Protein AF-A0A9W7ZZV2-F1 (afdb_monomer_lite)

Foldseek 3Di:
DDDDDDDDDYDDDDDDDDDDDDDDDDDDDDDDDDDDDDDDDDDDDDDDDDDPDDPPPPQVQQVQLAPCVVVVVLLVLLLVLLLLLLLLLLLLLALLVLCLVVQCVLQVNNVLSVLLNLLLLLLLLLQLLLLLLLCLLVNLLVQLLVLLVQLLQLLLQLLVDPHSVSNSVSSNSNSNSSSNSVLSSLLVLVSNDALLQSLLSLLSSLVSSLVSLLVNSVVSNCCVPPPNNSVSSVVSNVSSVSSSVSSVPRPDNDNPDDDDPVVSVVQRPPVLSVLSSQLSNLVLVLLVCDLPPDDCPDPSSVVSNVSSVVSVVVSVCCLDPPRPNHSQNVVLVVQLQLVLLLLLLLLLLLLVLLCQPVQLLLCCQLVVDDSSVSSNLLSLLSVLLSVLSNVLSVCCSPPVCLLVLSLVLLVLQLVLLVLLLVDASPRDSVSSSVSSNSNSNSNSSRRSSSLSRSLLRGDVSCNSSSNSSSVSSSSVSNSNSCSVLLSLLLVQLCVLCPVVCVVCVVCVVLLNCCSVPVSSLVDPVDDPVSSNSSSRSNSVSSNVSSNVSSVSSVVSSVSSVVHDRGDRDPPFLSAQKFKKKKKQAPLQVVDPVSVVVVQVVQCPDPFHWDFPDKDKDADDLVLLCVLVVVCPPPPCSVVLSVRRNPDIMMITMTMTGVVLVVLCVQQDDLALVVCCVPPCRHSQVVRADGSSSSRMDIANDRVSRVVNCCSPCVVDDPVCVSVVSPPVPDD

InterPro domains:
  IPR001564 Nucleoside diphosphate kinase [PR01243] (627-646)
  IPR001564 Nucleoside diphosphate kinase [PR01243] (647-664)
  IPR001564 Nucleoside diphosphate kinase [PR01243] (694-713)
  IPR011701 Major facilitator superfamily [PF07690] (82-481)
  IPR020846 Major facilitator superfamily domain [PS50850] (78-568)
  IPR023005 Nucleoside diphosphate kinase, active site [PS00469] (694-702)
  IPR034907 Nucleoside diphosphate kinase-like domain [PF00334] (579-716)
  IPR034907 Nucleoside diphosphate kinase-like domain [SM00562] (577-720)
  IPR036259 MFS transporter superfamily [G3DSA:1.20.1250.20] (330-568)
  IPR036259 MFS transporter superfamily [SSF103473] (68-565)
  IPR036850 Nucleoside diphosphate kinase-like domain superfamily [G3DSA:3.30.70.141] (572-728)
  IPR036850 Nucleoside diphosphate kinase-like domain superfamily [SSF54919] (577-720)

Secondary structure (DSSP, 8-state):
----------------------------------------------PPPP------STTHHHHHHHHHHHSHHHHHHHHHHHHHHHHHHHHHHHHGGGGHHHHHHHTT-GGGTTHHHHHHHHHHHHHHHHHHHHHHHH-HHHHHHHHHHHHHHHHHHHHT-SSHHHHHHHHHHHHHHHHHHHHHHHHHHHHHS-TTTHHHHHHHHHHHHHHHHHHHHHHHHHHHHHT-TTHHHHTHHHHHHHHHHHHHHH--PPPSS---HHHHHTTS-HHHHHHHHHHHHHHHHHHHHBTTTB-TT-HHHHHHHHHHHHHHHHHHHHHHHT-SS-SS-GGGGGSHHHHHHHHHHHHHHHHHHHHHHHHHHHHHHHH---HHHHHHTTHHHHHHHHHHHHHHHHHHHHH--HHHHHHHHHHHHHHHHHHHTT--TT--HHHHHHHHHHHHHHHHHHHHHHHHHHHHHS-GGGHHHHHHHHHHHHHHHHHHHHHHHHHHHHHHHHHHTHHHHHH-GGGHHHHHHTTT-GGGGGSTTS-HHHHHHHHHHHHHHHHHHHHHHHHHHHHHHHHHHTPPPPPPPPGGGTSPEEEEEEEE-HHHHT-HHHHHHHHHHHHTSSS--EEEEEEEE---HHHHHHHTGGGTTSTTHHHHHHHHTSS-EEEEEEEEETHHHHHHHHH--SSHHHHHHH-TTSHHHHH--SSS--SEEE-SSHHHHHHHTTTT-TT--HHHHHHGGGTTT--

pLDDT: mean 82.2, std 19.91, range [23.28, 98.12]

Sequence (731 aa):
MQYYKKESYEQSDPRSTFVHMHLASSSQTVQDDRLEECRESPPEHKKSFQTESNNTTDLSGSESEYYIYQNKWRFVTVLIGILLSFFLETIDQTIVAATLSTIGSEFNAFTQTGWIPSAYMLTLTAFQPIYGNLSDIFGRRSVIVLSIAIFVLGSALCGAAQNMTWLISSRAVAGIGGAGIVAMATVTISDLVPMKERANYFSLLSIVMALSYAIGPAIGGLFADKVSWRWAFYINVPVAAVAVVIIIWLLRIPRKMARTWNVCAQKIDFGGITLFLCFMVPLLLAFNWAGKEYKWSSAVVISLLCVSAALGIAFVCFEKWVAPEPMIPMDAFKQRNIVLLLLTHFCAGVMMFSFVYYTPMLIIVSHNATATISGICLLPILISLSLVSLVVSWSIPKFGLHRTYIIFAMAGLSLGSGIFTLLKRDSPIGMVLGFLFIPGICLGFMFPIVTVGVQVSAKPQHITAVTTLVPFAFAIAGALGLSILGSVLTNTFKAGISDFITDYPEYTQLASNVLDKPSLIWTSSISEDARNKIIDAFVKSLHLIFYANAGISGLGFILSLGLKKFKLRSLSTLRPNQVTLALLKPDLCASAEAVEKTLKTIESEIDPMQIVAKRSVLWSINDAQEFYREHEGKFFYKRLVGYMTNGEFIAMVLKGPDVISRWRKLIGPTRPPRARISDPNSLRAQFGITDTRNSFHGSDSMETSLREIPLLFPDIDIKTILEQTNKNNSP

Radius of gyration: 34.53 Å; chains: 1; bounding box: 106×80×96 Å

Organism: NCBI:txid417184

Structure (mmCIF, N/CA/C/O backbone):
data_AF-A0A9W7ZZV2-F1
#
_entry.id   AF-A0A9W7ZZV2-F1
#
loop_
_atom_site.group_PDB
_atom_site.id
_atom_site.type_symbol
_atom_site.label_atom_id
_atom_site.label_alt_id
_atom_site.label_comp_id
_atom_site.label_asym_id
_atom_site.label_entity_id
_atom_site.label_seq_id
_atom_site.pdbx_PDB_ins_code
_atom_site.Cartn_x
_atom_site.Cartn_y
_atom_site.Cartn_z
_atom_site.occupancy
_atom_site.B_iso_or_equiv
_atom_site.auth_seq_id
_atom_site.auth_comp_id
_atom_site.auth_asym_id
_atom_site.auth_atom_id
_atom_site.pdbx_PDB_model_num
ATOM 1 N N . MET A 1 1 ? -68.513 -19.262 -13.391 1.00 34.00 1 MET A N 1
ATOM 2 C CA . MET A 1 1 ? -68.886 -19.270 -11.957 1.00 34.00 1 MET A CA 1
ATOM 3 C C . MET A 1 1 ? -68.366 -17.950 -11.38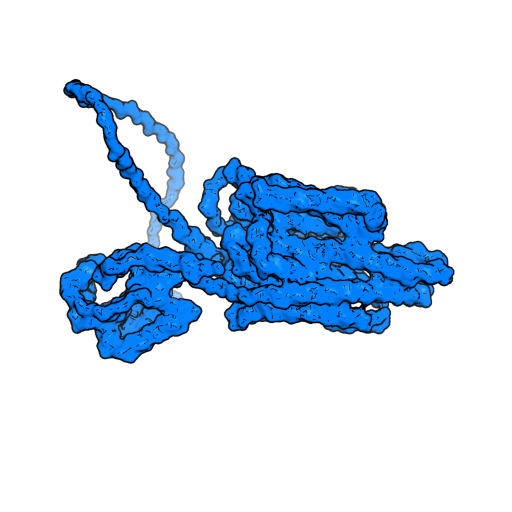6 1.00 34.00 1 MET A C 1
ATOM 5 O O . MET A 1 1 ? -67.194 -17.682 -11.596 1.00 34.00 1 MET A O 1
ATOM 9 N N . GLN A 1 2 ? -69.198 -16.959 -11.032 1.00 28.33 2 GLN A N 1
ATOM 10 C CA . GLN A 1 2 ? -70.131 -16.894 -9.879 1.00 28.33 2 GLN A CA 1
ATOM 11 C C . GLN A 1 2 ? -69.373 -16.867 -8.530 1.00 28.33 2 GLN A C 1
ATOM 13 O O . GLN A 1 2 ? -68.546 -17.747 -8.329 1.00 28.33 2 GLN A O 1
ATOM 18 N N . TYR A 1 3 ? -69.592 -15.926 -7.591 1.00 29.77 3 TYR A N 1
ATOM 19 C CA . TYR A 1 3 ? -70.596 -14.836 -7.492 1.00 29.77 3 TYR A CA 1
ATOM 20 C C . TYR A 1 3 ? -70.120 -13.684 -6.549 1.00 29.77 3 TYR A C 1
ATOM 22 O O . TYR A 1 3 ? -69.712 -14.012 -5.447 1.00 29.77 3 TYR A O 1
ATOM 30 N N . TYR A 1 4 ? -70.266 -12.399 -6.961 1.00 31.48 4 TYR A N 1
ATOM 31 C CA . TYR A 1 4 ? -70.542 -11.123 -6.198 1.00 31.48 4 TYR A CA 1
ATOM 32 C C . TYR A 1 4 ? -69.732 -10.781 -4.896 1.00 31.48 4 TYR A C 1
ATOM 34 O O . TYR A 1 4 ? -69.069 -11.640 -4.345 1.00 31.48 4 TYR A O 1
ATOM 42 N N . LYS A 1 5 ? -69.675 -9.570 -4.288 1.00 26.50 5 LYS A N 1
ATOM 43 C CA . LYS A 1 5 ? -70.153 -8.154 -4.449 1.00 26.50 5 LYS A CA 1
ATOM 44 C C . LYS A 1 5 ? -69.108 -7.256 -3.686 1.00 26.50 5 LYS A C 1
ATOM 46 O O . LYS A 1 5 ? -68.460 -7.800 -2.800 1.00 26.50 5 LYS A O 1
ATOM 51 N N . LYS A 1 6 ? -68.716 -6.000 -3.999 1.00 28.06 6 LYS A N 1
ATOM 52 C CA . LYS A 1 6 ? -69.403 -4.668 -4.074 1.00 28.06 6 LYS A CA 1
ATOM 53 C C . LYS A 1 6 ? -70.128 -4.258 -2.762 1.00 28.06 6 LYS A C 1
ATOM 55 O O . LYS A 1 6 ? -70.674 -5.151 -2.126 1.00 28.06 6 LYS A O 1
ATOM 60 N N . GLU A 1 7 ? -70.154 -3.014 -2.248 1.00 26.97 7 GLU A N 1
ATOM 61 C CA . GLU A 1 7 ? -69.702 -1.635 -2.617 1.00 26.97 7 GLU A CA 1
ATOM 62 C C . GLU A 1 7 ? -68.915 -0.997 -1.413 1.00 26.97 7 GLU A C 1
ATOM 64 O O . GLU A 1 7 ? -69.108 -1.482 -0.303 1.00 26.97 7 GLU A O 1
ATOM 69 N N . SER A 1 8 ? -68.026 0.030 -1.406 1.00 26.05 8 SER A N 1
ATOM 70 C CA . SER A 1 8 ? -67.370 0.988 -2.350 1.00 26.05 8 SER A CA 1
ATOM 71 C C . SER A 1 8 ? -67.830 2.484 -2.391 1.00 26.05 8 SER A C 1
ATOM 73 O O . SER A 1 8 ? -68.612 2.810 -3.278 1.00 26.05 8 SER A O 1
ATOM 75 N N . TYR A 1 9 ? -67.281 3.386 -1.535 1.00 25.12 9 TYR A N 1
ATOM 76 C CA . TYR A 1 9 ? -67.437 4.882 -1.535 1.00 25.12 9 TYR A CA 1
ATOM 77 C C . TYR A 1 9 ? -66.161 5.609 -0.989 1.00 25.12 9 TYR A C 1
ATOM 79 O O . TYR A 1 9 ? -65.691 5.229 0.080 1.00 25.12 9 TYR A O 1
ATOM 87 N N . GLU A 1 10 ? -65.411 6.386 -1.802 1.00 25.75 10 GLU A N 1
ATOM 88 C CA . GLU A 1 10 ? -65.306 7.884 -1.935 1.00 25.75 10 GLU A CA 1
ATOM 89 C C . GLU A 1 10 ? -64.232 8.555 -1.025 1.00 25.75 10 GLU A C 1
ATOM 91 O O . GLU A 1 10 ? -64.142 8.239 0.154 1.00 25.75 10 GLU A O 1
ATOM 96 N N . GLN A 1 11 ? -63.183 9.221 -1.558 1.00 26.19 11 GLN A N 1
ATOM 97 C CA . GLN A 1 11 ? -63.050 10.628 -2.049 1.00 26.19 11 GLN A CA 1
ATOM 98 C C . GLN A 1 11 ? -63.191 11.694 -0.928 1.00 26.19 11 GLN A C 1
ATOM 100 O O . GLN A 1 11 ? -64.044 11.547 -0.067 1.00 26.19 11 GLN A O 1
ATOM 105 N N . SER A 1 12 ? -62.369 12.757 -0.818 1.00 25.52 12 SER A N 1
ATOM 106 C CA . SER A 1 12 ? -61.682 13.578 -1.849 1.00 25.52 12 SER A CA 1
ATOM 107 C C . SER A 1 12 ? -60.349 14.253 -1.411 1.00 25.52 12 SER A C 1
ATOM 109 O O . SER A 1 12 ? -60.152 14.510 -0.228 1.00 25.52 12 SER A O 1
ATOM 111 N N . ASP A 1 13 ? -59.520 14.679 -2.379 1.00 29.64 13 ASP A N 1
ATOM 112 C CA . ASP A 1 13 ? -58.468 15.732 -2.281 1.00 29.64 13 ASP A CA 1
ATOM 113 C C . ASP A 1 13 ? -58.856 16.883 -3.240 1.00 29.64 13 ASP A C 1
ATOM 115 O O . ASP A 1 13 ? -59.387 16.584 -4.317 1.00 29.64 13 ASP A O 1
ATOM 119 N N . PRO A 1 14 ? -58.683 18.175 -2.875 1.00 35.81 14 PRO A N 1
ATOM 120 C CA . PRO A 1 14 ? -57.628 18.954 -3.548 1.00 35.81 14 PRO A CA 1
ATOM 121 C C . PRO A 1 14 ? -56.969 20.098 -2.728 1.00 35.81 14 PRO A C 1
ATOM 123 O O . PRO A 1 14 ? -57.631 21.048 -2.329 1.00 35.81 14 PRO A O 1
ATOM 126 N N . ARG A 1 15 ? -55.626 20.084 -2.684 1.00 25.92 15 ARG A N 1
ATOM 127 C CA . ARG A 1 15 ? -54.671 21.199 -2.983 1.00 25.92 15 ARG A CA 1
ATOM 128 C C . ARG A 1 15 ? -54.831 22.623 -2.373 1.00 25.92 15 ARG A C 1
ATOM 130 O O . ARG A 1 15 ? -55.856 23.276 -2.512 1.00 25.92 15 ARG A O 1
ATOM 137 N N . SER A 1 16 ? -53.664 23.219 -2.053 1.00 24.70 16 SER A N 1
ATOM 138 C CA . SER A 1 16 ? -53.373 24.674 -1.858 1.00 24.70 16 SER A CA 1
ATOM 139 C C . SER A 1 16 ? -53.957 25.325 -0.576 1.00 24.70 16 SER A C 1
ATOM 141 O O . SER A 1 16 ? -54.892 24.790 -0.001 1.00 24.70 16 SER A O 1
ATOM 143 N N . THR A 1 17 ? -53.402 26.399 0.017 1.00 27.08 17 THR A N 1
ATOM 144 C CA . THR A 1 17 ? -52.519 27.482 -0.495 1.00 27.08 17 THR A CA 1
ATOM 145 C C . THR A 1 17 ? -51.486 27.959 0.559 1.00 27.08 17 THR A C 1
ATOM 147 O O . THR A 1 17 ? -51.604 27.648 1.740 1.00 27.08 17 THR A O 1
ATOM 150 N N . PHE A 1 18 ? -50.471 28.728 0.137 1.00 27.58 18 PHE A N 1
ATOM 151 C CA . PHE A 1 18 ? -49.570 29.530 0.996 1.00 27.58 18 PHE A CA 1
ATOM 152 C C . PHE A 1 18 ? -50.312 30.565 1.871 1.00 27.58 18 PHE A C 1
ATOM 154 O O . PHE A 1 18 ? -51.348 31.067 1.448 1.00 27.58 18 PHE A O 1
ATOM 161 N N . VAL A 1 19 ? -49.682 31.010 2.974 1.00 27.11 19 VAL A N 1
ATOM 162 C CA . VAL A 1 19 ? -49.482 32.443 3.329 1.00 27.11 19 VAL A CA 1
ATOM 163 C C . VAL A 1 19 ? -48.480 32.584 4.498 1.00 27.11 19 VAL A C 1
ATOM 165 O O . VAL A 1 19 ? -48.467 31.766 5.414 1.00 27.11 19 VAL A O 1
ATOM 168 N N . HIS A 1 20 ? -47.637 33.624 4.466 1.00 26.69 20 HIS A N 1
ATOM 169 C CA . HIS A 1 20 ? -46.809 34.093 5.595 1.00 26.69 20 HIS A CA 1
ATOM 170 C C . HIS A 1 20 ? -47.524 35.237 6.330 1.00 26.69 20 HIS A C 1
ATOM 172 O O . HIS A 1 20 ? -48.034 36.128 5.654 1.00 26.69 20 HIS A O 1
ATOM 178 N N . MET A 1 21 ? -47.399 35.344 7.662 1.00 24.14 21 MET A N 1
ATOM 179 C CA . MET A 1 21 ? -47.371 36.670 8.305 1.00 24.14 21 MET A CA 1
ATOM 180 C C . MET A 1 21 ? -46.598 36.700 9.638 1.00 24.14 21 MET A C 1
ATOM 182 O O . MET A 1 21 ? -46.500 35.696 10.338 1.00 24.14 21 MET A O 1
ATOM 186 N N . HIS A 1 22 ? -46.023 37.865 9.953 1.00 26.09 22 HIS A N 1
ATOM 187 C CA . HIS A 1 22 ? -45.357 38.196 11.222 1.00 26.09 22 HIS A CA 1
ATOM 188 C C . HIS A 1 22 ? -46.340 38.758 12.264 1.00 26.09 22 HIS A C 1
ATOM 190 O O . HIS A 1 22 ? -47.380 39.282 11.878 1.00 26.09 22 HIS A O 1
ATOM 196 N N . LEU A 1 23 ? -45.935 38.726 13.545 1.00 25.86 23 LEU A N 1
ATOM 197 C CA . LEU A 1 23 ? -46.004 39.771 14.603 1.00 25.86 23 LEU A CA 1
ATOM 198 C C . LEU A 1 23 ? -45.629 39.071 15.939 1.00 25.86 23 LEU A C 1
ATOM 200 O O . LEU A 1 23 ? -46.094 37.960 16.163 1.00 25.86 23 LEU A O 1
ATOM 204 N N . ALA A 1 24 ? -44.737 39.504 16.842 1.00 25.03 24 ALA A N 1
ATOM 205 C CA . ALA A 1 24 ? -44.046 40.768 17.155 1.00 25.03 24 ALA A CA 1
ATOM 206 C C . ALA A 1 24 ? -44.830 41.785 18.021 1.00 25.03 24 ALA A C 1
ATOM 208 O O . ALA A 1 24 ? -45.529 42.644 17.496 1.00 25.03 24 ALA A O 1
ATOM 209 N N . SER A 1 25 ? -44.627 41.727 19.349 1.00 24.75 25 SER A N 1
ATOM 210 C CA . SER A 1 25 ? -44.941 42.787 20.335 1.00 24.75 25 SER A CA 1
ATOM 211 C C . SER A 1 25 ? -44.229 42.532 21.680 1.00 24.75 25 SER A C 1
ATOM 213 O O . SER A 1 25 ? -44.031 41.371 22.039 1.00 24.75 25 SER A O 1
ATOM 215 N N . SER A 1 26 ? -43.865 43.579 22.436 1.00 24.02 26 SER A N 1
ATOM 216 C CA . SER A 1 26 ? -43.038 43.479 23.661 1.00 24.02 26 SER A CA 1
ATOM 217 C C . SER A 1 26 ? -43.286 44.594 24.698 1.00 24.02 26 SER A C 1
ATOM 219 O O . SER A 1 26 ? -43.249 45.765 24.327 1.00 24.02 26 SER A O 1
ATOM 221 N N . SER A 1 27 ? -43.418 44.238 25.984 1.00 24.55 27 SER A N 1
ATOM 222 C CA . SER A 1 27 ? -43.351 45.100 27.195 1.00 24.55 27 SER A CA 1
ATOM 223 C C . SER A 1 27 ? -43.328 44.182 28.451 1.00 24.55 27 SER A C 1
ATOM 225 O O . SER A 1 27 ? -43.840 43.070 28.359 1.00 24.55 27 SER A O 1
ATOM 227 N N . GLN A 1 28 ? -42.641 44.407 29.589 1.00 25.22 28 GLN A N 1
ATOM 228 C CA . GLN A 1 28 ? -42.361 45.588 30.450 1.00 25.22 28 GLN A CA 1
ATOM 229 C C . GLN A 1 28 ? -43.576 46.076 31.282 1.00 25.22 28 GLN A C 1
ATOM 231 O O . GLN A 1 28 ? -44.657 46.166 30.713 1.00 25.22 28 GLN A O 1
ATOM 236 N N . THR A 1 29 ? -43.510 46.441 32.584 1.00 26.48 29 THR A N 1
ATOM 237 C CA . THR A 1 29 ? -42.497 46.302 33.686 1.00 26.48 29 THR A CA 1
ATOM 238 C C . THR A 1 29 ? -43.114 46.679 35.057 1.00 26.48 29 THR A C 1
ATOM 240 O O . THR A 1 29 ? -43.933 47.590 35.088 1.00 26.48 29 THR A O 1
ATOM 243 N N . VAL A 1 30 ? -42.636 46.083 36.170 1.00 26.03 30 VAL A N 1
ATOM 244 C CA . VAL A 1 30 ? -42.738 46.516 37.603 1.00 26.03 30 VAL A CA 1
ATOM 245 C C . VAL A 1 30 ? -41.497 45.921 38.341 1.00 26.03 30 VAL A C 1
ATOM 247 O O . VAL A 1 30 ? -41.110 44.825 37.934 1.00 26.03 30 VAL A O 1
ATOM 250 N N . GLN A 1 31 ? -40.735 46.469 39.313 1.00 25.75 31 GLN A N 1
ATOM 251 C CA . GLN A 1 31 ? -40.681 47.684 40.179 1.00 25.75 31 GLN A CA 1
ATOM 252 C C . GLN A 1 31 ? -40.961 47.443 41.700 1.00 25.75 31 GLN A C 1
ATOM 254 O O . GLN A 1 31 ? -41.535 46.419 42.051 1.00 25.75 31 GLN A O 1
ATOM 259 N N . ASP A 1 32 ? -40.509 48.387 42.548 1.00 27.91 32 ASP A N 1
ATOM 260 C CA . ASP A 1 32 ? -40.676 48.591 44.015 1.00 27.91 32 ASP A CA 1
ATOM 261 C C . ASP A 1 32 ? -40.018 47.570 44.993 1.00 27.91 32 ASP A C 1
ATOM 263 O O . ASP A 1 32 ? -40.119 46.363 44.800 1.00 27.91 32 ASP A O 1
ATOM 267 N N . ASP A 1 33 ? -39.343 47.952 46.099 1.00 28.05 33 ASP A N 1
ATOM 268 C CA . ASP A 1 33 ? -38.676 49.230 46.468 1.00 28.05 33 ASP A CA 1
ATOM 269 C C . ASP A 1 33 ? -37.545 49.006 47.539 1.00 28.05 33 ASP A C 1
ATOM 271 O O . ASP A 1 33 ? -37.162 47.863 47.800 1.00 28.05 33 ASP A O 1
ATOM 275 N N . ARG A 1 34 ? -36.946 50.069 48.115 1.00 26.58 34 ARG A N 1
ATOM 276 C CA . ARG A 1 34 ? -35.665 50.094 48.882 1.00 26.58 34 ARG A CA 1
ATOM 277 C C . ARG A 1 34 ? -35.759 50.207 50.425 1.00 26.58 34 ARG A C 1
ATOM 279 O O . ARG A 1 34 ? -36.787 50.620 50.944 1.00 26.58 34 ARG A O 1
ATOM 286 N N . LEU A 1 35 ? -34.615 49.957 51.107 1.00 28.48 35 LEU A N 1
ATOM 287 C CA . LEU A 1 35 ? -33.881 50.792 52.121 1.00 28.48 35 LEU A CA 1
ATOM 288 C C . LEU A 1 35 ? -32.973 49.889 53.022 1.00 28.48 35 LEU A C 1
ATOM 290 O O . LEU A 1 35 ? -33.437 48.859 53.493 1.00 28.48 35 LEU A O 1
ATOM 294 N N . GLU A 1 36 ? -31.633 50.045 53.015 1.00 29.16 36 GLU A N 1
ATOM 295 C CA . GLU A 1 36 ? -30.752 50.707 54.036 1.00 29.16 36 GLU A CA 1
ATOM 296 C C . GLU A 1 36 ? -30.560 49.950 55.384 1.00 29.16 36 GLU A C 1
ATOM 298 O O . GLU A 1 36 ? -31.499 49.349 55.887 1.00 29.16 36 GLU A O 1
ATOM 303 N N . GLU A 1 37 ? -29.409 49.937 56.087 1.00 26.86 37 GLU A N 1
ATOM 304 C CA . GLU A 1 37 ? -27.975 50.206 55.791 1.00 26.86 37 GLU A CA 1
ATOM 305 C C . GLU A 1 37 ? -27.108 49.710 56.994 1.00 26.86 37 GLU A C 1
ATOM 307 O O . GLU A 1 37 ? -27.521 49.943 58.128 1.00 26.86 37 GLU A O 1
ATOM 312 N N . CYS A 1 38 ? -25.922 49.077 56.802 1.00 25.05 38 CYS A N 1
ATOM 313 C CA . CYS A 1 38 ? -24.741 49.198 57.714 1.00 25.05 38 CYS A CA 1
ATOM 314 C C . CYS A 1 38 ? -23.480 48.351 57.357 1.00 25.05 38 CYS A C 1
ATOM 316 O O . CYS A 1 38 ? -23.493 47.133 57.494 1.00 25.05 38 CYS A O 1
ATOM 318 N N . ARG A 1 39 ? -22.364 49.056 57.085 1.00 25.47 39 ARG A N 1
ATOM 319 C CA . ARG A 1 39 ? -20.932 48.805 57.439 1.00 25.47 39 ARG A CA 1
ATOM 320 C C . ARG A 1 39 ? -20.158 47.518 57.032 1.00 25.47 39 ARG A C 1
ATOM 322 O O . ARG A 1 39 ? -20.605 46.383 57.122 1.00 25.47 39 ARG A O 1
ATOM 329 N N . GLU A 1 40 ? -18.902 47.775 56.656 1.00 26.77 40 GLU A N 1
ATOM 330 C CA . GLU A 1 40 ? -17.774 46.894 56.278 1.00 26.77 40 GLU A CA 1
ATOM 331 C C . GLU A 1 40 ? -17.042 46.314 57.524 1.00 26.77 40 GLU A C 1
ATOM 333 O O . GLU A 1 40 ? -17.266 46.819 58.621 1.00 26.77 40 GLU A O 1
ATOM 338 N N . SER A 1 41 ? -16.046 45.405 57.501 1.00 25.14 41 SER A N 1
ATOM 339 C CA . SER A 1 41 ? -15.582 44.235 56.693 1.00 25.14 41 SER A CA 1
ATOM 340 C C . SER A 1 41 ? -14.265 43.717 57.374 1.00 25.14 41 SER A C 1
ATOM 342 O O . SER A 1 41 ? -13.894 44.307 58.393 1.00 25.14 41 SER A O 1
ATOM 344 N N . PRO A 1 42 ? -13.448 42.753 56.872 1.00 38.88 42 PRO A N 1
ATOM 345 C CA . PRO A 1 42 ? -13.635 41.540 56.053 1.00 38.88 42 PRO A CA 1
ATOM 346 C C . PRO A 1 42 ? -13.056 40.293 56.824 1.00 38.88 42 PRO A C 1
ATOM 348 O O . PRO A 1 42 ? -13.145 40.271 58.048 1.00 38.88 42 PRO A O 1
ATOM 351 N N . PRO A 1 43 ? -12.376 39.295 56.209 1.00 36.09 43 PRO A N 1
ATOM 352 C CA . PRO A 1 43 ? -12.863 38.248 55.296 1.00 36.09 43 PRO A CA 1
ATOM 353 C C . PRO A 1 43 ? -12.667 36.805 55.829 1.00 36.09 43 PRO A C 1
ATOM 355 O O . PRO A 1 43 ? -11.695 36.531 56.523 1.00 36.09 43 PRO A O 1
ATOM 358 N N . GLU A 1 44 ? -13.443 35.829 55.331 1.00 24.73 44 GLU A N 1
ATOM 359 C CA . GLU A 1 44 ? -12.891 34.481 55.070 1.00 24.73 44 GLU A CA 1
ATOM 360 C C . GLU A 1 44 ? -13.669 33.698 53.988 1.00 24.73 44 GLU A C 1
ATOM 362 O O . GLU A 1 44 ? -14.737 34.111 53.531 1.00 24.73 44 GLU A O 1
ATOM 367 N N . HIS A 1 45 ? -13.084 32.600 53.495 1.00 26.42 45 HIS A N 1
ATOM 368 C CA . HIS A 1 45 ? -13.479 31.940 52.244 1.00 26.42 45 HIS A CA 1
ATOM 369 C C . HIS A 1 45 ? -14.878 31.294 52.250 1.00 26.42 45 HIS A C 1
ATOM 371 O O . HIS A 1 45 ? -15.147 30.351 52.991 1.00 26.42 45 HIS A O 1
ATOM 377 N N . LYS A 1 46 ? -15.686 31.626 51.233 1.00 24.30 46 LYS A N 1
ATOM 378 C CA . LYS A 1 46 ? -16.679 30.701 50.656 1.00 24.30 46 LYS A CA 1
ATOM 379 C C . LYS A 1 46 ? -16.312 30.370 49.211 1.00 24.30 46 LYS A C 1
ATOM 381 O O . LYS A 1 46 ? -16.307 31.247 48.352 1.00 24.30 46 LYS A O 1
ATOM 386 N N . LYS A 1 47 ? -16.037 29.091 48.933 1.00 25.45 47 LYS A N 1
ATOM 387 C CA . LYS A 1 47 ? -16.068 28.557 47.563 1.00 25.45 47 LYS A CA 1
ATOM 388 C C . LYS A 1 47 ? -17.532 28.435 47.139 1.00 25.45 47 LYS A C 1
ATOM 390 O O . LYS A 1 47 ? -18.328 27.846 47.868 1.00 25.45 47 LYS A O 1
ATOM 395 N N . SER A 1 48 ? -17.888 28.993 45.988 1.00 24.06 48 SER A N 1
ATOM 396 C CA . SER A 1 48 ? -19.214 28.814 45.397 1.00 24.06 48 SER A CA 1
ATOM 397 C C . SER A 1 48 ? -19.385 27.389 44.863 1.00 24.06 48 SER A C 1
ATOM 399 O O . SER A 1 48 ? -18.444 26.786 44.345 1.00 24.06 48 SER A O 1
ATOM 401 N N . PHE A 1 49 ? -20.603 26.854 44.969 1.00 25.64 49 PHE A N 1
ATOM 402 C CA . PHE A 1 49 ? -20.991 25.652 44.234 1.00 25.64 49 PHE A CA 1
ATOM 403 C C . PHE A 1 49 ? -20.920 25.945 42.730 1.00 25.64 49 PHE A C 1
ATOM 405 O O . PHE A 1 49 ? -21.597 26.853 42.248 1.00 25.64 49 PHE A O 1
ATOM 412 N N . GLN A 1 50 ? -20.157 25.145 41.986 1.00 23.84 50 GLN A N 1
ATOM 413 C CA . GLN A 1 50 ? -20.378 24.967 40.553 1.00 23.84 50 GLN A CA 1
ATOM 414 C C . GLN A 1 50 ? -21.115 23.648 40.347 1.00 23.84 50 GLN A C 1
ATOM 416 O O . GLN A 1 50 ? -20.695 22.604 40.841 1.00 23.84 50 GLN A O 1
ATOM 421 N N . THR A 1 51 ? -22.239 23.704 39.640 1.00 23.84 51 THR A N 1
ATOM 422 C CA . THR A 1 51 ? -23.020 22.522 39.282 1.00 23.84 51 THR A CA 1
ATOM 423 C C . THR A 1 51 ? -22.284 21.771 38.174 1.00 23.84 51 THR A C 1
ATOM 425 O O . THR A 1 51 ? -22.246 22.240 37.036 1.00 23.84 51 THR A O 1
ATOM 428 N N . GLU A 1 52 ? -21.685 20.620 38.485 1.00 23.52 52 GLU A N 1
ATOM 429 C CA . GLU A 1 52 ? -21.075 19.766 37.461 1.00 23.52 52 GLU A CA 1
ATOM 430 C C . GLU A 1 52 ? -22.162 19.252 36.506 1.00 23.52 52 GLU A C 1
ATOM 432 O O . GLU A 1 52 ? -22.990 18.410 36.855 1.00 23.52 52 GLU A O 1
ATOM 437 N N . SER A 1 53 ? -22.184 19.790 35.285 1.00 23.28 53 SER A N 1
ATOM 438 C CA . SER A 1 53 ? -23.078 19.304 34.234 1.00 23.28 53 SER A CA 1
ATOM 439 C C . SER A 1 53 ? -22.574 17.950 33.723 1.00 23.28 53 SER A C 1
ATOM 441 O O . SER A 1 53 ? -21.414 17.800 33.345 1.00 23.28 53 SER A O 1
ATOM 443 N N . ASN A 1 54 ? -23.440 16.934 33.774 1.00 25.50 54 ASN A N 1
ATOM 444 C CA . ASN A 1 54 ? -23.041 15.536 33.595 1.00 25.50 54 ASN A CA 1
ATOM 445 C C . ASN A 1 54 ? -22.393 15.250 32.226 1.00 25.50 54 ASN A C 1
ATOM 447 O O . ASN A 1 54 ? -23.046 15.394 31.188 1.00 25.50 54 ASN A O 1
ATOM 451 N N . ASN A 1 55 ? -21.174 14.694 32.242 1.00 24.97 55 ASN A N 1
ATOM 452 C CA . ASN A 1 55 ? -20.484 14.114 31.079 1.00 24.97 55 ASN A CA 1
ATOM 453 C C . ASN A 1 55 ? -21.216 12.862 30.548 1.00 24.97 55 ASN A C 1
ATOM 455 O O . ASN A 1 55 ? -20.805 11.726 30.768 1.00 24.97 55 ASN A O 1
ATOM 459 N N . THR A 1 56 ? -22.331 13.071 29.849 1.00 25.00 56 THR A N 1
ATOM 460 C CA . THR A 1 56 ? -23.198 12.017 29.284 1.00 25.00 56 THR A CA 1
ATOM 461 C C . THR A 1 56 ? -22.941 11.744 27.798 1.00 25.00 56 THR A C 1
ATOM 463 O O . THR A 1 56 ? -23.493 10.800 27.239 1.00 25.00 56 THR A O 1
ATOM 466 N N . THR A 1 57 ? -22.082 12.528 27.142 1.00 27.88 57 THR A N 1
ATOM 467 C CA . THR A 1 57 ? -21.866 12.480 25.686 1.00 27.88 57 THR A CA 1
ATOM 468 C C . THR A 1 57 ? -21.034 11.291 25.192 1.00 27.88 57 THR A C 1
ATOM 470 O O . THR A 1 57 ? -21.301 10.783 24.100 1.00 27.88 57 THR A O 1
ATOM 473 N N . ASP A 1 58 ? -20.056 10.816 25.968 1.00 28.55 58 ASP A N 1
ATOM 474 C CA . ASP A 1 58 ? -18.993 9.929 25.454 1.00 28.55 58 ASP A CA 1
ATOM 475 C C . ASP A 1 58 ? -19.442 8.498 25.111 1.00 28.55 58 ASP A C 1
ATOM 477 O O . ASP A 1 58 ? -18.832 7.845 24.262 1.00 28.55 58 ASP A O 1
ATOM 481 N N . LEU A 1 59 ? -20.535 8.002 25.701 1.00 29.08 59 LEU A N 1
ATOM 482 C CA . LEU A 1 59 ? -21.030 6.643 25.432 1.00 29.08 59 LEU A CA 1
ATOM 483 C C . LEU A 1 59 ? -21.563 6.484 23.992 1.00 29.08 59 LEU A C 1
ATOM 485 O O . LEU A 1 59 ? -21.346 5.444 23.357 1.00 29.08 59 LEU A O 1
ATOM 489 N N . SER A 1 60 ? -22.177 7.541 23.447 1.00 28.05 60 SER A N 1
ATOM 490 C CA . SER A 1 60 ? -22.855 7.558 22.136 1.00 28.05 60 SER A CA 1
ATOM 491 C C . SER A 1 60 ? -21.937 7.299 20.926 1.00 28.05 60 SER A C 1
ATOM 493 O O . SER A 1 60 ? -22.385 6.843 19.866 1.00 28.05 60 SER A O 1
ATOM 495 N N . GLY A 1 61 ? -20.631 7.548 21.072 1.00 31.77 61 GLY A N 1
ATOM 496 C CA . GLY A 1 61 ? -19.650 7.311 20.010 1.00 31.77 61 GLY A CA 1
ATOM 497 C C . GLY A 1 61 ? -19.425 5.825 19.706 1.00 31.77 61 GLY A C 1
ATOM 498 O O . GLY A 1 61 ? -19.147 5.469 18.564 1.00 31.77 61 GLY A O 1
ATOM 499 N N . SER A 1 62 ? -19.576 4.950 20.707 1.00 34.47 62 SER A N 1
ATOM 500 C CA . SER A 1 62 ? -19.241 3.523 20.579 1.00 34.47 62 SER A CA 1
ATOM 501 C C . SER A 1 62 ? -20.309 2.702 19.841 1.00 34.47 62 SER A C 1
ATOM 503 O O . SER A 1 62 ? -19.982 1.852 19.011 1.00 34.47 62 SER A O 1
ATOM 505 N N . GLU A 1 63 ? -21.591 2.994 20.076 1.00 33.69 63 GLU A N 1
ATOM 506 C CA . GLU A 1 63 ? -22.715 2.321 19.409 1.00 33.69 63 GLU A CA 1
ATOM 507 C C . GLU A 1 63 ? -22.776 2.657 17.911 1.00 33.69 63 GLU A C 1
ATOM 509 O O . GLU A 1 63 ? -23.117 1.821 17.068 1.00 33.69 63 GLU A O 1
ATOM 514 N N . SER A 1 64 ? -22.417 3.896 17.568 1.00 39.56 64 SER A N 1
ATOM 515 C CA . SER A 1 64 ? -22.613 4.460 16.235 1.00 39.56 64 SER A CA 1
ATOM 516 C C . SER A 1 64 ? -21.513 4.087 15.227 1.00 39.56 64 SER A C 1
ATOM 518 O O . SER A 1 64 ? -21.802 4.023 14.029 1.00 39.56 64 SER A O 1
ATOM 520 N N . GLU A 1 65 ? -20.301 3.729 15.676 1.00 43.19 65 GLU A N 1
ATOM 521 C CA . GLU A 1 65 ? -19.277 3.090 14.826 1.00 43.19 65 GLU A CA 1
ATOM 522 C C . GLU A 1 65 ? -19.726 1.676 14.369 1.00 43.19 65 GLU A C 1
ATOM 524 O O . GLU A 1 65 ? -19.562 1.322 13.200 1.00 43.19 65 GLU A O 1
ATOM 529 N N . TYR A 1 66 ? -20.405 0.892 15.224 1.00 48.94 66 TYR A N 1
ATOM 530 C CA . TYR A 1 66 ? -20.876 -0.465 14.874 1.00 48.94 66 TYR A CA 1
ATOM 531 C C . TYR A 1 66 ? -22.151 -0.513 14.015 1.00 48.94 66 TYR A C 1
ATOM 533 O O . TYR A 1 66 ? -22.404 -1.524 13.351 1.00 48.94 66 TYR A O 1
ATOM 541 N N . TYR A 1 67 ? -22.949 0.558 13.981 1.00 49.38 67 TYR A N 1
ATOM 542 C CA . TYR A 1 67 ? -24.252 0.571 13.303 1.00 49.38 67 TYR A CA 1
ATOM 543 C C . TYR A 1 67 ? -24.171 0.277 11.791 1.00 49.38 67 TYR A C 1
ATOM 545 O O . TYR A 1 67 ? -25.064 -0.360 11.229 1.00 49.38 67 TYR A O 1
ATOM 553 N N . ILE A 1 68 ? -23.097 0.700 11.106 1.00 56.91 68 ILE A N 1
ATOM 554 C CA . ILE A 1 68 ? -22.932 0.413 9.667 1.00 56.91 68 ILE A CA 1
ATOM 555 C C . ILE A 1 68 ? -22.714 -1.087 9.445 1.00 56.91 68 ILE A C 1
ATOM 557 O O . ILE A 1 68 ? -23.409 -1.670 8.618 1.00 56.91 68 ILE A O 1
ATOM 561 N N . TYR A 1 69 ? -21.805 -1.708 10.202 1.00 62.69 69 TYR A N 1
ATOM 562 C CA . TYR A 1 69 ? -21.482 -3.136 10.103 1.00 62.69 69 TYR A CA 1
ATOM 563 C C . TYR A 1 69 ? -22.699 -4.033 10.409 1.00 62.69 69 TYR A C 1
ATOM 565 O O . TYR A 1 69 ? -22.885 -5.072 9.776 1.00 62.69 69 TYR A O 1
ATOM 573 N N . GLN A 1 70 ? -23.583 -3.611 11.324 1.00 60.09 70 GLN A N 1
ATOM 574 C CA . GLN A 1 70 ? -24.847 -4.313 11.592 1.00 60.09 70 GLN A CA 1
ATOM 575 C C . GLN A 1 70 ? -25.803 -4.299 10.381 1.00 60.09 70 GLN A C 1
ATOM 577 O O . GLN A 1 70 ? -26.461 -5.305 10.099 1.00 60.09 70 GLN A O 1
ATOM 582 N N . ASN A 1 71 ? -25.861 -3.202 9.616 1.00 76.06 71 ASN A N 1
ATOM 583 C CA . ASN A 1 71 ? -26.647 -3.124 8.383 1.00 76.06 71 ASN A CA 1
ATOM 584 C C . ASN A 1 71 ? -25.864 -3.715 7.195 1.00 76.06 71 ASN A C 1
ATOM 586 O O . ASN A 1 71 ? -25.270 -2.994 6.391 1.00 76.06 71 ASN A O 1
ATOM 590 N N . LYS A 1 72 ? -25.898 -5.050 7.079 1.00 80.75 72 LYS A N 1
ATOM 591 C CA . LYS A 1 72 ? -25.141 -5.833 6.083 1.00 80.75 72 LYS A CA 1
ATOM 592 C C . LYS A 1 72 ? -25.212 -5.285 4.654 1.00 80.75 72 LYS A C 1
ATOM 594 O O . LYS A 1 72 ? -24.174 -5.170 4.014 1.00 80.75 72 LYS A O 1
ATOM 599 N N . TRP A 1 73 ? -26.399 -4.923 4.160 1.00 86.19 73 TRP A N 1
ATOM 600 C CA . TRP A 1 73 ? -26.561 -4.367 2.809 1.00 86.19 73 TRP A CA 1
ATOM 601 C C . TRP A 1 73 ? -25.797 -3.053 2.646 1.00 86.19 73 TRP A C 1
ATOM 603 O O . TRP A 1 73 ? -24.996 -2.907 1.727 1.00 86.19 73 TRP A O 1
ATOM 613 N N . ARG A 1 74 ? -25.989 -2.110 3.576 1.00 85.81 74 ARG A N 1
ATOM 614 C CA . ARG A 1 74 ? -25.300 -0.816 3.548 1.00 85.81 74 ARG A CA 1
ATOM 615 C C . ARG A 1 74 ? -23.784 -0.974 3.695 1.00 85.81 74 ARG A C 1
ATOM 617 O O . ARG A 1 74 ? -23.047 -0.280 3.002 1.00 85.81 74 ARG A O 1
ATOM 624 N N . PHE A 1 75 ? -23.328 -1.882 4.557 1.00 87.75 75 PHE A N 1
ATOM 625 C CA . PHE A 1 75 ? -21.914 -2.219 4.718 1.00 87.75 75 PHE A CA 1
ATOM 626 C C . PHE A 1 75 ? -21.302 -2.779 3.425 1.00 87.75 75 PHE A C 1
ATOM 628 O O . PHE A 1 75 ? -20.294 -2.250 2.962 1.00 87.75 75 PHE A O 1
ATOM 635 N N . VAL A 1 76 ? -21.930 -3.785 2.803 1.00 90.19 76 VAL A N 1
ATOM 636 C CA . VAL A 1 76 ? -21.433 -4.402 1.560 1.00 90.19 76 VAL A CA 1
ATOM 637 C C . VAL A 1 76 ? -21.384 -3.389 0.417 1.00 90.19 76 VAL A C 1
ATOM 639 O O . VAL A 1 76 ? -20.364 -3.307 -0.260 1.00 90.19 76 VAL A O 1
ATOM 642 N N . THR A 1 77 ? -22.413 -2.558 0.223 1.00 91.50 77 THR A N 1
ATOM 643 C CA . THR A 1 77 ? -22.380 -1.554 -0.853 1.00 91.50 77 THR A CA 1
ATOM 644 C C . THR A 1 77 ? -21.317 -0.480 -0.601 1.00 91.50 77 THR A C 1
ATOM 646 O O . THR A 1 77 ? -20.608 -0.107 -1.530 1.00 91.50 77 THR A O 1
ATOM 649 N N . VAL A 1 78 ? -21.124 -0.022 0.645 1.00 91.69 78 VAL A N 1
ATOM 650 C CA . VAL A 1 78 ? -20.023 0.901 0.995 1.00 91.69 78 VAL A CA 1
ATOM 651 C C . VAL A 1 78 ? -18.653 0.267 0.736 1.00 91.69 78 VAL A C 1
ATOM 653 O O . VAL A 1 78 ? -17.782 0.921 0.163 1.00 91.69 78 VAL A O 1
ATOM 656 N N . LEU A 1 79 ? -18.469 -1.002 1.111 1.00 93.19 79 LEU A N 1
ATOM 657 C CA . LEU A 1 79 ? -17.250 -1.760 0.836 1.00 93.19 79 LEU A CA 1
ATOM 658 C C . LEU A 1 79 ? -16.995 -1.875 -0.674 1.00 93.19 79 LEU A C 1
ATOM 660 O O . LEU A 1 79 ? -15.874 -1.626 -1.104 1.00 93.19 79 LEU A O 1
ATOM 664 N N . ILE A 1 80 ? -18.022 -2.161 -1.482 1.00 94.75 80 ILE A N 1
ATOM 665 C CA . ILE A 1 80 ? -17.923 -2.165 -2.951 1.00 94.75 80 ILE A CA 1
ATOM 666 C C . ILE A 1 80 ? -17.479 -0.792 -3.473 1.00 94.75 80 ILE A C 1
ATOM 668 O O . ILE A 1 80 ? -16.595 -0.742 -4.317 1.00 94.75 80 ILE A O 1
ATOM 672 N N . GLY A 1 81 ? -18.000 0.320 -2.941 1.00 95.44 81 GLY A N 1
ATOM 673 C CA . GLY A 1 81 ? -17.546 1.666 -3.320 1.00 95.44 81 GLY A CA 1
ATOM 674 C C . GLY A 1 81 ? -16.062 1.920 -3.027 1.00 95.44 81 GLY A C 1
ATOM 675 O O . GLY A 1 81 ? -15.358 2.490 -3.858 1.00 95.44 81 GLY A O 1
ATOM 676 N N . ILE A 1 82 ? -15.564 1.447 -1.879 1.00 95.62 82 ILE A N 1
ATOM 677 C CA . ILE A 1 82 ? -14.145 1.550 -1.500 1.00 95.62 82 ILE A CA 1
ATOM 678 C C . ILE A 1 82 ? -13.275 0.661 -2.402 1.00 95.62 82 ILE A C 1
ATOM 680 O O . ILE A 1 82 ? -12.275 1.130 -2.947 1.00 95.62 82 ILE A O 1
ATOM 684 N N . LEU A 1 83 ? -13.674 -0.597 -2.611 1.00 96.56 83 LEU A N 1
ATOM 685 C CA . LEU A 1 83 ? -12.974 -1.537 -3.491 1.00 96.56 83 LEU A CA 1
ATOM 686 C C . LEU A 1 83 ? -12.968 -1.051 -4.948 1.00 96.56 83 LEU A C 1
ATOM 688 O O . LEU A 1 83 ? -11.959 -1.207 -5.624 1.00 96.56 83 LEU A O 1
ATOM 692 N N . LEU A 1 84 ? -14.036 -0.393 -5.408 1.00 96.31 84 LEU A N 1
ATOM 693 C CA . LEU A 1 84 ? -14.112 0.212 -6.738 1.00 96.31 84 LEU A CA 1
ATOM 694 C C . LEU A 1 84 ? -13.196 1.438 -6.866 1.00 96.31 84 LEU A C 1
ATOM 696 O O . LEU A 1 84 ? -12.541 1.591 -7.893 1.00 96.31 84 LEU A O 1
ATOM 700 N N . SER A 1 85 ? -13.071 2.273 -5.824 1.00 96.38 85 SER A N 1
ATOM 701 C CA . SER A 1 85 ? -12.047 3.330 -5.827 1.00 96.38 85 SER A CA 1
ATOM 702 C C . SER A 1 85 ? -10.628 2.755 -5.873 1.00 96.38 85 SER A C 1
ATOM 704 O O . SER A 1 85 ? -9.799 3.242 -6.632 1.00 96.38 85 SER A O 1
ATOM 706 N N . PHE A 1 86 ? -10.362 1.669 -5.144 1.00 96.38 86 PHE A N 1
ATOM 707 C CA . PHE A 1 86 ? -9.052 1.016 -5.141 1.00 96.38 86 PHE A CA 1
ATOM 708 C C . PHE A 1 86 ? -8.746 0.284 -6.464 1.00 96.38 86 PHE A C 1
ATOM 710 O O . PHE A 1 86 ? -7.601 0.267 -6.912 1.00 96.38 86 PHE A O 1
ATOM 717 N N . PHE A 1 87 ? -9.768 -0.262 -7.132 1.00 95.81 87 PHE A N 1
ATOM 718 C CA . PHE A 1 87 ? -9.668 -0.816 -8.487 1.00 95.81 87 PHE A CA 1
ATOM 719 C C . PHE A 1 87 ? -9.211 0.247 -9.492 1.00 95.81 87 PHE A C 1
ATOM 721 O O . PHE A 1 87 ? -8.302 -0.012 -10.271 1.00 95.81 87 PHE A O 1
ATOM 728 N N . LEU A 1 88 ? -9.783 1.454 -9.433 1.00 93.12 88 LEU A N 1
ATOM 729 C CA . LEU A 1 88 ? -9.422 2.572 -10.314 1.00 93.12 88 LEU A CA 1
ATOM 730 C C . LEU A 1 88 ? -7.958 2.994 -10.175 1.00 93.12 88 LEU A C 1
ATOM 732 O O . LEU A 1 88 ? -7.265 3.175 -11.169 1.00 93.12 88 LEU A O 1
ATOM 736 N N . GLU A 1 89 ? -7.483 3.110 -8.939 1.00 94.56 89 GLU A N 1
ATOM 737 C CA . GLU A 1 89 ? -6.090 3.453 -8.650 1.00 94.56 89 GLU A CA 1
ATOM 738 C C . GLU A 1 89 ? -5.135 2.365 -9.177 1.00 94.56 89 GLU A C 1
ATOM 740 O O . GLU A 1 89 ? -4.193 2.652 -9.916 1.00 94.56 89 GLU A O 1
ATOM 745 N N . THR A 1 90 ? -5.434 1.095 -8.889 1.00 92.56 90 THR A N 1
ATOM 746 C CA . THR A 1 90 ? -4.578 -0.036 -9.284 1.00 92.56 90 THR A CA 1
ATOM 747 C C . THR A 1 90 ? -4.644 -0.385 -10.776 1.00 92.56 90 THR A C 1
ATOM 749 O O . THR A 1 90 ? -3.671 -0.922 -11.312 1.00 92.56 90 THR A O 1
ATOM 752 N N . ILE A 1 91 ? -5.740 -0.080 -11.484 1.00 92.44 91 ILE A N 1
ATOM 753 C CA . ILE A 1 91 ? -5.803 -0.251 -12.944 1.00 92.44 91 ILE A CA 1
ATOM 754 C C . ILE A 1 91 ? -5.102 0.902 -13.671 1.00 92.44 91 ILE A C 1
ATOM 756 O O . ILE A 1 91 ? -4.379 0.632 -14.626 1.00 92.44 91 ILE A O 1
ATOM 760 N N . ASP A 1 92 ? -5.202 2.150 -13.196 1.00 93.38 92 ASP A N 1
ATOM 761 C CA . ASP A 1 92 ? -4.496 3.306 -13.778 1.00 93.38 92 ASP A CA 1
ATOM 762 C C . ASP A 1 92 ? -2.964 3.117 -13.774 1.00 93.38 92 ASP A C 1
ATOM 764 O O . ASP A 1 92 ? -2.303 3.401 -14.775 1.00 93.38 92 ASP A O 1
ATOM 768 N N . GLN A 1 93 ? -2.402 2.511 -12.719 1.00 87.31 93 GLN A N 1
ATOM 769 C CA . GLN A 1 93 ? -0.977 2.149 -12.675 1.00 87.31 93 GLN A CA 1
ATOM 770 C C . GLN A 1 93 ? -0.528 1.209 -13.814 1.00 87.31 93 GLN A C 1
ATOM 772 O O . GLN A 1 93 ? 0.631 1.265 -14.226 1.00 87.31 93 GLN A O 1
ATOM 777 N N . THR A 1 94 ? -1.409 0.337 -14.322 1.00 86.06 94 THR A N 1
ATOM 778 C CA . THR A 1 94 ? -1.037 -0.759 -15.244 1.00 86.06 94 THR A CA 1
ATOM 779 C C . THR A 1 94 ? -1.583 -0.603 -16.663 1.00 86.06 94 THR A C 1
ATOM 781 O O . THR A 1 94 ? -0.913 -0.995 -17.617 1.00 86.06 94 THR A O 1
ATOM 784 N N . ILE A 1 95 ? -2.743 0.033 -16.836 1.00 89.62 95 ILE A N 1
ATOM 785 C CA . ILE A 1 95 ? -3.338 0.347 -18.144 1.00 89.62 95 ILE A CA 1
ATOM 786 C C . ILE A 1 95 ? -2.455 1.304 -18.955 1.00 89.62 95 ILE A C 1
ATOM 788 O O . ILE A 1 95 ? -2.277 1.125 -20.160 1.00 89.62 95 ILE A O 1
ATOM 792 N N . VAL A 1 96 ? -1.825 2.272 -18.281 1.00 88.12 96 VAL A N 1
ATOM 793 C CA . VAL A 1 96 ? -0.959 3.279 -18.906 1.00 88.12 96 VAL A CA 1
ATOM 794 C C . VAL A 1 96 ? 0.313 2.649 -19.475 1.00 88.12 96 VAL A C 1
ATOM 796 O O . VAL A 1 96 ? 0.769 3.073 -20.536 1.00 88.12 96 VAL A O 1
ATOM 799 N N . ALA A 1 97 ? 0.853 1.599 -18.845 1.00 81.38 97 ALA A N 1
ATOM 800 C CA . ALA A 1 97 ? 2.083 0.935 -19.286 1.00 81.38 97 ALA A CA 1
ATOM 801 C C . ALA A 1 97 ? 1.987 0.398 -20.728 1.00 81.38 97 ALA A C 1
ATOM 803 O O . ALA A 1 97 ? 2.940 0.526 -21.495 1.00 81.38 97 ALA A O 1
ATOM 804 N N . ALA A 1 98 ? 0.818 -0.116 -21.125 1.00 80.94 98 ALA A N 1
ATOM 805 C CA . ALA A 1 98 ? 0.559 -0.590 -22.487 1.00 80.94 98 ALA A CA 1
ATOM 806 C C . ALA A 1 98 ? 0.447 0.541 -23.533 1.00 80.94 98 ALA A C 1
ATOM 808 O O . ALA A 1 98 ? 0.531 0.277 -24.727 1.00 80.94 98 ALA A O 1
ATOM 809 N N . THR A 1 99 ? 0.285 1.799 -23.103 1.00 85.12 99 THR A N 1
ATOM 810 C CA . THR A 1 99 ? 0.113 2.967 -23.990 1.00 85.12 99 THR A CA 1
ATOM 811 C C . THR A 1 99 ? 1.381 3.803 -24.205 1.00 85.12 99 THR A C 1
ATOM 813 O O . THR A 1 99 ? 1.403 4.666 -25.085 1.00 85.12 99 THR A O 1
ATOM 816 N N . LEU A 1 100 ? 2.448 3.568 -23.426 1.00 85.38 100 LEU A N 1
ATOM 817 C CA . LEU A 1 100 ? 3.641 4.433 -23.388 1.00 85.38 100 LEU A CA 1
ATOM 818 C C . LEU A 1 100 ? 4.339 4.581 -24.750 1.00 85.38 100 LEU A C 1
ATOM 820 O O . LEU A 1 100 ? 4.812 5.667 -25.082 1.00 85.38 100 LEU A O 1
ATOM 824 N N . SER A 1 101 ? 4.379 3.513 -25.549 1.00 79.38 101 SER A N 1
ATOM 825 C CA . SER A 1 101 ? 4.933 3.517 -26.909 1.00 79.38 101 SER A CA 1
ATOM 826 C C . SER A 1 101 ? 4.141 4.428 -27.850 1.00 79.38 101 SER A C 1
ATOM 828 O O . SER A 1 101 ? 4.730 5.258 -28.541 1.00 79.38 101 SER A O 1
ATOM 830 N N . THR A 1 102 ? 2.812 4.316 -27.845 1.00 83.94 102 THR A N 1
ATOM 831 C CA . THR A 1 102 ? 1.903 5.124 -28.670 1.00 83.94 102 THR A CA 1
ATOM 832 C C . THR A 1 102 ? 1.981 6.604 -28.295 1.00 83.94 102 THR A C 1
ATOM 834 O O . THR A 1 102 ? 2.115 7.450 -29.175 1.00 83.94 102 THR A O 1
ATOM 837 N N . ILE A 1 103 ? 1.997 6.918 -26.995 1.00 88.75 103 ILE A N 1
ATOM 838 C CA . ILE A 1 103 ? 2.152 8.291 -26.483 1.00 88.75 103 ILE A CA 1
ATOM 839 C C . ILE A 1 103 ? 3.520 8.876 -26.872 1.00 88.75 103 ILE A C 1
ATOM 841 O O . ILE A 1 103 ? 3.607 10.019 -27.323 1.00 88.75 103 ILE A O 1
ATOM 845 N N . GLY A 1 104 ? 4.594 8.090 -26.727 1.00 83.50 104 GLY A N 1
ATOM 846 C CA . GLY A 1 104 ? 5.943 8.488 -27.137 1.00 83.50 104 GLY A CA 1
ATOM 847 C C . GLY A 1 104 ? 6.044 8.805 -28.629 1.00 83.50 104 GLY A C 1
ATOM 848 O O . GLY A 1 104 ? 6.755 9.739 -28.998 1.00 83.50 104 GLY A O 1
ATOM 849 N N . SER A 1 105 ? 5.287 8.079 -29.458 1.00 83.00 105 SER A N 1
ATOM 850 C CA . SER A 1 105 ? 5.200 8.303 -30.902 1.00 83.00 105 SER A CA 1
ATOM 851 C C . SER A 1 105 ? 4.372 9.537 -31.262 1.00 83.00 105 SER A C 1
ATOM 853 O O . SER A 1 105 ? 4.816 10.327 -32.087 1.00 83.00 105 SER A O 1
ATOM 855 N N . GLU A 1 106 ? 3.196 9.733 -30.653 1.00 89.62 106 GLU A N 1
ATOM 856 C CA . GLU A 1 106 ? 2.312 10.868 -30.971 1.00 89.62 106 GLU A CA 1
ATOM 857 C C . GLU A 1 106 ? 2.968 12.213 -30.623 1.00 89.62 106 GLU A C 1
ATOM 859 O O . GLU A 1 106 ? 2.921 13.155 -31.411 1.00 89.62 106 GLU A O 1
ATOM 864 N N . PHE A 1 107 ? 3.642 12.296 -29.471 1.00 91.00 107 PHE A N 1
ATOM 865 C CA . PHE A 1 107 ? 4.331 13.515 -29.035 1.00 91.00 107 PHE A CA 1
ATOM 866 C C . PHE A 1 107 ? 5.804 13.598 -29.473 1.00 91.00 107 PHE A C 1
ATOM 868 O O . PHE A 1 107 ? 6.489 14.537 -29.075 1.00 91.00 107 PHE A O 1
ATOM 875 N N . ASN A 1 108 ? 6.310 12.638 -30.263 1.00 85.75 108 ASN A N 1
ATOM 876 C CA . ASN A 1 108 ? 7.727 12.523 -30.658 1.00 85.75 108 ASN A CA 1
ATOM 877 C C . ASN A 1 108 ? 8.721 12.619 -29.472 1.00 85.75 108 ASN A C 1
ATOM 879 O O . ASN A 1 108 ? 9.850 13.086 -29.609 1.00 85.75 108 ASN A O 1
ATOM 883 N N . ALA A 1 109 ? 8.297 12.167 -28.289 1.00 84.81 109 ALA A N 1
ATOM 884 C CA . ALA A 1 109 ? 8.941 12.433 -27.001 1.00 84.81 109 ALA A CA 1
ATOM 885 C C . ALA A 1 109 ? 9.296 11.140 -26.243 1.00 84.81 109 ALA A C 1
ATOM 887 O O . ALA A 1 109 ? 9.177 11.065 -25.019 1.00 84.81 109 ALA A O 1
ATOM 888 N N . PHE A 1 110 ? 9.725 10.097 -26.965 1.00 76.31 110 PHE A N 1
ATOM 889 C CA . PHE A 1 110 ? 10.022 8.767 -26.410 1.00 76.31 110 PHE A CA 1
ATOM 890 C C . PHE A 1 110 ? 10.909 8.785 -25.155 1.00 76.31 110 PHE A C 1
ATOM 892 O O . PHE A 1 110 ? 10.593 8.093 -24.188 1.00 76.31 110 PHE A O 1
ATOM 899 N N . THR A 1 111 ? 11.962 9.608 -25.126 1.00 76.31 111 THR A N 1
ATOM 900 C CA . THR A 1 111 ? 12.884 9.744 -23.980 1.00 76.31 111 THR A CA 1
ATOM 901 C C . THR A 1 111 ? 12.194 10.194 -22.690 1.00 76.31 111 THR A C 1
ATOM 903 O O . THR A 1 111 ? 12.643 9.848 -21.601 1.00 76.31 111 THR A O 1
ATOM 906 N N . GLN A 1 112 ? 11.079 10.920 -22.795 1.00 81.62 112 GLN A N 1
ATOM 907 C CA . GLN A 1 112 ? 10.311 11.429 -21.659 1.00 81.62 112 GLN A CA 1
ATOM 908 C C . GLN A 1 112 ? 9.201 10.469 -21.198 1.00 81.62 112 GLN A C 1
ATOM 910 O O . GLN A 1 112 ? 8.641 10.668 -20.124 1.00 81.62 112 GLN A O 1
ATOM 915 N N . THR A 1 113 ? 8.884 9.403 -21.945 1.00 81.06 113 THR A N 1
ATOM 916 C CA . THR A 1 113 ? 7.767 8.489 -21.607 1.00 81.06 113 THR A CA 1
ATOM 917 C C . THR A 1 113 ? 7.895 7.842 -20.223 1.00 81.06 113 THR A C 1
ATOM 919 O O . THR A 1 113 ? 6.885 7.635 -19.551 1.00 81.06 113 THR A O 1
ATOM 922 N N . GLY A 1 114 ? 9.121 7.604 -19.742 1.00 81.94 114 GLY A N 1
ATOM 923 C CA . GLY A 1 114 ? 9.390 7.096 -18.390 1.00 81.94 114 GLY A CA 1
ATOM 924 C C . GLY A 1 114 ? 8.928 8.022 -17.252 1.00 81.94 114 GLY A C 1
ATOM 925 O O . GLY A 1 114 ? 8.721 7.555 -16.129 1.00 81.94 114 GLY A O 1
ATOM 926 N N . TRP A 1 115 ? 8.686 9.308 -17.525 1.00 88.69 115 TRP A N 1
ATOM 927 C CA . TRP A 1 115 ? 8.115 10.242 -16.552 1.00 88.69 115 TRP A CA 1
ATOM 928 C C . TRP A 1 115 ? 6.615 10.044 -16.316 1.00 88.69 115 TRP A C 1
ATOM 930 O O . TRP A 1 115 ? 6.132 10.376 -15.237 1.00 88.69 115 TRP A O 1
ATOM 940 N N . ILE A 1 116 ? 5.879 9.461 -17.268 1.00 92.06 116 ILE A N 1
ATOM 941 C CA . ILE A 1 116 ? 4.427 9.236 -17.166 1.00 92.06 116 ILE A CA 1
ATOM 942 C C . ILE A 1 116 ? 4.070 8.330 -15.958 1.00 92.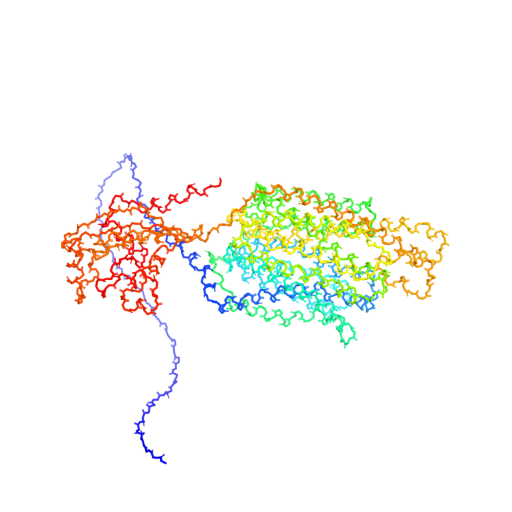06 116 ILE A C 1
ATOM 944 O O . ILE A 1 116 ? 3.173 8.697 -15.189 1.00 92.06 116 ILE A O 1
ATOM 948 N N . PRO A 1 117 ? 4.751 7.186 -15.716 1.00 88.56 117 PRO A N 1
ATOM 949 C CA . PRO A 1 117 ? 4.597 6.442 -14.465 1.00 88.56 117 PRO A CA 1
ATOM 950 C C . PRO A 1 117 ? 5.380 7.070 -13.298 1.00 88.56 117 PRO A C 1
ATOM 952 O O . PRO A 1 117 ? 4.873 7.078 -12.177 1.00 88.56 117 PRO A O 1
ATOM 955 N N . SER A 1 118 ? 6.576 7.630 -13.531 1.00 88.25 118 SER A N 1
ATOM 956 C CA . SER A 1 118 ? 7.430 8.143 -12.443 1.00 88.25 118 SER A CA 1
ATOM 957 C C . SER A 1 118 ? 6.800 9.321 -11.694 1.00 88.25 118 SER A C 1
ATOM 959 O O . SER A 1 118 ? 6.808 9.325 -10.468 1.00 88.25 118 SER A O 1
ATOM 961 N N . ALA A 1 119 ? 6.192 10.287 -12.390 1.00 92.88 119 ALA A N 1
ATOM 962 C CA . ALA A 1 119 ? 5.541 11.445 -11.767 1.00 92.88 119 ALA A CA 1
ATOM 963 C C . ALA A 1 119 ? 4.287 11.064 -10.954 1.00 92.88 119 ALA A C 1
ATOM 965 O O . ALA A 1 119 ? 4.008 11.669 -9.913 1.00 92.88 119 ALA A O 1
ATOM 966 N N . TYR A 1 120 ? 3.568 10.022 -11.390 1.00 93.81 120 TYR A N 1
ATOM 967 C CA . TYR A 1 120 ? 2.473 9.427 -10.622 1.00 93.81 120 TYR A CA 1
ATOM 968 C C . TYR A 1 120 ? 3.005 8.739 -9.357 1.00 93.81 120 TYR A C 1
ATOM 970 O O . TYR A 1 120 ? 2.568 9.067 -8.264 1.00 93.81 120 TYR A O 1
ATOM 978 N N . MET A 1 121 ? 4.002 7.852 -9.472 1.00 89.88 121 MET A N 1
ATOM 979 C CA . MET A 1 121 ? 4.615 7.152 -8.327 1.00 89.88 121 MET A CA 1
ATOM 980 C C . MET A 1 121 ? 5.253 8.107 -7.303 1.00 89.88 121 MET A C 1
ATOM 982 O O . MET A 1 121 ? 5.137 7.892 -6.094 1.00 89.88 121 MET A O 1
ATOM 986 N N . LEU A 1 122 ? 5.894 9.178 -7.781 1.00 91.81 122 LEU A N 1
ATOM 987 C CA . LEU A 1 122 ? 6.513 10.238 -6.981 1.00 91.81 122 LEU A CA 1
ATOM 988 C C . LEU A 1 122 ? 5.488 10.911 -6.058 1.00 91.81 122 LEU A C 1
ATOM 990 O O . LEU A 1 122 ? 5.684 10.980 -4.844 1.00 91.81 122 LEU A O 1
ATOM 994 N N . THR A 1 123 ? 4.369 11.365 -6.625 1.00 94.38 123 THR A N 1
ATOM 995 C CA . THR A 1 123 ? 3.295 12.025 -5.867 1.00 94.38 123 THR A CA 1
ATOM 996 C C . THR A 1 123 ? 2.445 11.038 -5.067 1.00 94.38 123 THR A C 1
ATOM 998 O O . THR A 1 123 ? 2.099 11.346 -3.927 1.00 94.38 123 THR A O 1
ATOM 1001 N N . LEU A 1 124 ? 2.204 9.826 -5.586 1.00 94.19 124 LEU A N 1
ATOM 1002 C CA . LEU A 1 124 ? 1.564 8.727 -4.854 1.00 94.19 124 LEU A CA 1
ATOM 1003 C C . LEU A 1 124 ? 2.279 8.477 -3.518 1.00 94.19 124 LEU A C 1
ATOM 1005 O O . LEU A 1 124 ? 1.654 8.443 -2.460 1.00 94.19 124 LEU A O 1
ATOM 1009 N N . THR A 1 125 ? 3.607 8.353 -3.572 1.00 92.38 125 THR A N 1
ATOM 1010 C CA . THR A 1 125 ? 4.452 8.106 -2.399 1.00 92.38 125 THR A CA 1
ATOM 1011 C C . THR A 1 125 ? 4.472 9.312 -1.459 1.00 92.38 125 THR A C 1
ATOM 1013 O O . THR A 1 125 ? 4.247 9.164 -0.259 1.00 92.38 125 THR A O 1
ATOM 1016 N N . ALA A 1 126 ? 4.714 10.516 -1.989 1.00 93.06 126 ALA A N 1
ATOM 1017 C CA . ALA A 1 126 ? 4.913 11.715 -1.176 1.00 93.06 126 ALA A CA 1
ATOM 1018 C C . ALA A 1 126 ? 3.641 12.211 -0.455 1.00 93.06 126 ALA A C 1
ATOM 1020 O O . ALA A 1 126 ? 3.758 12.890 0.562 1.00 93.06 126 ALA A O 1
ATOM 1021 N N . PHE A 1 127 ? 2.437 11.873 -0.934 1.00 94.69 127 PHE A N 1
ATOM 1022 C CA . PHE A 1 127 ? 1.183 12.366 -0.343 1.00 94.69 127 PHE A CA 1
ATOM 1023 C C . PHE A 1 127 ? 0.458 11.365 0.577 1.00 94.69 127 PHE A C 1
ATOM 1025 O O . PHE A 1 127 ? -0.429 11.775 1.326 1.00 94.69 127 PHE A O 1
ATOM 1032 N N . GLN A 1 128 ? 0.818 10.074 0.587 1.00 93.44 128 GLN A N 1
ATOM 1033 C CA . GLN A 1 128 ? 0.073 9.037 1.330 1.00 93.44 128 GLN A CA 1
ATOM 1034 C C . GLN A 1 128 ? -0.106 9.309 2.844 1.00 93.44 128 GLN A C 1
ATOM 1036 O O . GLN A 1 128 ? -1.233 9.153 3.326 1.00 93.44 128 GLN A O 1
ATOM 1041 N N . PRO A 1 129 ? 0.913 9.755 3.612 1.00 92.06 129 PRO A N 1
ATOM 1042 C CA . PRO A 1 129 ? 0.742 10.056 5.041 1.00 92.06 129 PRO A CA 1
ATOM 1043 C C . PRO A 1 129 ? -0.184 11.250 5.324 1.00 92.06 129 PRO A C 1
ATOM 1045 O O . PRO A 1 129 ? -0.915 11.238 6.316 1.00 92.06 129 PRO A O 1
ATOM 1048 N N . ILE A 1 130 ? -0.212 12.245 4.428 1.00 94.12 130 ILE A N 1
ATOM 1049 C CA . ILE A 1 130 ? -0.999 13.484 4.572 1.00 94.12 130 ILE A CA 1
ATOM 1050 C C . ILE A 1 130 ? -2.495 13.164 4.681 1.00 94.12 130 ILE A C 1
ATOM 1052 O O . ILE A 1 130 ? -3.213 13.722 5.514 1.00 94.12 130 ILE A O 1
ATOM 1056 N N . TYR A 1 131 ? -2.966 12.204 3.881 1.00 94.19 131 TYR A N 1
ATOM 1057 C CA . TYR A 1 131 ? -4.361 11.769 3.887 1.00 94.19 131 TYR A CA 1
ATOM 1058 C C . TYR A 1 131 ? -4.802 11.134 5.217 1.00 94.19 131 TYR A C 1
ATOM 1060 O O . TYR A 1 131 ? -5.984 11.213 5.549 1.00 94.19 131 TYR A O 1
ATOM 1068 N N . GLY A 1 132 ? -3.876 10.591 6.018 1.00 88.12 132 GLY A N 1
ATOM 1069 C CA . GLY A 1 132 ? -4.155 10.132 7.382 1.00 88.12 132 GLY A CA 1
ATOM 1070 C C . GLY A 1 132 ? -4.631 11.284 8.269 1.00 88.12 132 GLY A C 1
ATOM 1071 O O . GLY A 1 132 ? -5.800 11.306 8.662 1.00 88.12 132 GLY A O 1
ATOM 1072 N N . ASN A 1 133 ? -3.757 12.275 8.481 1.00 88.19 133 ASN A N 1
ATOM 1073 C CA . ASN A 1 133 ? -4.018 13.487 9.271 1.00 88.19 133 ASN A CA 1
ATOM 1074 C C . ASN A 1 133 ? -5.266 14.247 8.775 1.00 88.19 133 ASN A C 1
ATOM 1076 O O . ASN A 1 133 ? -6.192 14.494 9.552 1.00 88.19 133 ASN A O 1
ATOM 1080 N N . LEU A 1 134 ? -5.373 14.503 7.463 1.00 90.88 134 LEU A N 1
ATOM 1081 C CA . LEU A 1 134 ? -6.553 15.155 6.880 1.00 90.88 134 LEU A CA 1
ATOM 1082 C C . LEU A 1 134 ? -7.856 14.398 7.187 1.00 90.88 134 LEU A C 1
ATOM 1084 O O . LEU A 1 134 ? -8.902 15.023 7.378 1.00 90.88 134 LEU A O 1
ATOM 1088 N N . SER A 1 135 ? -7.825 13.063 7.242 1.00 90.25 135 SER A N 1
ATOM 1089 C CA . SER A 1 135 ? -9.022 12.254 7.497 1.00 90.25 135 SER A CA 1
ATOM 1090 C C . SER A 1 135 ? -9.477 12.246 8.955 1.00 90.25 135 SER A C 1
ATOM 1092 O O . SER A 1 135 ? -10.680 12.105 9.186 1.00 90.25 135 SER A O 1
ATOM 1094 N N . ASP A 1 136 ? -8.566 12.431 9.916 1.00 86.00 136 ASP A N 1
ATOM 1095 C CA . ASP A 1 136 ? -8.913 12.636 11.329 1.00 86.00 136 ASP A CA 1
ATOM 1096 C C . ASP A 1 136 ? -9.526 14.036 11.553 1.00 86.00 136 ASP A C 1
ATOM 1098 O O . ASP A 1 136 ? -10.423 14.196 12.381 1.00 86.00 136 ASP A O 1
ATOM 1102 N N . ILE A 1 137 ? -9.119 15.036 10.757 1.00 85.75 137 ILE A N 1
ATOM 1103 C CA . ILE A 1 137 ? -9.632 16.418 10.818 1.00 85.75 137 ILE A CA 1
ATOM 1104 C C . ILE A 1 137 ? -10.994 16.562 10.118 1.00 85.75 137 ILE A C 1
ATOM 1106 O O . ILE A 1 137 ? -11.961 17.044 10.710 1.00 85.75 137 ILE A O 1
ATOM 1110 N N . PHE A 1 138 ? -11.091 16.158 8.847 1.00 86.19 138 PHE A N 1
ATOM 1111 C CA . PHE A 1 138 ? -12.270 16.390 7.999 1.00 86.19 138 PHE A CA 1
ATOM 1112 C C . PHE A 1 138 ? -13.253 15.206 7.952 1.00 86.19 138 PHE A C 1
ATOM 1114 O O . PHE A 1 138 ? -14.363 15.332 7.415 1.00 86.19 138 PHE A O 1
ATOM 1121 N N . GLY A 1 139 ? -12.879 14.059 8.522 1.00 87.50 139 GLY A N 1
ATOM 1122 C CA . GLY A 1 139 ? -13.658 12.822 8.526 1.00 87.50 139 GLY A CA 1
ATOM 1123 C C . GLY A 1 139 ? -13.560 12.039 7.212 1.00 87.50 139 GLY A C 1
ATOM 1124 O O . GLY A 1 139 ? -13.610 12.608 6.118 1.00 87.50 139 GLY A O 1
ATOM 1125 N N . ARG A 1 140 ? -13.486 10.704 7.322 1.00 87.81 140 ARG A N 1
ATOM 1126 C CA . ARG A 1 140 ? -13.130 9.776 6.225 1.00 87.81 140 ARG A CA 1
ATOM 1127 C C . ARG A 1 140 ? -13.856 10.036 4.904 1.00 87.81 140 ARG A C 1
ATOM 1129 O O . ARG A 1 140 ? -13.217 10.158 3.866 1.00 87.81 140 ARG A O 1
ATOM 1136 N N . ARG A 1 141 ? -15.187 10.175 4.958 1.00 90.50 141 ARG A N 1
ATOM 1137 C CA . ARG A 1 141 ? -16.067 10.436 3.803 1.00 90.50 141 ARG A CA 1
ATOM 1138 C C . ARG A 1 141 ? -15.642 11.665 2.998 1.00 90.50 141 ARG A C 1
ATOM 1140 O O . ARG A 1 141 ? -15.631 11.604 1.776 1.00 90.50 141 ARG A O 1
ATOM 1147 N N . SER A 1 142 ? -15.337 12.772 3.672 1.00 91.19 142 SER A N 1
ATOM 1148 C CA . SER A 1 142 ? -14.969 14.031 3.013 1.00 91.19 142 SER A CA 1
ATOM 1149 C C . SER A 1 142 ? -13.663 13.855 2.238 1.00 91.19 142 SER A C 1
ATOM 1151 O O . SER A 1 142 ? -13.539 14.296 1.100 1.00 91.19 142 SER A O 1
ATOM 1153 N N . VAL A 1 143 ? -12.710 13.161 2.863 1.00 94.25 143 VAL A N 1
ATOM 1154 C CA . VAL A 1 143 ? -11.349 13.007 2.355 1.00 94.25 143 VAL A CA 1
ATOM 1155 C C . VAL A 1 143 ? -11.269 11.988 1.223 1.00 94.25 143 VAL A C 1
ATOM 1157 O O . VAL A 1 143 ? -10.704 12.321 0.193 1.00 94.25 143 VAL A O 1
ATOM 1160 N N . ILE A 1 144 ? -11.901 10.813 1.330 1.00 94.81 144 ILE A N 1
ATOM 1161 C CA . ILE A 1 144 ? -11.891 9.828 0.231 1.00 94.81 144 ILE A CA 1
ATOM 1162 C C . ILE A 1 144 ? -12.585 10.362 -1.037 1.00 94.81 144 ILE A C 1
ATOM 1164 O O . ILE A 1 144 ? -12.123 10.105 -2.144 1.00 94.81 144 ILE A O 1
ATOM 1168 N N . VAL A 1 145 ? -13.648 11.166 -0.894 1.00 95.94 145 VAL A N 1
ATOM 1169 C CA . VAL A 1 145 ? -14.302 11.833 -2.034 1.00 95.94 145 VAL A CA 1
ATOM 1170 C C . VAL A 1 145 ? -13.379 12.883 -2.659 1.00 95.94 145 VAL A C 1
ATOM 1172 O O . VAL A 1 145 ? -13.296 12.952 -3.882 1.00 95.94 145 VAL A O 1
ATOM 1175 N N . LEU A 1 146 ? -12.639 13.648 -1.848 1.00 96.12 146 LEU A N 1
ATOM 1176 C CA . LEU A 1 146 ? -11.622 14.586 -2.333 1.00 96.12 146 LEU A CA 1
ATOM 1177 C C . LEU A 1 146 ? -10.476 13.863 -3.064 1.00 96.12 146 LEU A C 1
ATOM 1179 O O . LEU A 1 146 ? -10.073 14.305 -4.136 1.00 96.12 146 LEU A O 1
ATOM 1183 N N . SER A 1 147 ? -9.990 12.733 -2.539 1.00 97.19 147 SER A N 1
ATOM 1184 C CA . SER A 1 147 ? -8.971 11.896 -3.190 1.00 97.19 147 SER A CA 1
ATOM 1185 C C . SER A 1 147 ? -9.422 11.430 -4.576 1.00 97.19 147 SER A C 1
ATOM 1187 O O . SER A 1 147 ? -8.698 11.616 -5.553 1.00 97.19 147 SER A O 1
ATOM 1189 N N . ILE A 1 148 ? -10.646 10.897 -4.683 1.00 97.38 148 ILE A N 1
ATOM 1190 C CA . ILE A 1 148 ? -11.201 10.449 -5.967 1.00 97.38 148 ILE A CA 1
ATOM 1191 C C . ILE A 1 148 ? -11.423 11.639 -6.914 1.00 97.38 148 ILE A C 1
ATOM 1193 O O . ILE A 1 148 ? -11.116 11.527 -8.096 1.00 97.38 148 ILE A O 1
ATOM 1197 N N . ALA A 1 149 ? -11.886 12.794 -6.425 1.00 97.31 149 ALA A N 1
ATOM 1198 C CA . ALA A 1 149 ? -12.064 13.988 -7.254 1.00 97.31 149 ALA A CA 1
ATOM 1199 C C . ALA A 1 149 ? -10.736 14.503 -7.846 1.00 97.31 149 ALA A C 1
ATOM 1201 O O . ALA A 1 149 ? -10.683 14.822 -9.033 1.00 97.31 149 ALA A O 1
ATOM 1202 N N . ILE A 1 150 ? -9.656 14.530 -7.054 1.00 98.12 150 ILE A N 1
ATOM 1203 C CA . ILE A 1 150 ? -8.310 14.907 -7.523 1.00 98.12 150 ILE A CA 1
ATOM 1204 C C . ILE A 1 150 ? -7.781 13.881 -8.539 1.00 98.12 150 ILE A C 1
ATOM 1206 O O . ILE A 1 150 ? -7.259 14.268 -9.583 1.00 98.12 150 ILE A O 1
ATOM 1210 N N . PHE A 1 151 ? -7.967 12.583 -8.274 1.00 97.88 151 PHE A N 1
ATOM 1211 C CA . PHE A 1 151 ? -7.569 11.502 -9.183 1.00 97.88 151 PHE A CA 1
ATOM 1212 C C . PHE A 1 151 ? -8.292 11.601 -10.535 1.00 97.88 151 PHE A C 1
ATOM 1214 O O . PHE A 1 151 ? -7.653 11.579 -11.585 1.00 97.88 151 PHE A O 1
ATOM 1221 N N . VAL A 1 152 ? -9.617 11.790 -10.516 1.00 97.06 152 VAL A N 1
ATOM 1222 C CA . VAL A 1 152 ? -10.450 11.974 -11.717 1.00 97.06 152 VAL A CA 1
ATOM 1223 C C . VAL A 1 152 ? -10.045 13.219 -12.494 1.00 97.06 152 VAL A C 1
ATOM 1225 O O . VAL A 1 152 ? -9.933 13.143 -13.714 1.00 97.06 152 VAL A O 1
ATOM 1228 N N . LEU A 1 153 ? -9.786 14.343 -11.817 1.00 97.88 153 LEU A N 1
ATOM 1229 C CA . LEU A 1 153 ? -9.318 15.569 -12.464 1.00 97.88 153 LEU A CA 1
ATOM 1230 C C . LEU A 1 153 ? -7.963 15.349 -13.151 1.00 97.88 153 LEU A C 1
ATOM 1232 O O . LEU A 1 153 ? -7.824 15.650 -14.334 1.00 97.88 153 LEU A O 1
ATOM 1236 N N . GLY A 1 154 ? -6.987 14.768 -12.445 1.00 97.62 154 GLY A N 1
ATOM 1237 C CA . GLY A 1 154 ? -5.677 14.443 -13.010 1.00 97.62 154 GLY A CA 1
ATOM 1238 C C . GLY A 1 154 ? -5.769 13.488 -14.202 1.00 97.62 154 GLY A C 1
ATOM 1239 O O . GLY A 1 154 ? -5.151 13.734 -15.235 1.00 97.62 154 GLY A O 1
ATOM 1240 N N . SER A 1 155 ? -6.589 12.437 -14.111 1.00 96.69 155 SER A N 1
ATOM 1241 C CA . SER A 1 155 ? -6.771 11.467 -15.199 1.00 96.69 155 SER A CA 1
ATOM 1242 C C . SER A 1 155 ? -7.514 12.080 -16.402 1.00 96.69 155 SER A C 1
ATOM 1244 O O . SER A 1 155 ? -7.073 11.940 -17.540 1.00 96.69 155 SER A O 1
ATOM 1246 N N . ALA A 1 156 ? -8.565 12.879 -16.186 1.00 97.12 156 ALA A N 1
ATOM 1247 C CA . ALA A 1 156 ? -9.244 13.604 -17.266 1.00 97.12 156 ALA A CA 1
ATOM 1248 C C . ALA A 1 156 ? -8.310 14.596 -17.991 1.00 97.12 156 ALA A C 1
ATOM 1250 O O . ALA A 1 156 ? -8.365 14.704 -19.218 1.00 97.12 156 ALA A O 1
ATOM 1251 N N . LEU A 1 157 ? -7.412 15.264 -17.256 1.00 97.81 157 LEU A N 1
ATOM 1252 C CA . LEU A 1 157 ? -6.361 16.114 -17.827 1.00 97.81 157 LEU A CA 1
ATOM 1253 C C . LEU A 1 157 ? -5.297 15.302 -18.591 1.00 97.81 157 LEU A C 1
ATOM 1255 O O . LEU A 1 157 ? -4.831 15.764 -19.629 1.00 97.81 157 LEU A O 1
ATOM 1259 N N . CYS A 1 158 ? -4.969 14.076 -18.157 1.00 96.88 158 CYS A N 1
ATOM 1260 C CA . CYS A 1 158 ? -4.105 13.164 -18.921 1.00 96.88 158 CYS A CA 1
ATOM 1261 C C . CYS A 1 158 ? -4.732 12.785 -20.271 1.00 96.88 158 CYS A C 1
ATOM 1263 O O . CYS A 1 158 ? -4.061 12.848 -21.298 1.00 96.88 158 CYS A O 1
ATOM 1265 N N . GLY A 1 159 ? -6.024 12.435 -20.289 1.00 95.88 159 GLY A N 1
ATOM 1266 C CA . GLY A 1 159 ? -6.755 12.144 -21.529 1.00 95.88 159 GLY A CA 1
ATOM 1267 C C . GLY A 1 159 ? -6.864 13.357 -22.462 1.00 95.88 159 GLY A C 1
ATOM 1268 O O . GLY A 1 159 ? -6.801 13.206 -23.680 1.00 95.88 159 GLY A O 1
ATOM 1269 N N . ALA A 1 160 ? -6.964 14.567 -21.902 1.00 97.06 160 ALA A N 1
ATOM 1270 C CA . ALA A 1 160 ? -7.031 15.818 -22.659 1.00 97.06 160 ALA A CA 1
ATOM 1271 C C . ALA A 1 160 ? -5.663 16.348 -23.140 1.00 97.06 160 ALA A C 1
ATOM 1273 O O . ALA A 1 160 ? -5.624 17.335 -23.876 1.00 97.06 160 ALA A O 1
ATOM 1274 N N . ALA A 1 161 ? -4.548 15.731 -22.733 1.00 97.31 161 ALA A N 1
ATOM 1275 C CA . ALA A 1 161 ? -3.218 16.283 -22.955 1.00 97.31 161 ALA A CA 1
ATOM 1276 C C . ALA A 1 161 ? -2.852 16.399 -24.448 1.00 97.31 161 ALA A C 1
ATOM 1278 O O . ALA A 1 161 ? -3.063 15.485 -25.254 1.00 97.31 161 ALA A O 1
ATOM 1279 N N . GLN A 1 162 ? -2.250 17.541 -24.792 1.00 95.75 162 GLN A N 1
ATOM 1280 C CA . GLN A 1 162 ? -1.777 17.884 -26.143 1.00 95.75 162 GLN A CA 1
ATOM 1281 C C . GLN A 1 162 ? -0.247 17.819 -26.291 1.00 95.75 162 GLN A C 1
ATOM 1283 O O . GLN A 1 162 ? 0.271 17.971 -27.392 1.00 95.75 162 GLN A O 1
ATOM 1288 N N . ASN A 1 163 ? 0.488 17.636 -25.192 1.00 95.12 163 ASN A N 1
ATOM 1289 C CA . ASN A 1 163 ? 1.942 17.497 -25.189 1.00 95.12 163 ASN A CA 1
ATOM 1290 C C . ASN A 1 163 ? 2.416 16.701 -23.963 1.00 95.12 163 ASN A C 1
ATOM 1292 O O . ASN A 1 163 ? 1.689 16.551 -22.975 1.00 95.12 163 ASN A O 1
ATOM 1296 N N . MET A 1 164 ? 3.659 16.221 -24.028 1.00 93.88 164 MET A N 1
ATOM 1297 C CA . MET A 1 164 ? 4.260 15.367 -23.004 1.00 93.88 164 MET A CA 1
ATOM 1298 C C . MET A 1 164 ? 4.362 16.049 -21.629 1.00 93.88 164 MET A C 1
ATOM 1300 O O . MET A 1 164 ? 4.022 15.432 -20.623 1.00 93.88 164 MET A O 1
ATOM 1304 N N . THR A 1 165 ? 4.751 17.328 -21.563 1.00 95.62 165 THR A N 1
ATOM 1305 C CA . THR A 1 165 ? 4.869 18.067 -20.293 1.00 95.62 165 THR A CA 1
ATOM 1306 C C . THR A 1 165 ? 3.527 18.159 -19.569 1.00 95.62 165 THR A C 1
ATOM 1308 O O . THR A 1 165 ? 3.441 17.823 -18.390 1.00 95.62 165 THR A O 1
ATOM 1311 N N . TRP A 1 166 ? 2.458 18.541 -20.276 1.00 97.38 166 TRP A N 1
ATOM 1312 C CA . TRP A 1 166 ? 1.106 18.596 -19.714 1.00 97.38 166 TRP A CA 1
ATOM 1313 C C . TRP A 1 166 ? 0.631 17.205 -19.267 1.00 97.38 166 TRP A C 1
ATOM 1315 O O . TRP A 1 166 ? 0.070 17.078 -18.176 1.00 97.38 166 TRP A O 1
ATOM 1325 N N . LEU A 1 167 ? 0.920 16.144 -20.029 1.00 96.88 167 LEU A N 1
ATOM 1326 C CA . LEU A 1 167 ? 0.623 14.776 -19.598 1.00 96.88 167 LEU A CA 1
ATOM 1327 C C . LEU A 1 167 ? 1.349 14.428 -18.285 1.00 96.88 167 LEU A C 1
ATOM 1329 O O . LEU A 1 167 ? 0.702 13.984 -17.340 1.00 96.88 167 LEU A O 1
ATOM 1333 N N . ILE A 1 168 ? 2.656 14.685 -18.179 1.00 96.38 168 ILE A N 1
ATOM 1334 C CA . ILE A 1 168 ? 3.458 14.409 -16.972 1.00 96.38 168 ILE A CA 1
ATOM 1335 C C . ILE A 1 168 ? 2.944 15.207 -15.761 1.00 96.38 168 ILE A C 1
ATOM 1337 O O . ILE A 1 168 ? 2.754 14.634 -14.685 1.00 96.38 168 ILE A O 1
ATOM 1341 N N . SER A 1 169 ? 2.641 16.500 -15.920 1.00 97.31 169 SER A N 1
ATOM 1342 C CA . SER A 1 169 ? 2.035 17.309 -14.852 1.00 97.31 169 SER A CA 1
ATOM 1343 C C . SER A 1 169 ? 0.662 16.772 -14.430 1.00 97.31 169 SER A C 1
ATOM 1345 O O . SER A 1 169 ? 0.348 16.738 -13.243 1.00 97.31 169 SER A O 1
ATOM 1347 N N . SER A 1 170 ? -0.140 16.283 -15.378 1.00 97.75 170 SER A N 1
ATOM 1348 C CA . SER A 1 170 ? -1.453 15.687 -15.096 1.00 97.75 170 SER A CA 1
ATOM 1349 C C . SER A 1 170 ? -1.335 14.337 -14.376 1.00 97.75 170 SER A C 1
ATOM 1351 O O . SER A 1 170 ? -2.126 14.055 -13.474 1.00 97.75 170 SER A O 1
ATOM 1353 N N . ARG A 1 171 ? -0.303 13.534 -14.686 1.00 96.88 171 ARG A N 1
ATOM 1354 C CA . ARG A 1 171 ? 0.046 12.307 -13.944 1.00 96.88 171 ARG A CA 1
ATOM 1355 C C . ARG A 1 171 ? 0.443 12.605 -12.501 1.00 96.88 171 ARG A C 1
ATOM 1357 O O . ARG A 1 171 ? 0.037 11.862 -11.612 1.00 96.88 171 ARG A O 1
ATOM 1364 N N . ALA A 1 172 ? 1.170 13.697 -12.256 1.00 96.88 172 ALA A N 1
ATOM 1365 C CA . ALA A 1 172 ? 1.474 14.150 -10.900 1.00 96.88 172 ALA A CA 1
ATOM 1366 C C . ALA A 1 172 ? 0.195 14.526 -10.122 1.00 96.88 172 ALA A C 1
ATOM 1368 O O . ALA A 1 172 ? 0.024 14.098 -8.984 1.00 96.88 172 ALA A O 1
ATOM 1369 N N . VAL A 1 173 ? -0.758 15.241 -10.738 1.00 98.06 173 VAL A N 1
ATOM 1370 C CA . VAL A 1 173 ? -2.065 15.516 -10.103 1.00 98.06 173 VAL A CA 1
ATOM 1371 C C . VAL A 1 173 ? -2.843 14.223 -9.826 1.00 98.06 173 VAL A C 1
ATOM 1373 O O . VAL A 1 173 ? -3.382 14.054 -8.732 1.00 98.06 173 VAL A O 1
ATOM 1376 N N . ALA A 1 174 ? -2.865 13.281 -10.773 1.00 97.81 174 ALA A N 1
ATOM 1377 C CA . ALA A 1 174 ? -3.527 11.991 -10.584 1.00 97.81 174 ALA A CA 1
ATOM 1378 C C . ALA A 1 174 ? -2.918 11.196 -9.411 1.00 97.81 174 ALA A C 1
ATOM 1380 O O . ALA A 1 174 ? -3.666 10.649 -8.601 1.00 97.81 174 ALA A O 1
ATOM 1381 N N . GLY A 1 175 ? -1.587 11.192 -9.267 1.00 96.81 175 GLY A N 1
ATOM 1382 C CA . GLY A 1 175 ? -0.885 10.493 -8.186 1.00 96.81 175 GLY A CA 1
ATOM 1383 C C . GLY A 1 175 ? -1.169 11.064 -6.794 1.00 96.81 175 GLY A C 1
ATOM 1384 O O . GLY A 1 175 ? -1.316 10.290 -5.850 1.00 96.81 175 GLY A O 1
ATOM 1385 N N . ILE A 1 176 ? -1.377 12.382 -6.661 1.00 97.75 176 ILE A N 1
ATOM 1386 C CA . ILE A 1 176 ? -1.880 12.992 -5.411 1.00 97.75 176 ILE A CA 1
ATOM 1387 C C . ILE A 1 176 ? -3.244 12.389 -5.037 1.00 97.75 176 ILE A C 1
ATOM 1389 O O . ILE A 1 176 ? -3.452 11.967 -3.900 1.00 97.75 176 ILE A O 1
ATOM 1393 N N . GLY A 1 177 ? -4.170 12.293 -5.996 1.00 97.69 177 GLY A N 1
ATOM 1394 C CA . GLY A 1 177 ? -5.480 11.682 -5.766 1.00 97.69 177 GLY A CA 1
ATOM 1395 C C . GLY A 1 177 ? -5.390 10.191 -5.421 1.00 97.69 177 GLY A C 1
ATOM 1396 O O . GLY A 1 177 ? -6.000 9.741 -4.447 1.00 97.69 177 GLY A O 1
ATOM 1397 N N . GLY A 1 178 ? -4.570 9.441 -6.163 1.00 97.19 178 GLY A N 1
ATOM 1398 C CA . GLY A 1 178 ? -4.288 8.025 -5.917 1.00 97.19 178 GLY A CA 1
ATOM 1399 C C . GLY A 1 178 ? -3.706 7.767 -4.525 1.00 97.19 178 GLY A C 1
ATOM 1400 O O . GLY A 1 178 ? -4.119 6.821 -3.852 1.00 97.19 178 GLY A O 1
ATOM 1401 N N . ALA A 1 179 ? -2.832 8.656 -4.033 1.00 96.88 179 ALA A N 1
ATOM 1402 C CA . ALA A 1 179 ? -2.232 8.560 -2.702 1.00 96.88 179 ALA A CA 1
ATOM 1403 C C . ALA A 1 179 ? -3.320 8.477 -1.628 1.00 96.88 179 ALA A C 1
ATOM 1405 O O . ALA A 1 179 ? -3.293 7.620 -0.740 1.00 96.88 179 ALA A O 1
ATOM 1406 N N . GLY A 1 180 ? -4.318 9.349 -1.769 1.00 96.81 180 GLY A N 1
ATOM 1407 C CA . GLY A 1 180 ? -5.479 9.389 -0.906 1.00 96.81 180 GLY A CA 1
ATOM 1408 C C . GLY A 1 180 ? -6.417 8.207 -1.095 1.00 96.81 180 GLY A C 1
ATOM 1409 O O . GLY A 1 180 ? -6.933 7.715 -0.101 1.00 96.81 180 GLY A O 1
ATOM 1410 N N . ILE A 1 181 ? -6.603 7.682 -2.308 1.00 97.75 181 ILE A N 1
ATOM 1411 C CA . ILE A 1 181 ? -7.413 6.472 -2.516 1.00 97.75 181 ILE A CA 1
ATOM 1412 C C . ILE A 1 181 ? -6.808 5.276 -1.760 1.00 97.75 181 ILE A C 1
ATOM 1414 O O . ILE A 1 181 ? -7.514 4.629 -0.986 1.00 97.75 181 ILE A O 1
ATOM 1418 N N . VAL A 1 182 ? -5.503 5.016 -1.908 1.00 96.19 182 VAL A N 1
ATOM 1419 C CA . VAL A 1 182 ? -4.811 3.908 -1.219 1.00 96.19 182 VAL A CA 1
ATOM 1420 C C . VAL A 1 182 ? -4.856 4.083 0.306 1.00 96.19 182 VAL A C 1
ATOM 1422 O O . VAL A 1 182 ? -5.236 3.162 1.040 1.00 96.19 182 VAL A O 1
ATOM 1425 N N . ALA A 1 183 ? -4.513 5.278 0.797 1.00 96.12 183 ALA A N 1
ATOM 1426 C CA . ALA A 1 183 ? -4.536 5.598 2.222 1.00 96.12 183 ALA A CA 1
ATOM 1427 C C . ALA A 1 183 ? -5.956 5.473 2.808 1.00 96.12 183 ALA A C 1
ATOM 1429 O O . ALA A 1 183 ? -6.174 4.783 3.806 1.00 96.12 183 ALA A O 1
ATOM 1430 N N . MET A 1 184 ? -6.951 6.075 2.155 1.00 95.56 184 MET A N 1
ATOM 1431 C CA . MET A 1 184 ? -8.328 6.090 2.640 1.00 95.56 184 MET A CA 1
ATOM 1432 C C . MET A 1 184 ? -9.035 4.744 2.512 1.00 95.56 184 MET A C 1
ATOM 1434 O O . MET A 1 184 ? -9.907 4.469 3.337 1.00 95.56 184 MET A O 1
ATOM 1438 N N . ALA A 1 185 ? -8.673 3.888 1.553 1.00 95.69 185 ALA A N 1
ATOM 1439 C CA . ALA A 1 185 ? -9.209 2.532 1.477 1.00 95.69 185 ALA A CA 1
ATOM 1440 C C . ALA A 1 185 ? -8.822 1.717 2.722 1.00 95.69 185 ALA A C 1
ATOM 1442 O O . ALA A 1 185 ? -9.694 1.155 3.389 1.00 95.69 185 ALA A O 1
ATOM 1443 N N . THR A 1 186 ? -7.537 1.722 3.097 1.00 94.38 186 THR A N 1
ATOM 1444 C CA . THR A 1 186 ? -7.056 0.987 4.281 1.00 94.38 186 THR A CA 1
ATOM 1445 C C . THR A 1 186 ? -7.607 1.565 5.590 1.00 94.38 186 THR A C 1
ATOM 1447 O O . THR A 1 186 ? -8.090 0.808 6.436 1.00 94.38 186 THR A O 1
ATOM 1450 N N . VAL A 1 187 ? -7.636 2.894 5.746 1.00 93.06 187 VAL A N 1
ATOM 1451 C CA . VAL A 1 187 ? -8.230 3.562 6.921 1.00 93.06 187 VAL A CA 1
ATOM 1452 C C . VAL A 1 187 ? -9.739 3.308 7.020 1.00 93.06 187 VAL A C 1
ATOM 1454 O O . VAL A 1 187 ? -10.223 2.901 8.073 1.00 93.06 187 VAL A O 1
ATOM 1457 N N . THR A 1 188 ? -10.503 3.480 5.939 1.00 91.69 188 THR A N 1
ATOM 1458 C CA . THR A 1 188 ? -11.973 3.358 6.001 1.00 91.69 188 THR A CA 1
ATOM 1459 C C . THR A 1 188 ? -12.414 1.907 6.209 1.00 91.69 188 THR A C 1
ATOM 1461 O O . THR A 1 188 ? -13.345 1.668 6.972 1.00 91.69 188 THR A O 1
ATOM 1464 N N . ILE A 1 189 ? -11.718 0.920 5.624 1.00 91.38 189 ILE A N 1
ATOM 1465 C CA . ILE A 1 189 ? -11.938 -0.502 5.953 1.00 91.38 189 ILE A CA 1
ATOM 1466 C C . ILE A 1 189 ? -11.648 -0.768 7.436 1.00 91.38 189 ILE A C 1
ATOM 1468 O O . ILE A 1 189 ? -12.364 -1.539 8.068 1.00 91.38 189 ILE A O 1
ATOM 1472 N N . SER A 1 190 ? -10.646 -0.107 8.020 1.00 88.62 190 SER A N 1
ATOM 1473 C CA . SER A 1 190 ? -10.324 -0.273 9.441 1.00 88.62 190 SER A CA 1
ATOM 1474 C C . SER A 1 190 ? -11.449 0.221 10.349 1.00 88.62 190 SER A C 1
ATOM 1476 O O . SER A 1 190 ? -11.843 -0.496 11.268 1.00 88.62 190 SER A O 1
ATOM 1478 N N . ASP A 1 191 ? -12.002 1.400 10.081 1.00 85.12 191 ASP A N 1
ATOM 1479 C CA . ASP A 1 191 ? -13.084 1.967 10.897 1.00 85.12 191 ASP A CA 1
ATOM 1480 C C . ASP A 1 191 ? -14.420 1.227 10.702 1.00 85.12 191 ASP A C 1
ATOM 1482 O O . ASP A 1 191 ? -15.220 1.142 11.630 1.00 85.12 191 ASP A O 1
ATOM 1486 N N . LEU A 1 192 ? -14.659 0.645 9.520 1.00 84.06 192 LEU A N 1
ATOM 1487 C CA . LEU A 1 192 ? -15.876 -0.122 9.220 1.00 84.06 192 LEU A CA 1
ATOM 1488 C C . LEU A 1 192 ? -15.851 -1.578 9.718 1.00 84.06 192 LEU A C 1
ATOM 1490 O O . LEU A 1 192 ? -16.905 -2.216 9.738 1.00 84.06 192 LEU A O 1
ATOM 1494 N N . VAL A 1 193 ? -14.681 -2.133 10.062 1.00 84.44 193 VAL A N 1
ATOM 1495 C CA . VAL A 1 193 ? -14.506 -3.576 10.309 1.00 84.44 193 VAL A CA 1
ATOM 1496 C C . VAL A 1 193 ? -13.868 -3.863 11.679 1.00 84.44 193 VAL A C 1
ATOM 1498 O O . VAL A 1 193 ? -12.802 -3.317 11.995 1.00 84.44 193 VAL A O 1
ATOM 1501 N N . PRO A 1 194 ? -14.434 -4.799 12.473 1.00 77.50 194 PRO A N 1
ATOM 1502 C CA . PRO A 1 194 ? -13.827 -5.294 13.708 1.00 77.50 194 PRO A CA 1
ATOM 1503 C C . PRO A 1 194 ? -12.371 -5.742 13.536 1.00 77.50 194 PRO A C 1
ATOM 1505 O O . PRO A 1 194 ? -12.047 -6.485 12.613 1.00 77.50 194 PRO A O 1
ATOM 1508 N N . MET A 1 195 ? -11.487 -5.378 14.471 1.00 79.81 195 MET A N 1
ATOM 1509 C CA . MET A 1 195 ? -10.042 -5.664 14.389 1.00 79.81 195 MET A CA 1
ATOM 1510 C C . MET A 1 195 ? -9.700 -7.148 14.138 1.00 79.81 195 MET A C 1
ATOM 1512 O O . MET A 1 195 ? -8.731 -7.438 13.441 1.00 79.81 195 MET A O 1
ATOM 1516 N N . LYS A 1 196 ? -10.514 -8.086 14.649 1.00 77.94 196 LYS A N 1
ATOM 1517 C CA . LYS A 1 196 ? -10.367 -9.536 14.414 1.00 77.94 196 LYS A CA 1
ATOM 1518 C C . LYS A 1 196 ? -10.643 -9.953 12.961 1.00 77.94 196 LYS A C 1
ATOM 1520 O O . LYS A 1 196 ? -10.107 -10.960 12.517 1.00 77.94 196 LYS A O 1
ATOM 1525 N N . GLU A 1 197 ? -11.453 -9.195 12.226 1.00 82.06 197 GLU A N 1
ATOM 1526 C CA . GLU A 1 197 ? -11.870 -9.497 10.853 1.00 82.06 197 GLU A CA 1
ATOM 1527 C C . GLU A 1 197 ? -11.131 -8.684 9.784 1.00 82.06 197 GLU A C 1
ATOM 1529 O O . GLU A 1 197 ? -11.102 -9.126 8.639 1.00 82.06 197 GLU A O 1
ATOM 1534 N N . ARG A 1 198 ? -10.508 -7.543 10.127 1.00 87.25 198 ARG A N 1
ATOM 1535 C CA . ARG A 1 198 ? -9.859 -6.611 9.171 1.00 87.25 198 ARG A CA 1
ATOM 1536 C C . ARG A 1 198 ? -8.982 -7.290 8.114 1.00 87.25 198 ARG A C 1
ATOM 1538 O O . ARG A 1 198 ? -9.037 -6.898 6.953 1.00 87.25 198 ARG A O 1
ATOM 1545 N N . ALA A 1 199 ? -8.247 -8.344 8.477 1.00 89.44 199 ALA A N 1
ATOM 1546 C CA . ALA A 1 199 ? -7.450 -9.132 7.533 1.00 89.44 199 ALA A CA 1
ATOM 1547 C C . ALA A 1 199 ? -8.275 -9.639 6.328 1.00 89.44 199 ALA A C 1
ATOM 1549 O O . ALA A 1 199 ? -7.852 -9.467 5.186 1.00 89.44 199 ALA A O 1
ATOM 1550 N N . ASN A 1 200 ? -9.485 -10.169 6.561 1.00 88.94 200 ASN A N 1
ATOM 1551 C CA . ASN A 1 200 ? -10.382 -10.696 5.516 1.00 88.94 200 ASN A CA 1
ATOM 1552 C C . ASN A 1 200 ? -10.852 -9.623 4.527 1.00 88.94 200 ASN A C 1
ATOM 1554 O O . ASN A 1 200 ? -11.268 -9.956 3.425 1.00 88.94 200 ASN A O 1
ATOM 1558 N N . TYR A 1 201 ? -10.796 -8.349 4.917 1.00 91.12 201 TYR A N 1
ATOM 1559 C CA . TYR A 1 201 ? -11.186 -7.219 4.077 1.00 91.12 201 TYR A CA 1
ATOM 1560 C C . TYR A 1 201 ? -9.968 -6.533 3.438 1.00 91.12 201 TYR A C 1
ATOM 1562 O O . TYR A 1 201 ? -10.074 -6.014 2.331 1.00 91.12 201 TYR A O 1
ATOM 1570 N N . PHE A 1 202 ? -8.783 -6.606 4.058 1.00 92.31 202 PHE A N 1
ATOM 1571 C CA . PHE A 1 202 ? -7.521 -6.221 3.414 1.00 92.31 202 PHE A CA 1
ATOM 1572 C C . PHE A 1 202 ? -7.076 -7.211 2.328 1.00 92.31 202 PHE A C 1
ATOM 1574 O O . PHE A 1 202 ? -6.497 -6.788 1.333 1.00 92.31 202 PHE A O 1
ATOM 1581 N N . SER A 1 203 ? -7.384 -8.506 2.452 1.00 93.19 203 SER A N 1
ATOM 1582 C CA . SER A 1 203 ? -7.150 -9.472 1.365 1.00 93.19 203 SER A CA 1
ATOM 1583 C C . SER A 1 203 ? -8.034 -9.208 0.137 1.00 93.19 203 SER A C 1
ATOM 1585 O O . SER A 1 203 ? -7.590 -9.462 -0.980 1.00 93.19 203 SER A O 1
ATOM 1587 N N . LEU A 1 204 ? -9.211 -8.583 0.293 1.00 95.12 204 LEU A N 1
ATOM 1588 C CA . LEU A 1 204 ? -10.001 -8.100 -0.852 1.00 95.12 204 LEU A CA 1
ATOM 1589 C C . LEU A 1 204 ? -9.255 -7.024 -1.658 1.00 95.12 204 LEU A C 1
ATOM 1591 O O . LEU A 1 204 ? -9.366 -7.012 -2.880 1.00 95.12 204 LEU A O 1
ATOM 1595 N N . LEU A 1 205 ? -8.446 -6.173 -1.010 1.00 93.56 205 LEU A N 1
ATOM 1596 C CA . LEU A 1 205 ? -7.576 -5.223 -1.717 1.00 93.56 205 LEU A CA 1
ATOM 1597 C C . LEU A 1 205 ? -6.514 -5.962 -2.549 1.00 93.56 205 LEU A C 1
ATOM 1599 O O . LEU A 1 205 ? -6.259 -5.567 -3.682 1.00 93.56 205 LEU A O 1
ATOM 1603 N N . SER A 1 206 ? -5.943 -7.065 -2.043 1.00 90.81 206 SER A N 1
ATOM 1604 C CA . SER A 1 206 ? -5.014 -7.902 -2.824 1.00 90.81 206 SER A CA 1
ATOM 1605 C C . SER A 1 206 ? -5.679 -8.483 -4.077 1.00 90.81 206 SER A C 1
ATOM 1607 O O . SER A 1 206 ? -5.110 -8.380 -5.159 1.00 90.81 206 SER A O 1
ATOM 1609 N N . ILE A 1 207 ? -6.896 -9.029 -3.942 1.00 92.50 207 ILE A N 1
ATOM 1610 C CA . ILE A 1 207 ? -7.670 -9.584 -5.068 1.00 92.50 207 ILE A CA 1
ATOM 1611 C C . ILE A 1 207 ? -7.970 -8.498 -6.103 1.00 92.50 207 ILE A C 1
ATOM 1613 O O . ILE A 1 207 ? -7.776 -8.722 -7.295 1.00 92.50 207 ILE A O 1
ATOM 1617 N N . VAL A 1 208 ? -8.420 -7.320 -5.655 1.00 94.44 208 VAL A N 1
ATOM 1618 C CA . VAL A 1 208 ? -8.695 -6.181 -6.540 1.00 94.44 208 VAL A CA 1
ATOM 1619 C C . VAL A 1 208 ? -7.428 -5.751 -7.274 1.00 94.44 208 VAL A C 1
ATOM 1621 O O . VAL A 1 208 ? -7.471 -5.629 -8.489 1.00 94.44 208 VAL A O 1
ATOM 1624 N N . MET A 1 209 ? -6.291 -5.615 -6.584 1.00 89.81 209 MET A N 1
ATOM 1625 C CA . MET A 1 209 ? -5.009 -5.276 -7.212 1.00 89.81 209 MET A CA 1
ATOM 1626 C C . MET A 1 209 ? -4.593 -6.311 -8.267 1.00 89.81 209 MET A C 1
ATOM 1628 O O . MET A 1 209 ? -4.221 -5.938 -9.376 1.00 89.81 209 MET A O 1
ATOM 1632 N N . ALA A 1 210 ? -4.696 -7.609 -7.965 1.00 88.50 210 ALA A N 1
ATOM 1633 C CA . ALA A 1 210 ? -4.372 -8.670 -8.918 1.00 88.50 210 ALA A CA 1
ATOM 1634 C C . ALA A 1 210 ? -5.306 -8.681 -10.138 1.00 88.50 210 ALA A C 1
ATOM 1636 O O . ALA A 1 210 ? -4.838 -8.863 -11.262 1.00 88.50 210 ALA A O 1
ATOM 1637 N N . LEU A 1 211 ? -6.605 -8.444 -9.933 1.00 90.62 211 LEU A N 1
ATOM 1638 C CA . LEU A 1 211 ? -7.594 -8.328 -11.005 1.00 90.62 211 LEU A CA 1
ATOM 1639 C C . LEU A 1 211 ? -7.325 -7.096 -11.885 1.00 90.62 211 LEU A C 1
ATOM 1641 O O . LEU A 1 211 ? -7.314 -7.212 -13.109 1.00 90.62 211 LEU A O 1
ATOM 1645 N N . SER A 1 212 ? -7.041 -5.943 -11.275 1.00 90.12 212 SER A N 1
ATOM 1646 C CA . SER A 1 212 ? -6.651 -4.715 -11.973 1.00 90.12 212 SER A CA 1
ATOM 1647 C C . SER A 1 212 ? -5.387 -4.914 -12.805 1.00 90.12 212 SER A C 1
ATOM 1649 O O . SER A 1 212 ? -5.369 -4.555 -13.976 1.00 90.12 212 SER A O 1
ATOM 1651 N N . TYR A 1 213 ? -4.346 -5.529 -12.234 1.00 85.06 213 TYR A N 1
ATOM 1652 C CA . TYR A 1 213 ? -3.057 -5.731 -12.903 1.00 85.06 213 TYR A CA 1
ATOM 1653 C C . TYR A 1 213 ? -3.143 -6.780 -14.026 1.00 85.06 213 TYR A C 1
ATOM 1655 O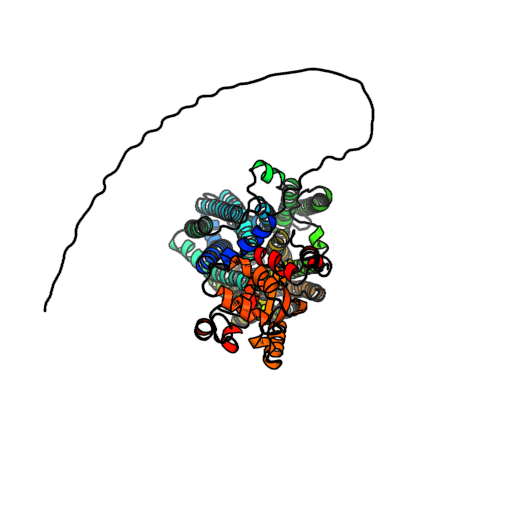 O . TYR A 1 213 ? -2.392 -6.700 -14.994 1.00 85.06 213 TYR A O 1
ATOM 1663 N N . ALA A 1 214 ? -4.072 -7.738 -13.929 1.00 82.75 214 ALA A N 1
ATOM 1664 C CA . ALA A 1 214 ? -4.382 -8.684 -15.000 1.00 82.75 214 ALA A CA 1
ATOM 1665 C C . ALA A 1 214 ? -5.124 -8.023 -16.177 1.00 82.75 214 ALA A C 1
ATOM 1667 O O . ALA A 1 214 ? -4.829 -8.299 -17.338 1.00 82.75 214 ALA A O 1
ATOM 1668 N N . ILE A 1 215 ? -6.099 -7.158 -15.877 1.00 86.25 215 ILE A N 1
ATOM 1669 C CA . ILE A 1 215 ? -6.992 -6.542 -16.870 1.00 86.25 215 ILE A CA 1
ATOM 1670 C C . ILE A 1 215 ? -6.365 -5.297 -17.519 1.00 86.25 215 ILE A C 1
ATOM 1672 O O . ILE A 1 215 ? -6.536 -5.078 -18.720 1.00 86.25 215 ILE A O 1
ATOM 1676 N N . GLY A 1 216 ? -5.628 -4.494 -16.747 1.00 87.19 216 GLY A N 1
ATOM 1677 C CA . GLY A 1 216 ? -5.084 -3.194 -17.146 1.00 87.19 216 GLY A CA 1
ATOM 1678 C C . GLY A 1 216 ? -4.301 -3.232 -18.459 1.00 87.19 216 GLY A C 1
ATOM 1679 O O . GLY A 1 216 ? -4.713 -2.558 -19.403 1.00 87.19 216 GLY A O 1
ATOM 1680 N N . PRO A 1 217 ? -3.236 -4.045 -18.594 1.00 82.44 217 PRO A N 1
ATOM 1681 C CA . PRO A 1 217 ? -2.448 -4.107 -19.826 1.00 82.44 217 PRO A CA 1
ATOM 1682 C C . PRO A 1 217 ? -3.257 -4.552 -21.055 1.00 82.44 217 PRO A C 1
ATOM 1684 O O . PRO A 1 217 ? -3.007 -4.069 -22.158 1.00 82.44 217 PRO A O 1
ATOM 1687 N N . ALA A 1 218 ? -4.252 -5.430 -20.876 1.00 81.69 218 ALA A N 1
ATOM 1688 C CA . ALA A 1 218 ? -5.105 -5.908 -21.964 1.00 81.69 218 ALA A CA 1
ATOM 1689 C C . ALA A 1 218 ? -6.076 -4.821 -22.463 1.00 81.69 218 ALA A C 1
ATOM 1691 O O . ALA A 1 218 ? -6.197 -4.614 -23.670 1.00 81.69 218 ALA A O 1
ATOM 1692 N N . ILE A 1 219 ? -6.722 -4.082 -21.551 1.00 87.50 219 ILE A N 1
ATOM 1693 C CA . ILE A 1 219 ? -7.579 -2.941 -21.915 1.00 87.50 219 ILE A CA 1
ATOM 1694 C C . ILE A 1 219 ? -6.738 -1.779 -22.470 1.00 87.50 219 ILE A C 1
ATOM 1696 O O . ILE A 1 219 ? -7.130 -1.151 -23.451 1.00 87.50 219 ILE A O 1
ATOM 1700 N N . GLY A 1 220 ? -5.563 -1.514 -21.892 1.00 85.56 220 GLY A N 1
ATOM 1701 C CA . GLY A 1 220 ? -4.661 -0.448 -22.332 1.00 85.56 220 GLY A CA 1
ATOM 1702 C C . GLY A 1 220 ? -4.141 -0.670 -23.751 1.00 85.56 220 GLY A C 1
ATOM 1703 O O . GLY A 1 220 ? -4.185 0.253 -24.564 1.00 85.56 220 GLY A O 1
ATOM 1704 N N . GLY A 1 221 ? -3.743 -1.906 -24.077 1.00 78.19 221 GLY A N 1
ATOM 1705 C CA . GLY A 1 221 ? -3.390 -2.303 -25.441 1.00 78.19 221 GLY A CA 1
ATOM 1706 C C . GLY A 1 221 ? -4.571 -2.174 -26.405 1.00 78.19 221 GLY A C 1
ATOM 1707 O O . GLY A 1 221 ? -4.442 -1.546 -27.449 1.00 78.19 221 GLY A O 1
ATOM 1708 N N . LEU A 1 222 ? -5.762 -2.656 -26.024 1.00 84.88 222 LEU A N 1
ATOM 1709 C CA . LEU A 1 222 ? -6.971 -2.515 -26.846 1.00 84.88 222 LEU A CA 1
ATOM 1710 C C . LEU A 1 222 ? -7.304 -1.042 -27.156 1.00 84.88 222 LEU A C 1
ATOM 1712 O O . LEU A 1 222 ? -7.655 -0.715 -28.290 1.00 84.88 222 LEU A O 1
ATOM 1716 N N . PHE A 1 223 ? -7.171 -0.143 -26.177 1.00 88.88 223 PHE A N 1
ATOM 1717 C CA . PHE A 1 223 ? -7.366 1.291 -26.393 1.00 88.88 223 PHE A CA 1
ATOM 1718 C C . PHE A 1 223 ? -6.271 1.917 -27.261 1.00 88.88 223 PHE A C 1
ATOM 1720 O O . PHE A 1 223 ? -6.603 2.732 -28.120 1.00 88.88 223 PHE A O 1
ATOM 1727 N N . ALA A 1 224 ? -5.003 1.531 -27.087 1.00 81.69 224 ALA A N 1
ATOM 1728 C CA . ALA A 1 224 ? -3.901 1.987 -27.934 1.00 81.69 224 ALA A CA 1
ATOM 1729 C C . ALA A 1 224 ? -4.065 1.547 -29.403 1.00 81.69 224 ALA A C 1
ATOM 1731 O O . ALA A 1 224 ? -3.859 2.359 -30.302 1.00 81.69 224 ALA A O 1
ATOM 1732 N N . ASP A 1 225 ? -4.480 0.297 -29.632 1.00 80.81 225 ASP A N 1
ATOM 1733 C CA . ASP A 1 225 ? -4.524 -0.338 -30.955 1.00 80.81 225 ASP A CA 1
ATOM 1734 C C . ASP A 1 225 ? -5.807 -0.056 -31.755 1.00 80.81 225 ASP A C 1
ATOM 1736 O O . ASP A 1 225 ? -5.801 -0.190 -32.983 1.00 80.81 225 ASP A O 1
ATOM 1740 N N . LYS A 1 226 ? -6.938 0.230 -31.084 1.00 85.38 226 LYS A N 1
ATOM 1741 C CA . LYS A 1 226 ? -8.275 0.266 -31.721 1.00 85.38 226 LYS A CA 1
ATOM 1742 C C . LYS A 1 226 ? -9.091 1.538 -31.506 1.00 85.38 226 LYS A C 1
ATOM 1744 O O . LYS A 1 226 ? -10.105 1.685 -32.183 1.00 85.38 226 LYS A O 1
ATOM 1749 N N . VAL A 1 227 ? -8.712 2.428 -30.583 1.00 88.50 227 VAL A N 1
ATOM 1750 C CA . VAL A 1 227 ? -9.528 3.615 -30.254 1.00 88.50 227 VAL A CA 1
ATOM 1751 C C . VAL A 1 227 ? -8.666 4.874 -30.122 1.00 88.50 227 VAL A C 1
ATOM 1753 O O . VAL A 1 227 ? -8.609 5.691 -31.032 1.00 88.50 227 VAL A O 1
ATOM 1756 N N . SER A 1 228 ? -8.015 5.045 -28.974 1.00 91.88 228 SER A N 1
ATOM 1757 C CA . SER A 1 228 ? -6.990 6.045 -28.677 1.00 91.88 228 SER A CA 1
ATOM 1758 C C . SER A 1 228 ? -6.469 5.761 -27.269 1.00 91.88 228 SER A C 1
ATOM 1760 O O . SER A 1 228 ? -7.265 5.487 -26.366 1.00 91.88 228 SER A O 1
ATOM 1762 N N . TRP A 1 229 ? -5.163 5.920 -27.037 1.00 92.31 229 TRP A N 1
ATOM 1763 C CA . TRP A 1 229 ? -4.564 5.806 -25.699 1.00 92.31 229 TRP A CA 1
ATOM 1764 C C . TRP A 1 229 ? -5.241 6.704 -24.651 1.00 92.31 229 TRP A C 1
ATOM 1766 O O . TRP A 1 229 ? -5.251 6.369 -23.471 1.00 92.31 229 TRP A O 1
ATOM 1776 N N . ARG A 1 230 ? -5.870 7.813 -25.068 1.00 95.31 230 ARG A N 1
ATOM 1777 C CA . ARG A 1 230 ? -6.601 8.742 -24.189 1.00 95.31 230 ARG A CA 1
ATOM 1778 C C . ARG A 1 230 ? -7.714 8.055 -23.385 1.00 95.31 230 ARG A C 1
ATOM 1780 O O . ARG A 1 230 ? -7.987 8.449 -22.250 1.00 95.31 230 ARG A O 1
ATOM 1787 N N . TRP A 1 231 ? -8.305 6.980 -23.914 1.00 94.81 231 TRP A N 1
ATOM 1788 C CA . TRP A 1 231 ? -9.311 6.184 -23.202 1.00 94.81 231 TRP A CA 1
ATOM 1789 C C . TRP A 1 231 ? -8.760 5.393 -22.011 1.00 94.81 231 TRP A C 1
ATOM 1791 O O . TRP A 1 231 ? -9.520 5.136 -21.078 1.00 94.81 231 TRP A O 1
ATOM 1801 N N . ALA A 1 232 ? -7.452 5.108 -21.967 1.00 92.12 232 ALA A N 1
ATOM 1802 C CA . ALA A 1 232 ? -6.802 4.527 -20.789 1.00 92.12 232 ALA A CA 1
ATOM 1803 C C . ALA A 1 232 ? -6.887 5.440 -19.553 1.00 92.12 232 ALA A C 1
ATOM 1805 O O . ALA A 1 232 ? -6.830 4.952 -18.429 1.00 92.12 232 ALA A O 1
ATOM 1806 N N . PHE A 1 233 ? -7.086 6.747 -19.758 1.00 95.44 233 PHE A N 1
ATOM 1807 C CA . PHE A 1 233 ? -7.361 7.705 -18.692 1.00 95.44 233 PHE A CA 1
ATOM 1808 C C . PHE A 1 233 ? -8.863 7.987 -18.534 1.00 95.44 233 PHE A C 1
ATOM 1810 O O . PHE A 1 233 ? -9.384 7.969 -17.419 1.00 95.44 233 PHE A O 1
ATOM 1817 N N . TYR A 1 234 ? -9.602 8.191 -19.635 1.00 95.62 234 TYR A N 1
ATOM 1818 C CA . TYR A 1 234 ? -11.035 8.510 -19.553 1.00 95.62 234 TYR A CA 1
ATOM 1819 C C . TYR A 1 234 ? -11.904 7.389 -18.960 1.00 95.62 234 TYR A C 1
ATOM 1821 O O . TYR A 1 234 ? -12.932 7.700 -18.358 1.00 95.62 234 TYR A O 1
ATOM 1829 N N . ILE A 1 235 ? -11.490 6.115 -19.038 1.00 93.12 235 ILE A N 1
ATOM 1830 C CA . ILE A 1 235 ? -12.179 4.990 -18.374 1.00 93.12 235 ILE A CA 1
ATOM 1831 C C . ILE A 1 235 ? -12.330 5.189 -16.855 1.00 93.12 235 ILE A C 1
ATOM 1833 O O . ILE A 1 235 ? -13.309 4.727 -16.265 1.00 93.12 235 ILE A O 1
ATOM 1837 N N . ASN A 1 236 ? -11.417 5.935 -16.224 1.00 93.25 236 ASN A N 1
ATOM 1838 C CA . ASN A 1 236 ? -11.467 6.198 -14.790 1.00 93.25 236 ASN A CA 1
ATOM 1839 C C . ASN A 1 236 ? -12.668 7.074 -14.392 1.00 93.25 236 ASN A C 1
ATOM 1841 O O . ASN A 1 236 ? -13.218 6.910 -13.305 1.00 93.25 236 ASN A O 1
ATOM 1845 N N . VAL A 1 237 ? -13.108 7.986 -15.265 1.00 93.31 237 VAL A N 1
ATOM 1846 C CA . VAL A 1 237 ? -14.139 8.994 -14.961 1.00 93.31 237 VAL A CA 1
ATOM 1847 C C . VAL A 1 237 ? -15.519 8.381 -14.640 1.00 93.31 237 VAL A C 1
ATOM 1849 O O . VAL A 1 237 ? -16.038 8.660 -13.554 1.00 93.31 237 VAL A O 1
ATOM 1852 N N . PRO A 1 238 ? -16.141 7.535 -15.494 1.00 93.38 238 PRO A N 1
ATOM 1853 C CA . PRO A 1 238 ? -17.465 6.974 -15.209 1.00 93.38 238 PRO A CA 1
ATOM 1854 C C . PRO A 1 238 ? -17.455 6.008 -14.017 1.00 93.38 238 PRO A C 1
ATOM 1856 O O . PRO A 1 238 ? -18.381 6.009 -13.206 1.00 93.38 238 PRO A O 1
ATOM 1859 N N . VAL A 1 239 ? -16.397 5.209 -13.866 1.00 93.12 239 VAL A N 1
ATOM 1860 C CA . VAL A 1 239 ? -16.281 4.243 -12.765 1.00 93.12 239 VAL A CA 1
ATOM 1861 C C . VAL A 1 239 ? -16.068 4.970 -11.429 1.00 93.12 239 VAL A C 1
ATOM 1863 O O . VAL A 1 239 ? -16.663 4.597 -10.414 1.00 93.12 239 VAL A O 1
ATOM 1866 N N . ALA A 1 240 ? -15.307 6.070 -11.427 1.00 93.88 240 ALA A N 1
ATOM 1867 C CA . ALA A 1 240 ? -15.145 6.923 -10.254 1.00 93.88 240 ALA A CA 1
ATOM 1868 C C . ALA A 1 240 ? -16.448 7.619 -9.854 1.00 93.88 240 ALA A C 1
ATOM 1870 O O . ALA A 1 240 ? -16.734 7.719 -8.661 1.00 93.88 240 ALA A O 1
ATOM 1871 N N . ALA A 1 241 ? -17.271 8.048 -10.817 1.00 93.19 241 ALA A N 1
ATOM 1872 C CA . ALA A 1 241 ? -18.588 8.612 -10.527 1.00 93.19 241 ALA A CA 1
ATOM 1873 C C . ALA A 1 241 ? -19.474 7.610 -9.760 1.00 93.19 241 ALA A C 1
ATOM 1875 O O . ALA A 1 241 ? -20.097 7.984 -8.765 1.00 93.19 241 ALA A O 1
ATOM 1876 N N . VAL A 1 242 ? -19.462 6.325 -10.142 1.00 94.88 242 VAL A N 1
ATOM 1877 C CA . VAL A 1 242 ? -20.180 5.262 -9.413 1.00 94.88 242 VAL A CA 1
ATOM 1878 C C . VAL A 1 242 ? -19.636 5.087 -7.989 1.00 94.88 242 VAL A C 1
ATOM 1880 O O . VAL A 1 242 ? -20.418 5.073 -7.034 1.00 94.88 242 VAL A O 1
ATOM 1883 N N . ALA A 1 243 ? -18.310 5.024 -7.814 1.00 93.69 243 ALA A N 1
ATOM 1884 C CA . ALA A 1 243 ? -17.687 4.924 -6.490 1.00 93.69 243 ALA A CA 1
ATOM 1885 C C . ALA A 1 243 ? -18.035 6.129 -5.589 1.00 93.69 243 ALA A C 1
ATOM 1887 O O . ALA A 1 243 ? -18.428 5.957 -4.432 1.00 93.69 243 ALA A O 1
ATOM 1888 N N . VAL A 1 244 ? -17.962 7.350 -6.129 1.00 94.06 244 VAL A N 1
ATOM 1889 C CA . VAL A 1 244 ? -18.286 8.598 -5.420 1.00 94.06 244 VAL A CA 1
ATOM 1890 C C . VAL A 1 244 ? -19.763 8.658 -5.032 1.00 94.06 244 VAL A C 1
ATOM 1892 O O . VAL A 1 244 ? -20.057 9.011 -3.892 1.00 94.06 244 VAL A O 1
ATOM 1895 N N . VAL A 1 245 ? -20.695 8.265 -5.908 1.00 94.38 245 VAL A N 1
ATOM 1896 C CA . VAL A 1 245 ? -22.129 8.197 -5.571 1.00 94.38 245 VAL A CA 1
ATOM 1897 C C . VAL A 1 245 ? -22.372 7.205 -4.430 1.00 94.38 245 VAL A C 1
ATOM 1899 O O . VAL A 1 245 ? -22.995 7.566 -3.431 1.00 94.38 245 VAL A O 1
ATOM 1902 N N . ILE A 1 246 ? -21.816 5.993 -4.504 1.00 92.25 246 ILE A N 1
ATOM 1903 C CA . ILE A 1 246 ? -21.932 4.995 -3.428 1.00 92.25 246 ILE A CA 1
ATOM 1904 C C . ILE A 1 246 ? -21.435 5.564 -2.087 1.00 92.25 246 ILE A C 1
ATOM 1906 O O . ILE A 1 246 ? -22.132 5.488 -1.069 1.00 92.25 246 ILE A O 1
ATOM 1910 N N . ILE A 1 247 ? -20.253 6.185 -2.084 1.00 91.38 247 ILE A N 1
ATOM 1911 C CA . ILE A 1 247 ? -19.631 6.743 -0.880 1.00 91.38 247 ILE A CA 1
ATOM 1912 C C . ILE A 1 247 ? -20.435 7.939 -0.336 1.00 91.38 247 ILE A C 1
ATOM 1914 O O . ILE A 1 247 ? -20.757 7.969 0.853 1.00 91.38 247 ILE A O 1
ATOM 1918 N N . ILE A 1 248 ? -20.818 8.906 -1.176 1.00 89.75 248 ILE A N 1
ATOM 1919 C CA . ILE A 1 248 ? -21.579 10.099 -0.762 1.00 89.75 248 ILE A CA 1
ATOM 1920 C C . ILE A 1 248 ? -22.953 9.729 -0.190 1.00 89.75 248 ILE A C 1
ATOM 1922 O O . ILE A 1 248 ? -23.431 10.388 0.737 1.00 89.75 248 ILE A O 1
ATOM 1926 N N . TRP A 1 249 ? -23.615 8.691 -0.688 1.00 87.38 249 TRP A N 1
ATOM 1927 C CA . TRP A 1 249 ? -24.971 8.379 -0.235 1.00 87.38 249 TRP A CA 1
ATOM 1928 C C . TRP A 1 249 ? -24.975 7.444 0.983 1.00 87.38 249 TRP A C 1
ATOM 1930 O O . TRP A 1 249 ? -25.754 7.655 1.923 1.00 87.38 249 TRP A O 1
ATOM 1940 N N . LEU A 1 250 ? -24.064 6.463 1.028 1.00 85.69 250 LEU A N 1
ATOM 1941 C CA . LEU A 1 250 ? -24.104 5.375 2.013 1.00 85.69 250 LEU A CA 1
ATOM 1942 C C . LEU A 1 250 ? -23.036 5.468 3.117 1.00 85.69 250 LEU A C 1
ATOM 1944 O O . LEU A 1 250 ? -23.319 5.057 4.252 1.00 85.69 250 LEU A O 1
ATOM 1948 N N . LEU A 1 251 ? -21.856 6.054 2.865 1.00 82.88 251 LEU A N 1
ATOM 1949 C CA . LEU A 1 251 ? -20.845 6.255 3.910 1.00 82.88 251 LEU A CA 1
ATOM 1950 C C . LEU A 1 251 ? -21.257 7.433 4.811 1.00 82.88 251 LEU A C 1
ATOM 1952 O O . LEU A 1 251 ? -21.206 8.607 4.431 1.00 82.88 251 LEU A O 1
ATOM 1956 N N . ARG A 1 252 ? -21.666 7.103 6.040 1.00 77.62 252 ARG A N 1
ATOM 1957 C CA . ARG A 1 252 ? -21.959 8.060 7.120 1.00 77.62 252 ARG A CA 1
ATOM 1958 C C . ARG A 1 252 ? -21.314 7.540 8.404 1.00 77.62 252 ARG A C 1
ATOM 1960 O O . ARG A 1 252 ? -21.999 6.938 9.225 1.00 77.62 252 ARG A O 1
ATOM 1967 N N . ILE A 1 253 ? -19.996 7.694 8.509 1.00 68.94 253 ILE A N 1
ATOM 1968 C CA . ILE A 1 253 ? -19.268 7.489 9.769 1.00 68.94 253 ILE A CA 1
ATOM 1969 C C . ILE A 1 253 ? -19.571 8.702 10.671 1.00 68.94 253 ILE A C 1
ATOM 1971 O O . ILE A 1 253 ? -19.525 9.830 10.162 1.00 68.94 253 ILE A O 1
ATOM 1975 N N . PRO A 1 254 ? -19.906 8.511 11.962 1.00 58.59 254 PRO A N 1
ATOM 1976 C CA . PRO A 1 254 ? -20.146 9.613 12.893 1.00 58.59 254 PRO A CA 1
ATOM 1977 C C . PRO A 1 254 ? -18.940 10.557 12.977 1.00 58.59 254 PRO A C 1
ATOM 1979 O O . PRO A 1 254 ? -17.805 10.120 13.166 1.00 58.59 254 PRO A O 1
ATOM 1982 N N . ARG A 1 255 ? -19.166 11.870 12.853 1.00 58.72 255 ARG A N 1
ATOM 1983 C CA . ARG A 1 255 ? -18.127 12.872 13.138 1.00 58.72 255 ARG A CA 1
ATOM 1984 C C . ARG A 1 255 ? -18.111 13.134 14.641 1.00 58.72 255 ARG A C 1
ATOM 1986 O O . ARG A 1 255 ? -19.136 13.534 15.182 1.00 58.72 255 ARG A O 1
ATOM 1993 N N . LYS A 1 256 ? -16.955 12.971 15.295 1.00 52.78 256 LYS A N 1
ATOM 1994 C CA . LYS A 1 256 ? -16.821 13.133 16.760 1.00 52.78 256 LYS A CA 1
ATOM 1995 C C . LYS A 1 256 ? -17.108 14.563 17.254 1.00 52.78 256 LYS A C 1
ATOM 1997 O O . LYS A 1 256 ? -17.451 14.738 18.412 1.00 52.78 256 LYS A O 1
ATOM 2002 N N . MET A 1 257 ? -17.057 15.564 16.368 1.00 49.94 257 MET A N 1
ATOM 2003 C CA . MET A 1 257 ? -17.706 16.877 16.522 1.00 49.94 257 MET A CA 1
ATOM 2004 C C . MET A 1 257 ? -18.089 17.436 15.141 1.00 49.94 257 MET A C 1
ATOM 2006 O O . MET A 1 257 ? -17.400 17.176 14.150 1.00 49.94 257 MET A O 1
ATOM 2010 N N . ALA A 1 258 ? -19.116 18.285 15.073 1.00 48.84 258 ALA A N 1
ATOM 2011 C CA . ALA A 1 258 ? -19.308 19.202 13.949 1.00 48.84 258 ALA A CA 1
ATOM 2012 C C . ALA A 1 258 ? -18.446 20.459 14.174 1.00 48.84 258 ALA A C 1
ATOM 2014 O O . ALA A 1 258 ? -18.809 21.331 14.957 1.00 48.84 258 ALA A O 1
ATOM 2015 N N . ARG A 1 259 ? -17.272 20.531 13.531 1.00 61.03 259 ARG A N 1
ATOM 2016 C CA . ARG A 1 259 ? -16.340 21.668 13.644 1.00 61.03 259 ARG A CA 1
ATOM 2017 C C . ARG A 1 259 ? -16.450 22.604 12.440 1.00 61.03 259 ARG A C 1
ATOM 2019 O O . ARG A 1 259 ? -16.496 22.147 11.298 1.00 61.03 259 ARG A O 1
ATOM 2026 N N . THR A 1 260 ? -16.455 23.908 12.708 1.00 70.81 260 THR A N 1
ATOM 2027 C CA . THR A 1 260 ? -16.343 24.976 11.702 1.00 70.81 260 THR A CA 1
ATOM 2028 C C . THR A 1 260 ? -14.991 24.900 10.991 1.00 70.81 260 THR A C 1
ATOM 2030 O O . THR A 1 260 ? -13.990 24.561 11.624 1.00 70.81 260 THR A O 1
ATOM 2033 N N . TRP A 1 261 ? -14.940 25.268 9.704 1.00 72.81 261 TRP A N 1
ATOM 2034 C CA . TRP A 1 261 ? -13.726 25.219 8.871 1.00 72.81 261 TRP A CA 1
ATOM 2035 C C . TRP A 1 261 ? -12.478 25.780 9.567 1.00 72.81 261 TRP A C 1
ATOM 2037 O O . TRP A 1 261 ? -11.446 25.118 9.580 1.00 72.81 261 TRP A O 1
ATOM 2047 N N . ASN A 1 262 ? -12.588 26.936 10.227 1.00 72.25 262 ASN A N 1
ATOM 2048 C CA . ASN A 1 262 ? -11.470 27.600 10.908 1.00 72.25 262 ASN A CA 1
ATOM 2049 C C . ASN A 1 262 ? -10.822 26.717 11.996 1.00 72.25 262 ASN A C 1
ATOM 2051 O O . ASN A 1 262 ? -9.602 26.701 12.126 1.00 72.25 262 ASN A O 1
ATOM 2055 N N . VAL A 1 263 ? -11.623 25.930 12.727 1.00 74.25 263 VAL A N 1
ATOM 2056 C CA . VAL A 1 263 ? -11.149 25.005 13.777 1.00 74.25 263 VAL A CA 1
ATOM 2057 C C . VAL A 1 263 ? -10.508 23.750 13.170 1.00 74.25 263 VAL A C 1
ATOM 2059 O O . VAL A 1 263 ? -9.624 23.149 13.775 1.00 74.25 263 VAL A O 1
ATOM 2062 N N . CYS A 1 264 ? -10.927 23.351 11.966 1.00 74.62 264 CYS A N 1
ATOM 2063 C CA . CYS A 1 264 ? -10.261 22.291 11.208 1.00 74.62 264 CYS A CA 1
ATOM 2064 C C . CYS A 1 264 ? -8.931 22.776 10.615 1.00 74.62 264 CYS A C 1
ATOM 2066 O O . CYS A 1 264 ? -7.929 22.080 10.737 1.00 74.62 264 CYS A O 1
ATOM 2068 N N . ALA A 1 265 ? -8.896 23.979 10.034 1.00 72.69 265 ALA A N 1
ATOM 2069 C CA . ALA A 1 265 ? -7.694 24.570 9.450 1.00 72.69 265 ALA A CA 1
ATOM 2070 C C . ALA A 1 265 ? -6.572 24.754 10.487 1.00 72.69 265 ALA A C 1
ATOM 2072 O O . ALA A 1 265 ? -5.426 24.424 10.206 1.00 72.69 265 ALA A O 1
ATOM 2073 N N . GLN A 1 266 ? -6.910 25.172 11.713 1.00 76.69 266 GLN A N 1
ATOM 2074 C CA . GLN A 1 266 ? -5.973 25.272 12.845 1.00 76.69 266 GLN A CA 1
ATOM 2075 C C . GLN A 1 266 ? -5.398 23.925 13.331 1.00 76.69 266 GLN A C 1
ATOM 2077 O O . GLN A 1 266 ? -4.510 23.925 14.179 1.00 76.69 266 GLN A O 1
ATOM 2082 N N . LYS A 1 267 ? -5.900 22.784 12.837 1.00 80.38 267 LYS A N 1
ATOM 2083 C CA . LYS A 1 267 ? -5.407 21.437 13.177 1.00 80.38 267 LYS A CA 1
ATOM 2084 C C . LYS A 1 267 ? -4.606 20.764 12.063 1.00 80.38 267 LYS A C 1
ATOM 2086 O O . LYS A 1 267 ? -4.067 19.688 12.296 1.00 80.38 267 LYS A O 1
ATOM 2091 N N . ILE A 1 268 ? -4.531 21.363 10.875 1.00 84.81 268 ILE A N 1
ATOM 2092 C CA . ILE A 1 268 ? -3.700 20.846 9.783 1.00 84.81 268 ILE A CA 1
ATOM 2093 C C . ILE A 1 268 ? -2.247 21.196 10.091 1.00 84.81 268 ILE A C 1
ATOM 2095 O O . ILE A 1 268 ? -1.916 22.373 10.243 1.00 84.81 268 ILE A O 1
ATOM 2099 N N . ASP A 1 269 ? -1.369 20.195 10.120 1.00 86.88 269 ASP A N 1
ATOM 2100 C CA . ASP A 1 269 ? 0.064 20.439 10.263 1.00 86.88 269 ASP A CA 1
ATOM 2101 C C . ASP A 1 269 ? 0.691 20.894 8.935 1.00 86.88 269 ASP A C 1
ATOM 2103 O O . ASP A 1 269 ? 1.398 20.153 8.252 1.00 86.88 269 ASP A O 1
ATOM 2107 N N . PHE A 1 270 ? 0.421 22.142 8.549 1.00 89.56 270 PHE A N 1
ATOM 2108 C CA . PHE A 1 270 ? 1.013 22.756 7.359 1.00 89.56 270 PHE A CA 1
ATOM 2109 C C . PHE A 1 270 ? 2.551 22.792 7.412 1.00 89.56 270 PHE A C 1
ATOM 2111 O O . PHE A 1 270 ? 3.188 22.750 6.358 1.00 89.56 270 PHE A O 1
ATOM 2118 N N . GLY A 1 271 ? 3.154 22.850 8.606 1.00 90.62 271 GLY A N 1
ATOM 2119 C CA . GLY A 1 271 ? 4.607 22.854 8.785 1.00 90.62 271 GLY A CA 1
ATOM 2120 C C . GLY A 1 271 ? 5.214 21.484 8.494 1.00 90.62 271 GLY A C 1
ATOM 2121 O O . GLY A 1 271 ? 6.066 21.366 7.611 1.00 90.62 271 GLY A O 1
ATOM 2122 N N . GLY A 1 272 ? 4.709 20.446 9.167 1.00 91.94 272 GLY A N 1
ATOM 2123 C CA . GLY A 1 272 ? 5.076 19.050 8.943 1.00 91.94 272 GLY A CA 1
ATOM 2124 C C . GLY A 1 272 ? 4.833 18.620 7.498 1.00 91.94 272 GLY A C 1
ATOM 2125 O O . GLY A 1 272 ? 5.750 18.116 6.855 1.00 91.94 272 GLY A O 1
ATOM 2126 N N . ILE A 1 273 ? 3.658 18.920 6.929 1.00 93.50 273 ILE A N 1
ATOM 2127 C CA . ILE A 1 273 ? 3.330 18.624 5.522 1.00 93.50 273 ILE A CA 1
ATOM 2128 C C . ILE A 1 273 ? 4.316 19.297 4.554 1.00 93.50 273 ILE A C 1
ATOM 2130 O O . ILE A 1 273 ? 4.815 18.642 3.637 1.00 93.50 273 ILE A O 1
ATOM 2134 N N . THR A 1 274 ? 4.628 20.583 4.749 1.00 94.19 274 THR A N 1
ATOM 2135 C CA . THR A 1 274 ? 5.549 21.308 3.856 1.00 94.19 274 THR A CA 1
ATOM 2136 C C . THR A 1 274 ? 6.968 20.753 3.960 1.00 94.19 274 THR A C 1
ATOM 2138 O O . THR A 1 274 ? 7.588 20.468 2.937 1.00 94.19 274 THR A O 1
ATOM 2141 N N . LEU A 1 275 ? 7.474 20.530 5.178 1.00 95.38 275 LEU A N 1
ATOM 2142 C CA . LEU A 1 275 ? 8.792 19.926 5.393 1.00 95.38 275 LEU A CA 1
ATOM 2143 C C . LEU A 1 275 ? 8.866 18.499 4.829 1.00 95.38 275 LEU A C 1
ATOM 2145 O O . LEU A 1 275 ? 9.867 18.150 4.209 1.00 95.38 275 LEU A O 1
ATOM 2149 N N . PHE A 1 276 ? 7.804 17.700 4.970 1.00 95.38 276 PHE A N 1
ATOM 2150 C CA . PHE A 1 276 ? 7.722 16.340 4.435 1.00 95.38 276 PHE A CA 1
ATOM 2151 C C . PHE A 1 276 ? 7.771 16.307 2.907 1.00 95.38 276 PHE A C 1
ATOM 2153 O O . PHE A 1 276 ? 8.532 15.529 2.336 1.00 95.38 276 PHE A O 1
ATOM 2160 N N . LEU A 1 277 ? 7.008 17.170 2.229 1.00 94.75 277 LEU A N 1
ATOM 2161 C CA . LEU A 1 277 ? 7.024 17.258 0.766 1.00 94.75 277 LEU A CA 1
ATOM 2162 C C . LEU A 1 277 ? 8.371 17.786 0.250 1.00 94.75 277 LEU A C 1
ATOM 2164 O O . LEU A 1 277 ? 8.944 17.200 -0.670 1.00 94.75 277 LEU A O 1
ATOM 2168 N N . CYS A 1 278 ? 8.922 18.826 0.882 1.00 95.06 278 CYS A N 1
ATOM 2169 C CA . CYS A 1 278 ? 10.240 19.367 0.542 1.00 95.06 278 CYS A CA 1
ATOM 2170 C C . CYS A 1 278 ? 11.393 18.389 0.844 1.00 95.06 278 CYS A C 1
ATOM 2172 O O . CYS A 1 278 ? 12.438 18.484 0.211 1.00 95.06 278 CYS A O 1
ATOM 2174 N N . PHE A 1 279 ? 11.211 17.431 1.756 1.00 95.25 279 PHE A N 1
ATOM 2175 C CA . PHE A 1 279 ? 12.109 16.289 1.967 1.00 95.25 279 PHE A CA 1
ATOM 2176 C C . PHE A 1 279 ? 11.930 15.212 0.880 1.00 95.25 279 PHE A C 1
ATOM 2178 O O . PHE A 1 279 ? 12.901 14.795 0.248 1.00 95.25 279 PHE A O 1
ATOM 2185 N N . MET A 1 280 ? 10.692 14.776 0.627 1.00 94.44 280 MET A N 1
ATOM 2186 C CA . MET A 1 280 ? 10.392 13.633 -0.244 1.00 94.44 280 MET A CA 1
ATOM 2187 C C . MET A 1 280 ? 10.651 13.890 -1.727 1.00 94.44 280 MET A C 1
ATOM 2189 O O . MET A 1 280 ? 11.135 12.993 -2.417 1.00 94.44 280 MET A O 1
ATOM 2193 N N . VAL A 1 281 ? 10.341 15.088 -2.231 1.00 92.88 281 VAL A N 1
ATOM 2194 C CA . VAL A 1 281 ? 10.538 15.419 -3.651 1.00 92.88 281 VAL A CA 1
ATOM 2195 C C . VAL A 1 281 ? 12.012 15.295 -4.068 1.00 92.88 281 VAL A C 1
ATOM 2197 O O . VAL A 1 281 ? 12.273 14.500 -4.971 1.00 92.88 281 VAL A O 1
ATOM 2200 N N . PRO A 1 282 ? 12.995 15.974 -3.435 1.00 94.19 282 PRO A N 1
ATOM 2201 C CA . PRO A 1 282 ? 14.400 15.821 -3.808 1.00 94.19 282 PRO A CA 1
ATOM 2202 C C . PRO A 1 282 ? 14.955 14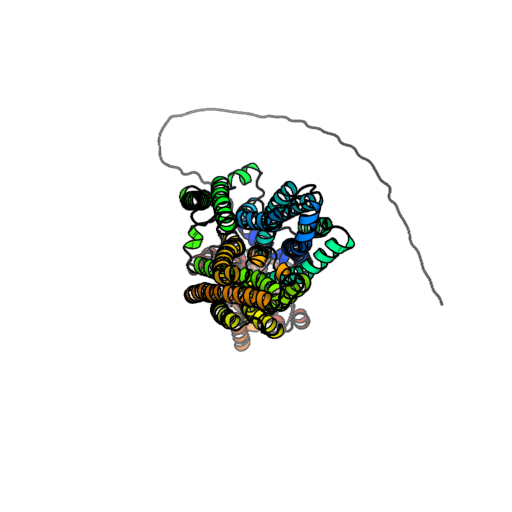.423 -3.508 1.00 94.19 282 PRO A C 1
ATOM 2204 O O . PRO A 1 282 ? 15.806 13.964 -4.265 1.00 94.19 282 PRO A O 1
ATOM 2207 N N . LEU A 1 283 ? 14.458 13.715 -2.480 1.00 95.19 283 LEU A N 1
ATOM 2208 C CA . LEU A 1 283 ? 14.839 12.320 -2.226 1.00 95.19 283 LEU A CA 1
ATOM 2209 C C . LEU A 1 283 ? 14.507 11.436 -3.434 1.00 95.19 283 LEU A C 1
ATOM 2211 O O . LEU A 1 283 ? 15.383 10.831 -4.047 1.00 95.19 283 LEU A O 1
ATOM 2215 N N . LEU A 1 284 ? 13.222 11.366 -3.776 1.00 92.12 284 LEU A N 1
ATOM 2216 C CA . LEU A 1 284 ? 12.708 10.469 -4.804 1.00 92.12 284 LEU A CA 1
ATOM 2217 C C . LEU A 1 284 ? 13.191 10.887 -6.202 1.00 92.12 284 LEU A C 1
ATOM 2219 O O . LEU A 1 284 ? 13.477 10.021 -7.027 1.00 92.12 284 LEU A O 1
ATOM 2223 N N . LEU A 1 285 ? 13.364 12.191 -6.441 1.00 91.00 285 LEU A N 1
ATOM 2224 C CA . LEU A 1 285 ? 13.966 12.735 -7.659 1.00 91.00 285 LEU A CA 1
ATOM 2225 C C . LEU A 1 285 ? 15.439 12.328 -7.809 1.00 91.00 285 LEU A C 1
ATOM 2227 O O . LEU A 1 285 ? 15.827 11.858 -8.876 1.00 91.00 285 LEU A O 1
ATOM 2231 N N . ALA A 1 286 ? 16.250 12.437 -6.748 1.00 92.50 286 ALA A N 1
ATOM 2232 C CA . ALA A 1 286 ? 17.651 12.019 -6.787 1.00 92.50 286 ALA A CA 1
ATOM 2233 C C . ALA A 1 286 ? 17.790 10.536 -7.144 1.00 92.50 286 ALA A C 1
ATOM 2235 O O . ALA A 1 286 ? 18.607 10.188 -7.992 1.00 92.50 286 ALA A O 1
ATOM 2236 N N . PHE A 1 287 ? 16.968 9.670 -6.543 1.00 88.56 287 PHE A N 1
ATOM 2237 C CA . PHE A 1 287 ? 16.970 8.240 -6.854 1.00 88.56 287 PHE A CA 1
ATOM 2238 C C . PHE A 1 287 ? 16.448 7.939 -8.270 1.00 88.56 287 PHE A C 1
ATOM 2240 O O . PHE A 1 287 ? 17.039 7.102 -8.944 1.00 88.56 287 PHE A O 1
ATOM 2247 N N . ASN A 1 288 ? 15.425 8.645 -8.767 1.00 84.69 288 ASN A N 1
ATOM 2248 C CA . ASN A 1 288 ? 14.933 8.471 -10.142 1.00 84.69 288 ASN A CA 1
ATOM 2249 C C . ASN A 1 288 ? 15.990 8.856 -11.202 1.00 84.69 288 ASN A C 1
ATOM 2251 O O . ASN A 1 288 ? 16.090 8.214 -12.247 1.00 84.69 288 ASN A O 1
ATOM 2255 N N . TRP A 1 289 ? 16.803 9.876 -10.911 1.00 87.00 289 TRP A N 1
ATOM 2256 C CA . TRP A 1 289 ? 17.843 10.386 -11.806 1.00 87.00 289 TRP A CA 1
ATOM 2257 C C . TRP A 1 289 ? 19.192 9.664 -11.725 1.00 87.00 289 TRP A C 1
ATOM 2259 O O . TRP A 1 289 ? 19.903 9.584 -12.734 1.00 87.00 289 TRP A O 1
ATOM 2269 N N . ALA A 1 290 ? 19.582 9.173 -10.549 1.00 84.81 290 ALA A N 1
ATOM 2270 C CA . ALA A 1 290 ? 20.921 8.649 -10.321 1.00 84.81 290 ALA A CA 1
ATOM 2271 C C . ALA A 1 290 ? 21.178 7.326 -11.064 1.00 84.81 290 ALA A C 1
ATOM 2273 O O . ALA A 1 290 ? 20.398 6.380 -11.013 1.00 84.81 290 ALA A O 1
ATOM 2274 N N . GLY A 1 291 ? 22.299 7.267 -11.785 1.00 75.12 291 GLY A N 1
ATOM 2275 C CA . GLY A 1 291 ? 22.686 6.135 -12.633 1.00 75.12 291 GLY A CA 1
ATOM 2276 C C . GLY A 1 291 ? 22.040 6.131 -14.025 1.00 75.12 291 GLY A C 1
ATOM 2277 O O . GLY A 1 291 ? 22.595 5.495 -14.925 1.00 75.12 291 GLY A O 1
ATOM 2278 N N . LYS A 1 292 ? 20.937 6.871 -14.223 1.00 72.75 292 LYS A N 1
ATOM 2279 C CA . LYS A 1 292 ? 20.243 7.007 -15.512 1.00 72.75 292 LYS A CA 1
ATOM 2280 C C . LYS A 1 292 ? 20.555 8.327 -16.218 1.00 72.75 292 LYS A C 1
ATOM 2282 O O . LYS A 1 292 ? 21.233 8.313 -17.238 1.00 72.75 292 LYS A O 1
ATOM 2287 N N . GLU A 1 293 ? 20.076 9.448 -15.680 1.00 79.56 293 GLU A N 1
ATOM 2288 C CA . GLU A 1 293 ? 20.245 10.781 -16.283 1.00 79.56 293 GLU A CA 1
ATOM 2289 C C . GLU A 1 293 ? 21.538 11.450 -15.791 1.00 79.56 293 GLU A C 1
ATOM 2291 O O . GLU A 1 293 ? 22.291 12.032 -16.570 1.00 79.56 293 GLU A O 1
ATOM 2296 N N . TYR A 1 294 ? 21.861 11.271 -14.506 1.00 85.81 294 TYR A N 1
ATOM 2297 C CA . TYR A 1 294 ? 23.075 11.796 -13.884 1.00 85.81 294 TYR A CA 1
ATOM 2298 C C . TYR A 1 294 ? 23.889 10.677 -13.224 1.00 85.81 294 TYR A C 1
ATOM 2300 O O . TYR A 1 294 ? 23.345 9.744 -12.632 1.00 85.81 294 TYR A O 1
ATOM 2308 N N . LYS A 1 295 ? 25.224 10.778 -13.265 1.00 86.81 295 LYS A N 1
ATOM 2309 C CA . LYS A 1 295 ? 26.105 9.888 -12.483 1.00 86.81 295 LYS A CA 1
ATOM 2310 C C . LYS A 1 295 ? 25.816 10.054 -10.985 1.00 86.81 295 LYS A C 1
ATOM 2312 O O . LYS A 1 295 ? 25.557 11.166 -10.536 1.00 86.81 295 LYS A O 1
ATOM 2317 N N . TRP A 1 296 ? 25.955 8.983 -10.200 1.00 86.19 296 TRP A N 1
ATOM 2318 C CA . TRP A 1 296 ? 25.807 9.024 -8.733 1.00 86.19 296 TRP A CA 1
ATOM 2319 C C . TRP A 1 296 ? 26.735 10.042 -8.046 1.00 86.19 296 TRP A C 1
ATOM 2321 O O . TRP A 1 296 ? 26.369 10.616 -7.027 1.00 86.19 296 TRP A O 1
ATOM 2331 N N . SER A 1 297 ? 27.905 10.315 -8.632 1.00 90.94 297 SER A N 1
ATOM 2332 C CA . SER A 1 297 ? 28.856 11.343 -8.188 1.00 90.94 297 SER A CA 1
ATOM 2333 C C . SER A 1 297 ? 28.560 12.762 -8.707 1.00 90.94 297 SER A C 1
ATOM 2335 O O . SER A 1 297 ? 29.368 13.666 -8.510 1.00 90.94 297 SER A O 1
ATOM 2337 N N . SER A 1 298 ? 27.434 12.981 -9.394 1.00 94.25 298 SER A N 1
ATOM 2338 C CA . SER A 1 298 ? 27.030 14.304 -9.881 1.00 94.25 298 SER A CA 1
ATOM 2339 C C . SER A 1 298 ? 26.684 15.236 -8.722 1.00 94.25 298 SER A C 1
ATOM 2341 O O . SER A 1 298 ? 25.945 14.856 -7.813 1.00 94.25 298 SER A O 1
ATOM 2343 N N . ALA A 1 299 ? 27.118 16.495 -8.814 1.00 95.25 299 ALA A N 1
ATOM 2344 C CA . ALA A 1 299 ? 26.722 17.546 -7.880 1.00 95.25 299 ALA A CA 1
ATOM 2345 C C . ALA A 1 299 ? 25.191 17.707 -7.784 1.00 95.25 299 ALA A C 1
ATOM 2347 O O . ALA A 1 299 ? 24.687 18.033 -6.714 1.00 95.25 299 ALA A O 1
ATOM 2348 N N . VAL A 1 300 ? 24.439 17.414 -8.856 1.00 94.81 300 VAL A N 1
ATOM 2349 C CA . VAL A 1 300 ? 22.961 17.423 -8.852 1.00 94.81 300 VAL A CA 1
ATOM 2350 C C . VAL A 1 300 ? 22.408 16.340 -7.919 1.00 94.81 300 VAL A C 1
ATOM 2352 O O . VAL A 1 300 ? 21.616 16.635 -7.032 1.00 94.81 300 VAL A O 1
ATOM 2355 N N . VAL A 1 301 ? 22.873 15.094 -8.059 1.00 93.81 301 VAL A N 1
ATOM 2356 C CA . VAL A 1 301 ? 22.418 13.965 -7.227 1.00 93.81 301 VAL A CA 1
ATOM 2357 C C . VAL A 1 301 ? 22.829 14.172 -5.768 1.00 93.81 301 VAL A C 1
ATOM 2359 O O . VAL A 1 301 ? 22.003 14.040 -4.869 1.00 93.81 301 VAL A O 1
ATOM 2362 N N . ILE A 1 302 ? 24.087 14.554 -5.526 1.00 95.62 302 ILE A N 1
ATOM 2363 C CA . ILE A 1 302 ? 24.613 14.760 -4.171 1.00 95.62 302 ILE A CA 1
ATOM 2364 C C . ILE A 1 302 ? 23.906 15.932 -3.476 1.00 95.62 302 ILE A C 1
ATOM 2366 O O . ILE A 1 302 ? 23.521 15.797 -2.317 1.00 95.62 302 ILE A O 1
ATOM 2370 N N . SER A 1 303 ? 23.682 17.061 -4.158 1.00 96.50 303 SER A N 1
ATOM 2371 C CA . SER A 1 303 ? 22.987 18.206 -3.549 1.00 96.50 303 SER A CA 1
ATOM 2372 C C . SER A 1 303 ? 21.529 17.890 -3.216 1.00 96.50 303 SER A C 1
ATOM 2374 O O . SER A 1 303 ? 21.103 18.202 -2.106 1.00 96.50 303 SER A O 1
ATOM 2376 N N . LEU A 1 304 ? 20.791 17.199 -4.094 1.00 96.00 304 LEU A N 1
ATOM 2377 C CA . LEU A 1 304 ? 19.431 16.738 -3.797 1.00 96.00 304 LEU A CA 1
ATOM 2378 C C . LEU A 1 304 ? 19.396 15.798 -2.581 1.00 96.00 304 LEU A C 1
ATOM 2380 O O . LEU A 1 304 ? 18.557 15.984 -1.701 1.00 96.00 304 LEU A O 1
ATOM 2384 N N . LEU A 1 305 ? 20.328 14.841 -2.479 1.00 95.62 305 LEU A N 1
ATOM 2385 C CA . LEU A 1 305 ? 20.420 13.935 -1.327 1.00 95.62 305 LEU A CA 1
ATOM 2386 C C . LEU A 1 305 ? 20.785 14.671 -0.026 1.00 95.62 305 LEU A C 1
ATOM 2388 O O . LEU A 1 305 ? 20.181 14.399 1.011 1.00 95.62 305 LEU A O 1
ATOM 2392 N N . CYS A 1 306 ? 21.717 15.627 -0.064 1.00 96.81 306 CYS A N 1
ATOM 2393 C CA . CYS A 1 306 ? 22.105 16.423 1.106 1.00 96.81 306 CYS A CA 1
ATOM 2394 C C . CYS A 1 306 ? 20.987 17.373 1.569 1.00 96.81 306 CYS A C 1
ATOM 2396 O O . CYS A 1 306 ? 20.703 17.445 2.765 1.00 96.81 306 CYS A O 1
ATOM 2398 N N . VAL A 1 307 ? 20.314 18.060 0.639 1.00 97.12 307 VAL A N 1
ATOM 2399 C CA . VAL A 1 307 ? 19.152 18.922 0.928 1.00 97.12 307 VAL A CA 1
ATOM 2400 C C . VAL A 1 307 ? 17.998 18.088 1.483 1.00 97.12 307 VAL A C 1
ATOM 2402 O O . VAL A 1 307 ? 17.426 18.442 2.511 1.00 97.12 307 VAL A O 1
ATOM 2405 N N . SER A 1 308 ? 17.716 16.935 0.871 1.00 96.75 308 SER A N 1
ATOM 2406 C CA . SER A 1 308 ? 16.757 15.954 1.381 1.00 96.75 308 SER A CA 1
ATOM 2407 C C . SER A 1 308 ? 17.101 15.515 2.809 1.00 96.75 308 SER A C 1
ATOM 2409 O O . SER A 1 308 ? 16.242 15.560 3.683 1.00 96.75 308 SER A O 1
ATOM 2411 N N . ALA A 1 309 ? 18.346 15.118 3.086 1.00 96.94 309 ALA A N 1
ATOM 2412 C CA . ALA A 1 309 ? 18.757 14.682 4.422 1.00 96.94 309 ALA A CA 1
ATOM 2413 C C . ALA A 1 309 ? 18.589 15.792 5.476 1.00 96.94 309 ALA A C 1
ATOM 2415 O O . ALA A 1 309 ? 18.054 15.536 6.555 1.00 96.94 309 ALA A O 1
ATOM 2416 N N . ALA A 1 310 ? 18.971 17.032 5.152 1.00 97.69 310 ALA A N 1
ATOM 2417 C CA . ALA A 1 310 ? 18.786 18.183 6.034 1.00 97.69 310 ALA A CA 1
ATOM 2418 C C . ALA A 1 310 ? 17.298 18.473 6.311 1.00 97.69 310 ALA A C 1
ATOM 2420 O O . ALA A 1 310 ? 16.912 18.672 7.465 1.00 97.69 310 ALA A O 1
ATOM 2421 N N . LEU A 1 311 ? 16.447 18.436 5.280 1.00 97.69 311 LEU A N 1
ATOM 2422 C CA . LEU A 1 311 ? 15.002 18.654 5.409 1.00 97.69 311 LEU A CA 1
ATOM 2423 C C . LEU A 1 311 ? 14.291 17.497 6.123 1.00 97.69 311 LEU A C 1
ATOM 2425 O O . LEU A 1 311 ? 13.374 17.742 6.900 1.00 97.69 311 LEU A O 1
ATOM 2429 N N . GLY A 1 312 ? 14.744 16.254 5.943 1.00 96.31 312 GLY A N 1
ATOM 2430 C CA . GLY A 1 312 ? 14.253 15.088 6.680 1.00 96.31 312 GLY A CA 1
ATOM 2431 C C . GLY A 1 312 ? 14.591 15.150 8.173 1.00 96.31 312 GLY A C 1
ATOM 2432 O O . GLY A 1 312 ? 13.748 14.834 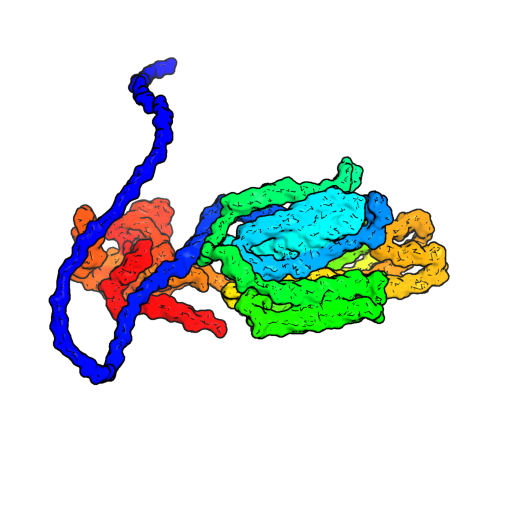9.012 1.00 96.31 312 GLY A O 1
ATOM 2433 N N . ILE A 1 313 ? 15.788 15.634 8.528 1.00 96.31 313 ILE A N 1
ATOM 2434 C CA . ILE A 1 313 ? 16.150 15.928 9.925 1.00 96.31 313 ILE A CA 1
ATOM 2435 C C . ILE A 1 313 ? 15.269 17.061 10.470 1.00 96.31 313 ILE A C 1
ATOM 2437 O O . ILE A 1 313 ? 14.690 16.909 11.545 1.00 96.31 313 ILE A O 1
ATOM 2441 N N . ALA A 1 314 ? 15.105 18.161 9.727 1.00 96.44 314 ALA A N 1
ATOM 2442 C CA . ALA A 1 314 ? 14.246 19.276 10.130 1.00 96.44 314 ALA A CA 1
ATOM 2443 C C . ALA A 1 314 ? 12.784 18.839 10.349 1.00 96.44 314 ALA A C 1
ATOM 2445 O O . ALA A 1 314 ? 12.190 19.201 11.362 1.00 96.44 314 ALA A O 1
ATOM 2446 N N . PHE A 1 315 ? 12.240 18.001 9.461 1.00 96.25 315 PHE A N 1
ATOM 2447 C CA . PHE A 1 315 ? 10.919 17.382 9.582 1.00 96.25 315 PHE A CA 1
ATOM 2448 C C . PHE A 1 315 ? 10.778 16.563 10.875 1.00 96.25 315 PHE A C 1
ATOM 2450 O O . PHE A 1 315 ? 9.854 16.795 11.653 1.00 96.25 315 PHE A O 1
ATOM 2457 N N . VAL A 1 316 ? 11.719 15.652 11.157 1.00 95.25 316 VAL A N 1
ATOM 2458 C CA . VAL A 1 316 ? 11.685 14.817 12.374 1.00 95.25 316 VAL A CA 1
ATOM 2459 C C . VAL A 1 316 ? 11.814 15.657 13.649 1.00 95.25 316 VAL A C 1
ATOM 2461 O O . VAL A 1 316 ? 11.165 15.354 14.649 1.00 95.25 316 VAL A O 1
ATOM 2464 N N . CYS A 1 317 ? 12.615 16.723 13.628 1.00 95.50 317 CYS A N 1
ATOM 2465 C CA . CYS A 1 317 ? 12.713 17.673 14.736 1.00 95.50 317 CYS A CA 1
ATOM 2466 C C . CYS A 1 317 ? 11.404 18.460 14.934 1.00 95.50 317 CYS A C 1
ATOM 2468 O O . CYS A 1 317 ? 10.954 18.623 16.068 1.00 95.50 317 CYS A O 1
ATOM 2470 N N . PHE A 1 318 ? 10.769 18.905 13.847 1.00 95.50 318 PHE A N 1
ATOM 2471 C CA . PHE A 1 318 ? 9.520 19.667 13.872 1.00 95.50 318 PHE A CA 1
ATOM 2472 C C . PHE A 1 318 ? 8.341 18.833 14.407 1.00 95.50 318 PHE A C 1
ATOM 2474 O O . PHE A 1 318 ? 7.721 19.218 15.397 1.00 95.50 318 PHE A O 1
ATOM 2481 N N . GLU A 1 319 ? 8.091 17.651 13.836 1.00 93.56 319 GLU A N 1
ATOM 2482 C CA . GLU A 1 319 ? 7.025 16.712 14.252 1.00 93.56 319 GLU A CA 1
ATOM 2483 C C . GLU A 1 319 ? 7.163 16.238 15.711 1.00 93.56 319 GLU A C 1
ATOM 2485 O O . GLU A 1 319 ? 6.194 15.813 16.338 1.00 93.56 319 GLU A O 1
ATOM 2490 N N . LYS A 1 320 ? 8.380 16.281 16.265 1.00 93.00 320 LYS A N 1
ATOM 2491 C CA . LYS A 1 320 ? 8.684 15.817 17.626 1.00 93.00 320 LYS A CA 1
ATOM 2492 C C . LYS A 1 320 ? 8.578 16.910 18.695 1.00 93.00 320 LYS A C 1
ATOM 2494 O O . LYS A 1 320 ? 8.360 16.575 19.860 1.00 93.00 320 LYS A O 1
ATOM 2499 N N . TRP A 1 321 ? 8.791 18.177 18.333 1.00 92.44 321 TRP A N 1
ATOM 2500 C CA . TRP A 1 321 ? 8.978 19.271 19.299 1.00 92.44 321 TRP A CA 1
ATOM 2501 C C . TRP A 1 321 ? 8.167 20.544 19.022 1.00 92.44 321 TRP A C 1
ATOM 2503 O O . TRP A 1 321 ? 8.071 21.380 19.916 1.00 92.44 321 TRP A O 1
ATOM 2513 N N . VAL A 1 322 ? 7.608 20.712 17.820 1.00 91.00 322 VAL A N 1
ATOM 2514 C CA . VAL A 1 322 ? 6.943 21.956 17.383 1.00 91.00 322 VAL A CA 1
ATOM 2515 C C . VAL A 1 322 ? 5.501 21.712 16.929 1.00 91.00 322 VAL A C 1
ATOM 2517 O O . VAL A 1 322 ? 4.629 22.527 17.223 1.00 91.00 322 VAL A O 1
ATOM 2520 N N . ALA A 1 323 ? 5.233 20.597 16.244 1.00 87.38 323 ALA A N 1
ATOM 2521 C CA . ALA A 1 323 ? 3.906 20.245 15.741 1.00 87.38 323 ALA A CA 1
ATOM 2522 C C . ALA A 1 323 ? 2.885 20.017 16.885 1.00 87.38 323 ALA A C 1
ATOM 2524 O O . ALA A 1 323 ? 3.090 19.113 17.699 1.00 87.38 323 ALA A O 1
ATOM 2525 N N . PRO A 1 324 ? 1.762 20.766 16.952 1.00 81.88 324 PRO A N 1
ATOM 2526 C CA . PRO A 1 324 ? 0.738 20.554 17.984 1.00 81.88 324 PRO A CA 1
ATOM 2527 C C . PRO A 1 324 ? -0.129 19.305 17.749 1.00 81.88 324 PRO A C 1
ATOM 2529 O O . PRO A 1 324 ? -0.597 18.691 18.702 1.00 81.88 324 PRO A O 1
ATOM 2532 N N . GLU A 1 325 ? -0.354 18.951 16.480 1.00 82.81 325 GLU A N 1
ATOM 2533 C CA . GLU A 1 325 ? -1.163 17.813 16.009 1.00 82.81 325 GLU A CA 1
ATOM 2534 C C . GLU A 1 325 ? -0.382 17.087 14.883 1.00 82.81 325 GLU A C 1
ATOM 2536 O O . GLU A 1 325 ? -0.750 17.200 13.710 1.00 82.81 325 GLU A O 1
ATOM 2541 N N . PRO A 1 326 ? 0.744 16.416 15.209 1.00 86.25 326 PRO A N 1
ATOM 2542 C CA . PRO A 1 326 ? 1.707 15.891 14.231 1.00 86.25 326 PRO A CA 1
ATOM 2543 C C . PRO A 1 326 ? 1.089 14.928 13.208 1.00 86.25 326 PRO A C 1
ATOM 2545 O O . PRO A 1 326 ? 0.294 14.048 13.559 1.00 86.25 326 PRO A O 1
ATOM 2548 N N . MET A 1 327 ? 1.489 15.051 11.938 1.00 88.81 327 MET A N 1
ATOM 2549 C CA . MET A 1 327 ? 1.049 14.150 10.866 1.00 88.81 327 MET A CA 1
ATOM 2550 C C . MET A 1 327 ? 1.635 12.743 11.036 1.00 88.81 327 MET A C 1
ATOM 2552 O O . MET A 1 327 ? 0.941 11.749 10.796 1.00 88.81 327 MET A O 1
ATOM 2556 N N . ILE A 1 328 ? 2.896 12.643 11.459 1.00 91.56 328 ILE A N 1
ATOM 2557 C CA . ILE A 1 328 ? 3.594 11.385 11.726 1.00 91.56 328 ILE A CA 1
ATOM 2558 C C . ILE A 1 328 ? 3.985 11.373 13.213 1.00 91.56 328 ILE A C 1
ATOM 2560 O O . ILE A 1 328 ? 5.093 11.773 13.572 1.00 91.56 328 ILE A O 1
ATOM 2564 N N . PRO A 1 329 ? 3.105 10.887 14.113 1.00 89.81 329 PRO A N 1
ATOM 2565 C CA . PRO A 1 329 ? 3.342 10.946 15.549 1.00 89.81 329 PRO A CA 1
ATOM 2566 C C . PRO A 1 329 ? 4.567 10.108 15.930 1.00 89.81 329 PRO A C 1
ATOM 2568 O O . PRO A 1 329 ? 4.491 8.883 16.050 1.00 89.81 329 PRO A O 1
ATOM 2571 N N . MET A 1 330 ? 5.697 10.779 16.168 1.00 91.75 330 MET A N 1
ATOM 2572 C CA . MET A 1 330 ? 7.001 10.147 16.427 1.00 91.75 330 MET A CA 1
ATOM 2573 C C . MET A 1 330 ? 6.981 9.215 17.654 1.00 91.75 330 MET A C 1
ATOM 2575 O O . MET A 1 330 ? 7.754 8.261 17.751 1.00 91.75 330 MET A O 1
ATOM 2579 N N . ASP A 1 331 ? 6.028 9.438 18.560 1.00 89.25 331 ASP A N 1
ATOM 2580 C CA . ASP A 1 331 ? 5.714 8.588 19.707 1.00 89.25 331 ASP A CA 1
ATOM 2581 C C . ASP A 1 331 ? 5.279 7.158 19.326 1.00 89.25 331 ASP A C 1
ATOM 2583 O O . ASP A 1 331 ? 5.480 6.226 20.107 1.00 89.25 331 ASP A O 1
ATOM 2587 N N . ALA A 1 332 ? 4.731 6.949 18.123 1.00 90.00 332 ALA A N 1
ATOM 2588 C CA . ALA A 1 332 ? 4.378 5.626 17.613 1.00 90.00 332 ALA A CA 1
ATOM 2589 C C . ALA A 1 332 ? 5.622 4.754 17.364 1.00 90.00 332 ALA A C 1
ATOM 2591 O O . ALA A 1 332 ? 5.601 3.560 17.663 1.00 90.00 332 ALA A O 1
ATOM 2592 N N . PHE A 1 333 ? 6.738 5.335 16.909 1.00 94.44 333 PHE A N 1
ATOM 2593 C CA . PHE A 1 333 ? 7.980 4.590 16.664 1.00 94.44 333 PHE A CA 1
ATOM 2594 C C . PHE A 1 333 ? 8.679 4.117 17.951 1.00 94.44 333 PHE A C 1
ATOM 2596 O O . PHE A 1 333 ? 9.532 3.234 17.893 1.00 94.44 333 PHE A O 1
ATOM 2603 N N . LYS A 1 334 ? 8.265 4.600 19.135 1.00 91.81 334 LYS A N 1
ATOM 2604 C CA . LYS A 1 334 ? 8.669 4.003 20.424 1.00 91.81 334 LYS A CA 1
ATOM 2605 C C . LYS A 1 334 ? 8.183 2.549 20.560 1.00 91.81 334 LYS A C 1
ATOM 2607 O O . LYS A 1 334 ? 8.778 1.765 21.297 1.00 91.81 334 LYS A O 1
ATOM 2612 N N . GLN A 1 335 ? 7.130 2.156 19.835 1.00 92.25 335 GLN A N 1
ATOM 2613 C CA . GLN A 1 335 ? 6.660 0.772 19.784 1.00 92.25 335 GLN A CA 1
ATOM 2614 C C . GLN A 1 335 ? 7.495 -0.053 18.797 1.00 92.25 335 GLN A C 1
ATOM 2616 O O . GLN A 1 335 ? 7.255 -0.037 17.589 1.00 92.25 335 GLN A O 1
ATOM 2621 N N . ARG A 1 336 ? 8.434 -0.852 19.327 1.00 94.25 336 ARG A N 1
ATOM 2622 C CA . ARG A 1 336 ? 9.330 -1.757 18.567 1.00 94.25 336 ARG A CA 1
ATOM 2623 C C . ARG A 1 336 ? 8.628 -2.548 17.457 1.00 94.25 336 ARG A C 1
ATOM 2625 O O . ARG A 1 336 ? 9.192 -2.706 16.379 1.00 94.25 336 ARG A O 1
ATOM 2632 N N . ASN A 1 337 ? 7.416 -3.049 17.703 1.00 94.06 337 ASN A N 1
ATOM 2633 C CA . ASN A 1 337 ? 6.671 -3.802 16.692 1.00 94.06 337 ASN A CA 1
ATOM 2634 C C . ASN A 1 337 ? 6.284 -2.943 15.478 1.00 94.06 337 ASN A C 1
ATOM 2636 O O . ASN A 1 337 ? 6.329 -3.455 14.369 1.00 94.06 337 ASN A O 1
ATOM 2640 N N . ILE A 1 338 ? 5.950 -1.660 15.651 1.00 95.38 338 ILE A N 1
ATOM 2641 C CA . ILE A 1 338 ? 5.564 -0.777 14.539 1.00 95.38 338 ILE A CA 1
ATOM 2642 C C . ILE A 1 338 ? 6.769 -0.525 13.629 1.00 95.38 338 ILE A C 1
ATOM 2644 O O . ILE A 1 338 ? 6.670 -0.727 12.423 1.00 95.38 338 ILE A O 1
ATOM 2648 N N . VAL A 1 339 ? 7.926 -0.191 14.213 1.00 97.12 339 VAL A N 1
ATOM 2649 C CA . VAL A 1 339 ? 9.187 -0.008 13.470 1.00 97.12 339 VAL A CA 1
ATOM 2650 C C . VAL A 1 339 ? 9.555 -1.273 12.692 1.00 97.12 339 VAL A C 1
ATOM 2652 O O . VAL A 1 339 ? 9.781 -1.213 11.487 1.00 97.12 339 VAL A O 1
ATOM 2655 N N . LEU A 1 340 ? 9.567 -2.435 13.353 1.00 97.25 340 LEU A N 1
ATOM 2656 C CA . LEU A 1 340 ? 9.947 -3.693 12.706 1.00 97.25 340 LEU A CA 1
ATOM 2657 C C . LEU A 1 340 ? 8.943 -4.140 11.635 1.00 97.25 340 LEU A C 1
ATOM 2659 O O . LEU A 1 340 ? 9.368 -4.666 10.610 1.00 97.25 340 LEU A O 1
ATOM 2663 N N . LEU A 1 341 ? 7.638 -3.917 11.825 1.00 96.69 341 LEU A N 1
ATOM 2664 C CA . LEU A 1 341 ? 6.626 -4.214 10.807 1.00 96.69 341 LEU A CA 1
ATOM 2665 C C . LEU A 1 341 ? 6.789 -3.321 9.574 1.00 96.69 341 LEU A C 1
ATOM 2667 O O . LEU A 1 341 ? 6.802 -3.845 8.464 1.00 96.69 341 LEU A O 1
ATOM 2671 N N . LEU A 1 342 ? 6.970 -2.008 9.755 1.00 97.12 342 LEU A N 1
ATOM 2672 C CA . LEU A 1 342 ? 7.160 -1.072 8.643 1.00 97.12 342 LEU A CA 1
ATOM 2673 C C . LEU A 1 342 ? 8.467 -1.343 7.882 1.00 97.12 342 LEU A C 1
ATOM 2675 O O . LEU A 1 342 ? 8.442 -1.388 6.657 1.00 97.12 342 LEU A O 1
ATOM 2679 N N . LEU A 1 343 ? 9.581 -1.616 8.573 1.00 97.44 343 LEU A N 1
ATOM 2680 C CA . LEU A 1 343 ? 10.847 -1.978 7.918 1.00 97.44 343 LEU A CA 1
ATOM 2681 C C . LEU A 1 343 ? 10.770 -3.334 7.196 1.00 97.44 343 LEU A C 1
ATOM 2683 O O . LEU A 1 343 ? 11.266 -3.467 6.080 1.00 97.44 343 LEU A O 1
ATOM 2687 N N . THR A 1 344 ? 10.107 -4.336 7.783 1.00 96.88 344 THR A N 1
ATOM 2688 C CA . THR A 1 344 ? 9.907 -5.635 7.113 1.00 96.88 344 THR A CA 1
ATOM 2689 C C . THR A 1 344 ? 9.015 -5.483 5.874 1.00 96.88 344 THR A C 1
ATOM 2691 O O . THR A 1 344 ? 9.276 -6.096 4.840 1.00 96.88 344 THR A O 1
ATOM 2694 N N . HIS A 1 345 ? 7.990 -4.629 5.943 1.00 96.25 345 HIS A N 1
ATOM 2695 C CA . HIS A 1 345 ? 7.110 -4.339 4.811 1.00 96.25 345 HIS A CA 1
ATOM 2696 C C . HIS A 1 345 ? 7.794 -3.497 3.727 1.00 96.25 345 HIS A C 1
ATOM 2698 O O . HIS A 1 345 ? 7.546 -3.732 2.549 1.00 96.25 345 HIS A O 1
ATOM 2704 N N . PHE A 1 346 ? 8.715 -2.602 4.100 1.00 96.94 346 PHE A N 1
ATOM 2705 C CA . PHE A 1 346 ? 9.613 -1.929 3.160 1.00 96.94 346 PHE A CA 1
ATOM 2706 C C . PHE A 1 346 ? 10.465 -2.962 2.404 1.00 96.94 346 PHE A C 1
ATOM 2708 O O . PHE A 1 346 ? 10.439 -2.990 1.177 1.00 96.94 346 PHE A O 1
ATOM 2715 N N . CYS A 1 347 ? 11.132 -3.896 3.099 1.00 96.75 347 CYS A N 1
ATOM 2716 C CA . CYS A 1 347 ? 11.865 -4.987 2.440 1.00 96.75 347 CYS A CA 1
ATOM 2717 C C . CYS A 1 347 ? 10.967 -5.785 1.474 1.00 96.75 347 CYS A C 1
ATOM 2719 O O . CYS A 1 347 ? 11.368 -6.042 0.341 1.00 96.75 347 CYS A O 1
ATOM 2721 N N . ALA A 1 348 ? 9.744 -6.134 1.888 1.00 95.38 348 ALA A N 1
ATOM 2722 C CA . ALA A 1 348 ? 8.770 -6.828 1.042 1.00 95.38 348 ALA A CA 1
ATOM 2723 C C . ALA A 1 348 ? 8.313 -5.994 -0.178 1.00 95.38 348 ALA A C 1
ATOM 2725 O O . ALA A 1 348 ? 8.129 -6.553 -1.259 1.00 95.38 348 ALA A O 1
ATOM 2726 N N . GLY A 1 349 ? 8.185 -4.672 -0.032 1.00 93.94 349 GLY A N 1
ATOM 2727 C CA . GLY A 1 349 ? 7.888 -3.738 -1.120 1.00 93.94 349 GLY A CA 1
ATOM 2728 C C . GLY A 1 349 ? 8.979 -3.725 -2.187 1.00 93.94 349 GLY A C 1
ATOM 2729 O O . GLY A 1 349 ? 8.672 -3.921 -3.362 1.00 93.94 349 GLY A O 1
ATOM 2730 N N . VAL A 1 350 ? 10.256 -3.622 -1.787 1.00 95.00 350 VAL A N 1
ATOM 2731 C CA . VAL A 1 350 ? 11.390 -3.737 -2.726 1.00 95.00 350 VAL A CA 1
ATOM 2732 C C . VAL A 1 350 ? 11.291 -5.051 -3.511 1.00 95.00 350 VAL A C 1
ATOM 2734 O O . VAL A 1 350 ? 11.453 -5.039 -4.729 1.00 95.00 350 VAL A O 1
ATOM 2737 N N . MET A 1 351 ? 10.975 -6.176 -2.851 1.00 93.12 351 MET A N 1
ATOM 2738 C CA . MET A 1 351 ? 10.852 -7.471 -3.538 1.00 93.12 351 MET A CA 1
ATOM 2739 C C . MET A 1 351 ? 9.698 -7.480 -4.544 1.00 93.12 351 MET A C 1
ATOM 2741 O O . MET A 1 351 ? 9.899 -7.913 -5.675 1.00 93.12 351 MET A O 1
ATOM 2745 N N . MET A 1 352 ? 8.513 -6.982 -4.168 1.00 91.44 352 MET A N 1
ATOM 2746 C CA . MET A 1 352 ? 7.352 -6.930 -5.066 1.00 91.44 352 MET A CA 1
ATOM 2747 C C . MET A 1 352 ? 7.668 -6.140 -6.339 1.00 91.44 352 MET A C 1
ATOM 2749 O O . MET A 1 352 ? 7.526 -6.674 -7.436 1.00 91.44 352 MET A O 1
ATOM 2753 N N . PHE A 1 353 ? 8.147 -4.899 -6.208 1.00 88.62 353 PHE A N 1
ATOM 2754 C CA . PHE A 1 353 ? 8.457 -4.061 -7.370 1.00 88.62 353 PHE A CA 1
ATOM 2755 C C . PHE A 1 353 ? 9.641 -4.605 -8.186 1.00 88.62 353 PHE A C 1
ATOM 2757 O O . PHE A 1 353 ? 9.608 -4.538 -9.412 1.00 88.62 353 PHE A O 1
ATOM 2764 N N . SER A 1 354 ? 10.636 -5.222 -7.539 1.00 92.31 354 SER A N 1
ATOM 2765 C CA . SER A 1 354 ? 11.747 -5.907 -8.214 1.00 92.31 354 SER A CA 1
ATOM 2766 C C . SER A 1 354 ? 11.255 -7.069 -9.092 1.00 92.31 354 SER A C 1
ATOM 2768 O O . SER A 1 354 ? 11.519 -7.086 -10.295 1.00 92.31 354 SER A O 1
ATOM 2770 N N . PHE A 1 355 ? 10.460 -8.001 -8.552 1.00 91.06 355 PHE A N 1
ATOM 2771 C CA . PHE A 1 355 ? 9.920 -9.115 -9.345 1.00 91.06 355 PHE A CA 1
ATOM 2772 C C . PHE A 1 355 ? 8.932 -8.650 -10.427 1.00 91.06 355 PHE A C 1
ATOM 2774 O O . PHE A 1 355 ? 8.987 -9.160 -11.547 1.00 91.06 355 PHE A O 1
ATOM 2781 N N . VAL A 1 356 ? 8.068 -7.673 -10.129 1.00 85.88 356 VAL A N 1
ATOM 2782 C CA . VAL A 1 356 ? 7.087 -7.128 -11.086 1.00 85.88 356 VAL A CA 1
ATOM 2783 C C . VAL A 1 356 ? 7.753 -6.385 -12.249 1.00 85.88 356 VAL A C 1
ATOM 2785 O O . VAL A 1 356 ? 7.253 -6.475 -13.365 1.00 85.88 356 VAL A O 1
ATOM 2788 N N . TYR A 1 357 ? 8.878 -5.697 -12.035 1.00 83.94 357 TYR A N 1
ATOM 2789 C CA . TYR A 1 357 ? 9.557 -4.943 -13.095 1.00 83.94 357 TYR A CA 1
ATOM 2790 C C . TYR A 1 357 ? 10.575 -5.786 -13.883 1.00 83.94 357 TYR A C 1
ATOM 2792 O O . TYR A 1 357 ? 10.579 -5.767 -15.114 1.00 83.94 357 TYR A O 1
ATOM 2800 N N . TYR A 1 358 ? 11.429 -6.559 -13.202 1.00 87.38 358 TYR A N 1
ATOM 2801 C CA . TYR A 1 358 ? 12.541 -7.251 -13.867 1.00 87.38 358 TYR A CA 1
ATOM 2802 C C . TYR A 1 358 ? 12.154 -8.590 -14.505 1.00 87.38 358 TYR A C 1
ATOM 2804 O O . TYR A 1 358 ? 12.791 -8.996 -15.478 1.00 87.38 358 TYR A O 1
ATOM 2812 N N . THR A 1 359 ? 11.099 -9.268 -14.038 1.00 87.81 359 THR A N 1
ATOM 2813 C CA . THR A 1 359 ? 10.689 -10.551 -14.643 1.00 87.81 359 THR A CA 1
ATOM 2814 C C . THR A 1 359 ? 10.063 -10.383 -16.037 1.00 87.81 359 THR A C 1
ATOM 2816 O O . THR A 1 359 ? 10.432 -11.140 -16.934 1.00 87.81 359 THR A O 1
ATOM 2819 N N . PRO A 1 360 ? 9.203 -9.378 -16.306 1.00 83.25 360 PRO A N 1
ATOM 2820 C CA . PRO A 1 360 ? 8.765 -9.088 -17.671 1.00 83.25 360 PRO A CA 1
ATOM 2821 C C . PRO A 1 360 ? 9.929 -8.684 -18.578 1.00 83.25 360 PRO A C 1
ATOM 2823 O O . PRO A 1 360 ? 9.983 -9.112 -19.727 1.00 83.25 360 PRO A O 1
ATOM 2826 N N . MET A 1 361 ? 10.898 -7.928 -18.047 1.00 84.69 361 MET A N 1
ATOM 2827 C CA . MET A 1 361 ? 12.105 -7.533 -18.777 1.00 84.69 361 MET A CA 1
ATOM 2828 C C . MET A 1 361 ? 12.944 -8.757 -19.188 1.00 84.69 361 MET A C 1
ATOM 2830 O O . MET A 1 361 ? 13.321 -8.864 -20.352 1.00 84.69 361 MET A O 1
ATOM 2834 N N . LEU A 1 362 ? 13.148 -9.729 -18.284 1.00 88.38 362 LEU A N 1
ATOM 2835 C CA . LEU A 1 362 ? 13.760 -11.031 -18.594 1.00 88.38 362 LEU A CA 1
ATOM 2836 C C . LEU A 1 362 ? 13.036 -11.755 -19.733 1.00 88.38 362 LEU A C 1
ATOM 2838 O O . LEU A 1 362 ? 13.685 -12.261 -20.649 1.00 88.38 362 LEU A O 1
ATOM 2842 N N . ILE A 1 363 ? 11.705 -11.808 -19.678 1.00 88.25 363 ILE A N 1
ATOM 2843 C CA . ILE A 1 363 ? 10.879 -12.554 -20.634 1.00 88.25 363 ILE A CA 1
ATOM 2844 C C . ILE A 1 363 ? 10.881 -11.879 -22.020 1.00 88.25 363 ILE A C 1
ATOM 2846 O O . ILE A 1 363 ? 10.980 -12.574 -23.029 1.00 88.25 363 ILE A O 1
ATOM 2850 N N . ILE A 1 364 ? 10.885 -10.544 -22.105 1.00 85.69 364 ILE A N 1
ATOM 2851 C CA . ILE A 1 364 ? 11.075 -9.832 -23.385 1.00 85.69 364 ILE A CA 1
ATOM 2852 C C . ILE A 1 364 ? 12.485 -10.093 -23.945 1.00 85.69 364 ILE A C 1
ATOM 2854 O O . ILE A 1 364 ? 12.628 -10.431 -25.120 1.00 85.69 364 ILE A O 1
ATOM 2858 N N . VAL A 1 365 ? 13.527 -9.971 -23.112 1.00 87.50 365 VAL A N 1
ATOM 2859 C CA . VAL A 1 365 ? 14.926 -10.095 -23.559 1.00 87.50 365 VAL A CA 1
ATOM 2860 C C . VAL A 1 365 ? 15.274 -11.516 -24.007 1.00 87.50 365 VAL A C 1
ATOM 2862 O O . VAL A 1 365 ? 15.812 -11.676 -25.096 1.00 87.50 365 VAL A O 1
ATOM 2865 N N . SER A 1 366 ? 14.962 -12.542 -23.211 1.00 88.44 366 SER A N 1
ATOM 2866 C CA . SER A 1 366 ? 15.404 -13.925 -23.476 1.00 88.44 366 SER A CA 1
ATOM 2867 C C . SER A 1 366 ? 14.446 -14.757 -24.336 1.00 88.44 366 SER A C 1
ATOM 2869 O O . SER A 1 366 ? 14.904 -15.658 -25.027 1.00 88.44 366 SER A O 1
ATOM 2871 N N . HIS A 1 367 ? 13.139 -14.468 -24.326 1.00 88.25 367 HIS A N 1
ATOM 2872 C CA . HIS A 1 367 ? 12.121 -15.300 -24.992 1.00 88.25 367 HIS A CA 1
ATOM 2873 C C . HIS A 1 367 ? 11.446 -14.628 -26.204 1.00 88.25 367 HIS A C 1
ATOM 2875 O O . HIS A 1 367 ? 10.459 -15.158 -26.713 1.00 88.25 367 HIS A O 1
ATOM 2881 N N . ASN A 1 368 ? 11.929 -13.463 -26.660 1.00 88.06 368 ASN A N 1
ATOM 2882 C CA . ASN A 1 368 ? 11.300 -12.659 -27.725 1.00 88.06 368 ASN A CA 1
ATOM 2883 C C . ASN A 1 368 ? 9.799 -12.377 -27.472 1.00 88.06 368 ASN A C 1
ATOM 2885 O O . ASN A 1 368 ? 8.969 -12.369 -28.384 1.00 88.06 368 ASN A O 1
ATOM 2889 N N . ALA A 1 369 ? 9.419 -12.209 -26.204 1.00 83.94 369 ALA A N 1
ATOM 2890 C CA . ALA A 1 369 ? 8.026 -12.006 -25.832 1.00 83.94 369 ALA A CA 1
ATOM 2891 C C . ALA A 1 369 ? 7.565 -10.568 -26.109 1.00 83.94 369 ALA A C 1
ATOM 2893 O O . ALA A 1 369 ? 8.300 -9.603 -25.897 1.00 83.94 369 ALA A O 1
ATOM 2894 N N . THR A 1 370 ? 6.298 -10.409 -26.494 1.00 80.06 370 THR A N 1
ATOM 2895 C CA . THR A 1 370 ? 5.655 -9.089 -26.518 1.00 80.06 370 THR A CA 1
ATOM 2896 C C . THR A 1 370 ? 5.408 -8.582 -25.095 1.00 80.06 370 THR A C 1
ATOM 2898 O O . THR A 1 370 ? 5.257 -9.375 -24.163 1.00 80.06 370 THR A O 1
ATOM 2901 N N . ALA A 1 371 ? 5.279 -7.260 -24.932 1.00 70.19 371 ALA A N 1
ATOM 2902 C CA . ALA A 1 371 ? 4.943 -6.643 -23.644 1.00 70.19 371 ALA A CA 1
ATOM 2903 C C . ALA A 1 371 ? 3.647 -7.219 -23.030 1.00 70.19 371 ALA A C 1
ATOM 2905 O O . ALA A 1 371 ? 3.558 -7.407 -21.816 1.00 70.19 371 ALA A O 1
ATOM 2906 N N . THR A 1 372 ? 2.667 -7.569 -23.871 1.00 74.38 372 THR A N 1
ATOM 2907 C CA . THR A 1 372 ? 1.417 -8.224 -23.463 1.00 74.38 372 THR A CA 1
ATOM 2908 C C . THR A 1 372 ? 1.670 -9.620 -22.894 1.00 74.38 372 THR A C 1
ATOM 2910 O O . THR A 1 372 ? 1.165 -9.939 -21.820 1.00 74.38 372 THR A O 1
ATOM 2913 N N . ILE A 1 373 ? 2.492 -10.443 -23.559 1.00 80.94 373 ILE A N 1
ATOM 2914 C CA . ILE A 1 373 ? 2.836 -11.794 -23.086 1.00 80.94 373 ILE A CA 1
ATOM 2915 C C . ILE A 1 373 ? 3.641 -11.718 -21.785 1.00 80.94 373 ILE A C 1
ATOM 2917 O O . ILE A 1 373 ? 3.318 -12.417 -20.826 1.00 80.94 373 ILE A O 1
ATOM 2921 N N . SER A 1 374 ? 4.643 -10.838 -21.702 1.00 79.44 374 SER A N 1
ATOM 2922 C CA . SER A 1 374 ? 5.443 -10.676 -20.483 1.00 79.44 374 SER A CA 1
ATOM 2923 C C . SER A 1 374 ? 4.631 -10.114 -19.306 1.00 79.44 374 SER A C 1
ATOM 2925 O O . SER A 1 374 ? 4.902 -10.467 -18.161 1.00 79.44 374 SER A O 1
ATOM 2927 N N . GLY A 1 375 ? 3.607 -9.294 -19.575 1.00 76.06 375 GLY A N 1
ATOM 2928 C CA . GLY A 1 375 ? 2.628 -8.847 -18.579 1.00 76.06 375 GLY A CA 1
ATOM 2929 C C . GLY A 1 375 ? 1.715 -9.980 -18.096 1.00 76.06 375 GLY A C 1
ATOM 2930 O O . GLY A 1 375 ? 1.556 -10.168 -16.893 1.00 76.06 375 GLY A O 1
ATOM 2931 N N . ILE A 1 376 ? 1.191 -10.807 -19.010 1.00 81.75 376 ILE A N 1
ATOM 2932 C CA . ILE A 1 376 ? 0.427 -12.026 -18.673 1.00 81.75 376 ILE A CA 1
ATOM 2933 C C . ILE A 1 376 ? 1.274 -12.994 -17.827 1.00 81.75 376 ILE A C 1
ATOM 2935 O O . ILE A 1 376 ? 0.758 -13.654 -16.924 1.00 81.75 376 ILE A O 1
ATOM 2939 N N . CYS A 1 377 ? 2.591 -13.032 -18.034 1.00 86.94 377 CYS A N 1
ATOM 2940 C CA . CYS A 1 377 ? 3.496 -13.838 -17.216 1.00 86.94 377 CYS A CA 1
ATOM 2941 C C . CYS A 1 377 ? 3.623 -13.372 -15.751 1.00 86.94 377 CYS A C 1
ATOM 2943 O O . CYS A 1 377 ? 4.177 -14.117 -14.950 1.00 86.94 377 CYS A O 1
ATOM 2945 N N . LEU A 1 378 ? 3.080 -12.209 -15.356 1.00 87.62 378 LEU A N 1
ATOM 2946 C CA . LEU A 1 378 ? 2.973 -11.790 -13.947 1.00 87.62 378 LEU A CA 1
ATOM 2947 C C . LEU A 1 378 ? 1.763 -12.389 -13.208 1.00 87.62 378 LEU A C 1
ATOM 2949 O O . LEU A 1 378 ? 1.676 -12.276 -11.984 1.00 87.62 378 LEU A O 1
ATOM 2953 N N . LEU A 1 379 ? 0.832 -13.052 -13.899 1.00 89.31 379 LEU A N 1
ATOM 2954 C CA . LEU A 1 379 ? -0.339 -13.649 -13.250 1.00 89.31 379 LEU A CA 1
ATOM 2955 C C . LEU A 1 379 ? 0.000 -14.622 -12.095 1.00 89.31 379 LEU A C 1
ATOM 2957 O O . LEU A 1 379 ? -0.690 -14.544 -11.079 1.00 89.31 379 LEU A O 1
ATOM 2961 N N . PRO A 1 380 ? 1.053 -15.470 -12.137 1.00 93.12 380 PRO A N 1
ATOM 2962 C CA . PRO A 1 380 ? 1.397 -16.358 -11.020 1.00 93.12 380 PRO A CA 1
ATOM 2963 C C . PRO A 1 380 ? 1.678 -15.635 -9.697 1.00 93.12 380 PRO A C 1
ATOM 2965 O O . PRO A 1 380 ? 1.156 -16.048 -8.657 1.00 93.12 380 PRO A O 1
ATOM 2968 N N . ILE A 1 381 ? 2.448 -14.536 -9.717 1.00 93.12 381 ILE A N 1
ATOM 2969 C CA . ILE A 1 381 ? 2.764 -13.758 -8.505 1.00 93.12 381 ILE A CA 1
ATOM 2970 C C . ILE A 1 381 ? 1.512 -13.042 -7.972 1.00 93.12 381 ILE A C 1
ATOM 2972 O O . ILE A 1 381 ? 1.271 -13.053 -6.767 1.00 93.12 381 ILE A O 1
ATOM 2976 N N . LEU A 1 382 ? 0.664 -12.503 -8.854 1.00 91.25 382 LEU A N 1
ATOM 2977 C CA . LEU A 1 382 ? -0.560 -11.772 -8.493 1.00 91.25 382 LEU A CA 1
ATOM 2978 C C . LEU A 1 382 ? -1.681 -12.685 -7.959 1.00 91.25 382 LEU A C 1
ATOM 2980 O O . LEU A 1 382 ? -2.331 -12.374 -6.954 1.00 91.25 382 LEU A O 1
ATOM 2984 N N . ILE A 1 383 ? -1.894 -13.836 -8.603 1.00 92.06 383 ILE A N 1
ATOM 2985 C CA . ILE A 1 383 ? -2.905 -14.824 -8.207 1.00 92.06 383 ILE A CA 1
ATOM 2986 C C . ILE A 1 383 ? -2.515 -15.465 -6.873 1.00 92.06 383 ILE A C 1
ATOM 2988 O O . ILE A 1 383 ? -3.344 -15.538 -5.967 1.00 92.06 383 ILE A O 1
ATOM 2992 N N . SER A 1 384 ? -1.257 -15.883 -6.704 1.00 95.38 384 SER A N 1
ATOM 2993 C CA . SER A 1 384 ? -0.821 -16.517 -5.452 1.00 95.38 384 SER A CA 1
ATOM 2994 C C . SER A 1 384 ? -0.786 -15.551 -4.264 1.00 95.38 384 SER A C 1
ATOM 2996 O O . SER A 1 384 ? -1.235 -15.929 -3.182 1.00 95.38 384 SER A O 1
ATOM 2998 N N . LEU A 1 385 ? -0.388 -14.291 -4.478 1.00 94.81 385 LEU A N 1
ATOM 2999 C CA . LEU A 1 385 ? -0.544 -13.191 -3.515 1.00 94.81 385 LEU A CA 1
ATOM 3000 C C . LEU A 1 385 ? -1.988 -13.079 -3.004 1.00 94.81 385 LEU A C 1
ATOM 3002 O O . LEU A 1 385 ? -2.215 -12.996 -1.797 1.00 94.81 385 LEU A O 1
ATOM 3006 N N . SER A 1 386 ? -2.963 -13.136 -3.909 1.00 93.62 386 SER A N 1
ATOM 3007 C CA . SER A 1 386 ? -4.388 -12.981 -3.586 1.00 93.62 386 SER A CA 1
ATOM 3008 C C . SER A 1 386 ? -5.000 -14.213 -2.915 1.00 93.62 386 SER A C 1
ATOM 3010 O O . SER A 1 386 ? -5.735 -14.093 -1.935 1.00 93.62 386 SER A O 1
ATOM 3012 N N . LEU A 1 387 ? -4.688 -15.414 -3.411 1.00 95.06 387 LEU A N 1
ATOM 3013 C CA . LEU A 1 387 ? -5.200 -16.665 -2.846 1.00 95.06 387 LEU A CA 1
ATOM 3014 C C . LEU A 1 387 ? -4.602 -16.949 -1.463 1.00 95.06 387 LEU A C 1
ATOM 3016 O O . LEU A 1 387 ? -5.324 -17.358 -0.552 1.00 95.06 387 LEU A O 1
ATOM 3020 N N . VAL A 1 388 ? -3.305 -16.694 -1.267 1.00 96.31 388 VAL A N 1
ATOM 3021 C CA . VAL A 1 388 ? -2.669 -16.897 0.040 1.00 96.31 388 VAL A CA 1
ATOM 3022 C C . VAL A 1 388 ? -3.086 -15.812 1.029 1.00 96.31 388 VAL A C 1
ATOM 3024 O O . VAL A 1 388 ? -3.358 -16.153 2.180 1.00 96.31 388 VAL A O 1
ATOM 3027 N N . SER A 1 389 ? -3.248 -14.546 0.618 1.00 94.75 389 SER A N 1
ATOM 3028 C CA . SER A 1 389 ? -3.737 -13.512 1.543 1.00 94.75 389 SER A CA 1
ATOM 3029 C C . SER A 1 389 ? -5.153 -13.803 2.049 1.00 94.75 389 SER A C 1
ATOM 3031 O O . SER A 1 389 ? -5.413 -13.589 3.234 1.00 94.75 389 SER A O 1
ATOM 3033 N N . LEU A 1 390 ? -6.038 -14.377 1.224 1.00 92.81 390 LEU A N 1
ATOM 3034 C CA . LEU A 1 390 ? -7.341 -14.904 1.655 1.00 92.81 390 LEU A CA 1
ATOM 3035 C C . LEU A 1 390 ? -7.208 -16.015 2.709 1.00 92.81 390 LEU A C 1
ATOM 3037 O O . LEU A 1 390 ? -7.770 -15.903 3.801 1.00 92.81 390 LEU A O 1
ATOM 3041 N N . VAL A 1 391 ? -6.452 -17.077 2.408 1.00 93.44 391 VAL A N 1
ATOM 3042 C CA . VAL A 1 391 ? -6.276 -18.236 3.308 1.00 93.44 391 VAL A CA 1
ATOM 3043 C C . VAL A 1 391 ? -5.685 -17.809 4.654 1.00 93.44 391 VAL A C 1
ATOM 3045 O O . VAL A 1 391 ? -6.155 -18.234 5.711 1.00 93.44 391 VAL A O 1
ATOM 3048 N N . VAL A 1 392 ? -4.691 -16.922 4.624 1.00 91.00 392 VAL A N 1
ATOM 3049 C CA . VAL A 1 392 ? -4.020 -16.370 5.807 1.00 91.00 392 VAL A CA 1
ATOM 3050 C C . VAL A 1 392 ? -4.945 -15.453 6.607 1.00 91.00 392 VAL A C 1
ATOM 3052 O O . VAL A 1 392 ? -4.956 -15.497 7.837 1.00 91.00 392 VAL A O 1
ATOM 3055 N N . SER A 1 393 ? -5.782 -14.664 5.936 1.00 90.12 393 SER A N 1
ATOM 3056 C CA . SER A 1 393 ? -6.779 -13.826 6.607 1.00 90.12 393 SER A CA 1
ATOM 3057 C C . SER A 1 393 ? -7.820 -14.656 7.357 1.00 90.12 393 SER A C 1
ATOM 3059 O O . SER A 1 393 ? -8.139 -14.349 8.504 1.00 90.12 393 SER A O 1
ATOM 3061 N N . TRP A 1 394 ? -8.278 -15.759 6.758 1.00 88.25 394 TRP A N 1
ATOM 3062 C CA . TRP A 1 394 ? -9.203 -16.711 7.378 1.00 88.25 394 TRP A CA 1
ATOM 3063 C C . TRP A 1 394 ? -8.563 -17.522 8.517 1.00 88.25 394 TRP A C 1
ATOM 3065 O O . TRP A 1 394 ? -9.244 -17.904 9.474 1.00 88.25 394 TRP A O 1
ATOM 3075 N N . SER A 1 395 ? -7.255 -17.787 8.440 1.00 86.44 395 SER A N 1
ATOM 3076 C CA . SER A 1 395 ? -6.526 -18.567 9.444 1.00 86.44 395 SER A CA 1
ATOM 3077 C C . SER A 1 395 ? -6.217 -17.751 10.711 1.00 86.44 395 SER A C 1
ATOM 3079 O O . SER A 1 395 ? -6.244 -18.287 11.823 1.00 86.44 395 SER A O 1
ATOM 3081 N N . ILE A 1 396 ? -5.986 -16.442 10.572 1.00 83.12 396 ILE A N 1
ATOM 3082 C CA . ILE A 1 396 ? -5.648 -15.519 11.666 1.00 83.12 396 ILE A CA 1
ATOM 3083 C C . ILE A 1 396 ? -6.637 -15.571 12.848 1.00 83.12 396 ILE A C 1
ATOM 3085 O O . ILE A 1 396 ? -6.170 -15.796 13.969 1.00 83.12 396 ILE A O 1
ATOM 3089 N N . PRO A 1 397 ? -7.970 -15.453 12.658 1.00 75.31 397 PRO A N 1
ATOM 3090 C CA . PRO A 1 397 ? -8.956 -15.536 13.740 1.00 75.31 397 PRO A CA 1
ATOM 3091 C C . PRO A 1 397 ? -8.991 -16.868 14.498 1.00 75.31 397 PRO A C 1
ATOM 3093 O O . PRO A 1 397 ? -9.618 -16.919 15.559 1.00 75.31 397 PRO A O 1
ATOM 3096 N N . LYS A 1 398 ? -8.381 -17.927 13.941 1.00 78.69 398 LYS A N 1
ATOM 3097 C CA . LYS A 1 398 ? -8.367 -19.293 14.483 1.00 78.69 398 LYS A CA 1
ATOM 3098 C C . LYS A 1 398 ? -7.055 -19.638 15.185 1.00 78.69 398 LYS A C 1
ATOM 3100 O O . LYS A 1 398 ? -7.089 -20.188 16.278 1.00 78.69 398 LYS A O 1
ATOM 3105 N N . PHE A 1 399 ? -5.913 -19.318 14.570 1.00 80.06 399 PHE A N 1
ATOM 3106 C CA . PHE A 1 399 ? -4.596 -19.758 15.053 1.00 80.06 399 PHE A CA 1
ATOM 3107 C C . PHE A 1 399 ? -3.732 -18.633 15.651 1.00 80.06 399 PHE A C 1
ATOM 3109 O O . PHE A 1 399 ? -2.776 -18.918 16.367 1.00 80.06 399 PHE A O 1
ATOM 3116 N N . GLY A 1 400 ? -4.012 -17.355 15.356 1.00 76.00 400 GLY A N 1
ATOM 3117 C CA . GLY A 1 400 ? -3.256 -16.212 15.899 1.00 76.00 400 GLY A CA 1
ATOM 3118 C C . GLY A 1 400 ? -1.767 -16.148 15.505 1.00 76.00 400 GLY A C 1
ATOM 3119 O O . GLY A 1 400 ? -0.979 -15.463 16.158 1.00 76.00 400 GLY A O 1
ATOM 3120 N N . LEU A 1 401 ? -1.348 -16.854 14.448 1.00 81.69 401 LEU A N 1
ATOM 3121 C CA . LEU A 1 401 ? 0.063 -17.076 14.079 1.00 81.69 401 LEU A CA 1
ATOM 3122 C C . LEU A 1 401 ? 0.751 -15.888 13.367 1.00 81.69 401 LEU A C 1
ATOM 3124 O O . LEU A 1 401 ? 1.691 -16.087 12.600 1.00 81.69 401 LEU A O 1
ATOM 3128 N N . HIS A 1 402 ? 0.335 -14.646 13.645 1.00 84.38 402 HIS A N 1
ATOM 3129 C CA . HIS A 1 402 ? 0.774 -13.425 12.945 1.00 84.38 402 HIS A CA 1
ATOM 3130 C C . HIS A 1 402 ? 2.296 -13.328 12.745 1.00 84.38 402 HIS A C 1
ATOM 3132 O O . HIS A 1 402 ? 2.773 -13.153 11.628 1.00 84.38 402 HIS A O 1
ATOM 3138 N N . ARG A 1 403 ? 3.068 -13.479 13.833 1.00 89.50 403 ARG A N 1
ATOM 3139 C CA . ARG A 1 403 ? 4.541 -13.420 13.808 1.00 89.50 403 ARG A CA 1
ATOM 3140 C C . ARG A 1 403 ? 5.139 -14.531 12.942 1.00 89.50 403 ARG A C 1
ATOM 3142 O O . ARG A 1 403 ? 6.093 -14.284 12.216 1.00 89.50 403 ARG A O 1
ATOM 3149 N N . THR A 1 404 ? 4.592 -15.743 13.026 1.00 91.25 404 THR A N 1
ATOM 3150 C CA . THR A 1 404 ? 5.095 -16.916 12.299 1.00 91.25 404 THR A CA 1
ATOM 3151 C C . THR A 1 404 ? 4.921 -16.745 10.794 1.00 91.25 404 THR A C 1
ATOM 3153 O O . THR A 1 404 ? 5.853 -17.023 10.049 1.00 91.25 404 THR A O 1
ATOM 3156 N N . TYR A 1 405 ? 3.773 -16.222 10.353 1.00 93.69 405 TYR A N 1
ATOM 3157 C CA . TYR A 1 405 ? 3.512 -15.949 8.938 1.00 93.69 405 TYR A CA 1
ATOM 3158 C C . TYR A 1 405 ? 4.466 -14.897 8.352 1.00 93.69 405 TYR A C 1
ATOM 3160 O O . TYR A 1 405 ? 4.981 -15.099 7.257 1.00 93.69 405 TYR A O 1
ATOM 3168 N N . ILE A 1 406 ? 4.788 -13.833 9.099 1.00 94.69 406 ILE A N 1
ATOM 3169 C CA . ILE A 1 406 ? 5.759 -12.814 8.656 1.00 94.69 406 ILE A CA 1
ATOM 3170 C C . ILE A 1 406 ? 7.182 -13.401 8.562 1.00 94.69 406 ILE A C 1
ATOM 3172 O O . ILE A 1 406 ? 7.877 -13.173 7.573 1.00 94.69 406 ILE A O 1
ATOM 3176 N N . ILE A 1 407 ? 7.610 -14.190 9.554 1.00 95.38 407 ILE A N 1
ATOM 3177 C CA . ILE A 1 407 ? 8.933 -14.844 9.544 1.00 95.38 407 ILE A CA 1
ATOM 3178 C C . ILE A 1 407 ? 9.049 -15.826 8.369 1.00 95.38 407 ILE A C 1
ATOM 3180 O O . ILE A 1 407 ? 10.042 -15.803 7.641 1.00 95.38 407 ILE A O 1
ATOM 3184 N N . PHE A 1 408 ? 8.023 -16.655 8.150 1.00 94.94 408 PHE A N 1
ATOM 3185 C CA . PHE A 1 408 ? 7.971 -17.603 7.035 1.00 94.94 408 PHE A CA 1
ATOM 3186 C C . PHE A 1 408 ? 8.012 -16.891 5.676 1.00 94.94 408 PHE A C 1
ATOM 3188 O O . PHE A 1 408 ? 8.773 -17.290 4.798 1.00 94.94 408 PHE A O 1
ATOM 3195 N N . ALA A 1 409 ? 7.264 -15.795 5.523 1.00 96.00 409 ALA A N 1
ATOM 3196 C CA . ALA A 1 409 ? 7.250 -14.995 4.305 1.00 96.00 409 ALA A CA 1
ATOM 3197 C C . ALA A 1 409 ? 8.619 -14.396 3.952 1.00 96.00 409 ALA A C 1
ATOM 3199 O O . ALA A 1 409 ? 9.025 -14.466 2.795 1.00 96.00 409 ALA A O 1
ATOM 3200 N N . MET A 1 410 ? 9.362 -13.835 4.915 1.00 96.31 410 MET A N 1
ATOM 3201 C CA . MET A 1 410 ? 10.692 -13.292 4.601 1.00 96.31 410 MET A CA 1
ATOM 3202 C C . MET A 1 410 ? 11.726 -14.385 4.319 1.00 96.31 410 MET A C 1
ATOM 3204 O O . MET A 1 410 ? 12.544 -14.218 3.416 1.00 96.31 410 MET A O 1
ATOM 3208 N N . ALA A 1 411 ? 11.664 -15.515 5.033 1.00 96.12 411 ALA A N 1
ATOM 3209 C CA . ALA A 1 411 ? 12.500 -16.677 4.729 1.00 96.12 411 ALA A CA 1
ATOM 3210 C C . ALA A 1 411 ? 12.233 -17.197 3.305 1.00 96.12 411 ALA A C 1
ATOM 3212 O O . ALA A 1 411 ? 13.169 -17.417 2.539 1.00 96.12 411 ALA A O 1
ATOM 3213 N N . GLY A 1 412 ? 10.956 -17.322 2.927 1.00 96.00 412 GLY A N 1
ATOM 3214 C CA . GLY A 1 412 ? 10.537 -17.737 1.590 1.00 96.00 412 GLY A CA 1
ATOM 3215 C C . GLY A 1 412 ? 10.873 -16.722 0.491 1.00 96.00 412 GLY A C 1
ATOM 3216 O O . GLY A 1 412 ? 11.247 -17.134 -0.602 1.00 96.00 412 GLY A O 1
ATOM 3217 N N . LEU A 1 413 ? 10.837 -15.411 0.770 1.00 95.44 413 LEU A N 1
ATOM 3218 C CA . LEU A 1 413 ? 11.313 -14.380 -0.166 1.00 95.44 413 LEU A CA 1
ATOM 3219 C C . LEU A 1 413 ? 12.829 -14.443 -0.382 1.00 95.44 413 LEU A C 1
ATOM 3221 O O . LEU A 1 413 ? 13.276 -14.297 -1.519 1.00 95.44 413 LEU A O 1
ATOM 3225 N N . SER A 1 414 ? 13.617 -14.690 0.667 1.00 94.75 414 SER A N 1
ATOM 3226 C CA . SER A 1 414 ? 15.079 -14.796 0.555 1.00 94.75 414 SER A CA 1
ATOM 3227 C C . SER A 1 414 ? 15.499 -16.075 -0.173 1.00 94.75 414 SER A C 1
ATOM 3229 O O . SER A 1 414 ? 16.248 -16.008 -1.150 1.00 94.75 414 SER A O 1
ATOM 3231 N N . LEU A 1 415 ? 14.914 -17.221 0.194 1.00 93.69 415 LEU A N 1
ATOM 3232 C CA . LEU A 1 415 ? 15.112 -18.487 -0.516 1.00 93.69 415 LEU A CA 1
ATOM 3233 C C . LEU A 1 415 ? 14.614 -18.413 -1.970 1.00 93.69 415 LEU A C 1
ATOM 3235 O O . LEU A 1 415 ? 15.314 -18.849 -2.879 1.00 93.69 415 LEU A O 1
ATOM 3239 N N . GLY A 1 416 ? 13.441 -17.818 -2.204 1.00 91.12 416 GLY A N 1
ATOM 3240 C CA . GLY A 1 416 ? 12.883 -17.603 -3.539 1.00 91.12 416 GLY A CA 1
ATOM 3241 C C . GLY A 1 416 ? 13.779 -16.727 -4.411 1.00 91.12 416 GLY A C 1
ATOM 3242 O O . GLY A 1 416 ? 14.056 -17.084 -5.550 1.00 91.12 416 GLY A O 1
ATOM 3243 N N . SER A 1 417 ? 14.315 -15.634 -3.864 1.00 92.31 417 SER A N 1
ATOM 3244 C CA . SER A 1 417 ? 15.289 -14.785 -4.565 1.00 92.31 417 SER A CA 1
ATOM 3245 C C . SER A 1 417 ? 16.558 -15.561 -4.935 1.00 92.31 417 SER A C 1
ATOM 3247 O O . SER A 1 417 ? 17.051 -15.423 -6.050 1.00 92.31 417 SER A O 1
ATOM 3249 N N . GLY A 1 418 ? 17.034 -16.449 -4.054 1.00 90.44 418 GLY A N 1
ATOM 3250 C CA . GLY A 1 418 ? 18.102 -17.398 -4.379 1.00 90.44 418 GLY A CA 1
ATOM 3251 C C . GLY A 1 418 ? 17.730 -18.351 -5.523 1.00 90.44 418 GLY A C 1
ATOM 3252 O O . GLY A 1 418 ? 18.507 -18.507 -6.461 1.00 90.44 418 GLY A O 1
ATOM 3253 N N . ILE A 1 419 ? 16.525 -18.931 -5.507 1.00 92.06 419 ILE A N 1
ATOM 3254 C CA . ILE A 1 419 ? 16.020 -19.838 -6.557 1.00 92.06 419 ILE A CA 1
ATOM 3255 C C . ILE A 1 419 ? 15.955 -19.146 -7.932 1.00 92.06 419 ILE A C 1
ATOM 3257 O O . ILE A 1 419 ? 16.309 -19.764 -8.934 1.00 92.06 419 ILE A O 1
ATOM 3261 N N . PHE A 1 420 ? 15.607 -17.856 -8.002 1.00 91.38 420 PHE A N 1
ATOM 3262 C CA . PHE A 1 420 ? 15.628 -17.092 -9.260 1.00 91.38 420 PHE A CA 1
ATOM 3263 C C . PHE A 1 420 ? 17.027 -16.994 -9.910 1.00 91.38 420 PHE A C 1
ATOM 3265 O O . PHE A 1 420 ? 17.108 -16.858 -11.129 1.00 91.38 420 PHE A O 1
ATOM 3272 N N . THR A 1 421 ? 18.129 -17.142 -9.159 1.00 90.56 421 THR A N 1
ATOM 3273 C CA . THR A 1 421 ? 19.494 -17.199 -9.739 1.00 90.56 421 THR A CA 1
ATOM 3274 C C . THR A 1 421 ? 19.759 -18.466 -10.562 1.00 90.56 421 THR A C 1
ATOM 3276 O O . THR A 1 421 ? 20.702 -18.505 -11.346 1.00 90.56 421 THR A O 1
ATOM 3279 N N . LEU A 1 422 ? 18.904 -19.491 -10.451 1.00 91.75 422 LEU A N 1
ATOM 3280 C CA . LEU A 1 422 ? 18.997 -20.715 -11.255 1.00 91.75 422 LEU A CA 1
ATOM 3281 C C . LEU A 1 422 ? 18.467 -20.535 -12.690 1.00 91.75 422 LEU A C 1
ATOM 3283 O O . LEU A 1 422 ? 18.641 -21.432 -13.517 1.00 91.75 422 LEU A O 1
ATOM 3287 N N . LEU A 1 423 ? 17.814 -19.405 -12.994 1.00 90.50 423 LEU A N 1
ATOM 3288 C CA . LEU A 1 423 ? 17.325 -19.082 -14.335 1.00 90.50 423 LEU A CA 1
ATOM 3289 C C . LEU A 1 423 ? 18.496 -18.729 -15.261 1.00 90.50 423 LEU A C 1
ATOM 3291 O O . LEU A 1 423 ? 19.221 -17.767 -15.018 1.00 90.50 423 LEU A O 1
ATOM 3295 N N . LYS A 1 424 ? 18.669 -19.490 -16.340 1.00 89.31 424 LYS A N 1
ATOM 3296 C CA . LYS A 1 424 ? 19.644 -19.234 -17.413 1.00 89.31 424 LYS A CA 1
ATOM 3297 C C . LYS A 1 424 ? 18.949 -18.563 -18.603 1.00 89.31 424 LYS A C 1
ATOM 3299 O O . LYS A 1 424 ? 17.722 -18.517 -18.639 1.00 89.31 424 LYS A O 1
ATOM 3304 N N . ARG A 1 425 ? 19.719 -18.106 -19.600 1.00 85.81 425 ARG A N 1
ATOM 3305 C CA . ARG A 1 425 ? 19.197 -17.633 -20.899 1.00 85.81 425 ARG A CA 1
ATOM 3306 C C . ARG A 1 425 ? 18.155 -18.597 -21.475 1.00 85.81 425 ARG A C 1
ATOM 3308 O O . ARG A 1 425 ? 17.036 -18.191 -21.758 1.00 85.81 425 ARG A O 1
ATOM 3315 N N . ASP A 1 426 ? 18.522 -19.874 -21.541 1.00 85.94 426 ASP A N 1
ATOM 3316 C CA . ASP A 1 426 ? 17.725 -20.939 -22.161 1.00 85.94 426 ASP A CA 1
ATOM 3317 C C . ASP A 1 426 ? 16.762 -21.637 -21.170 1.00 85.94 426 ASP A C 1
ATOM 3319 O O . ASP A 1 426 ? 16.258 -22.727 -21.445 1.00 85.94 426 ASP A O 1
ATOM 3323 N N . SER A 1 427 ? 16.519 -21.063 -19.981 1.00 91.00 427 SER A N 1
ATOM 3324 C CA . SER A 1 427 ? 15.546 -21.620 -19.028 1.00 91.00 427 SER A CA 1
ATOM 3325 C C . SER A 1 427 ? 14.124 -21.476 -19.579 1.00 91.00 427 SER A C 1
ATOM 3327 O O . SER A 1 427 ? 13.705 -20.351 -19.838 1.00 91.00 427 SER A O 1
ATOM 3329 N N . PRO A 1 428 ? 13.333 -22.559 -19.699 1.00 92.12 428 PRO A N 1
ATOM 3330 C CA . PRO A 1 428 ? 12.016 -22.496 -20.326 1.00 92.12 428 PRO A CA 1
ATOM 3331 C C . PRO A 1 428 ? 11.048 -21.627 -19.517 1.00 92.12 428 PRO A C 1
ATOM 3333 O O . PRO A 1 428 ? 11.028 -21.694 -18.288 1.00 92.12 428 PRO A O 1
ATOM 3336 N N . ILE A 1 429 ? 10.170 -20.883 -20.195 1.00 88.94 429 ILE A N 1
ATOM 3337 C CA . ILE A 1 429 ? 9.237 -19.926 -19.570 1.00 88.94 429 ILE A CA 1
ATOM 3338 C C . ILE A 1 429 ? 8.400 -20.519 -18.421 1.00 88.94 429 ILE A C 1
ATOM 3340 O O . ILE A 1 429 ? 8.137 -19.837 -17.432 1.00 88.94 429 ILE A O 1
ATOM 3344 N N . GLY A 1 430 ? 8.054 -21.811 -18.482 1.00 91.12 430 GLY A N 1
ATOM 3345 C CA . GLY A 1 430 ? 7.366 -22.526 -17.398 1.00 91.12 430 GLY A CA 1
ATOM 3346 C C . GLY A 1 430 ? 8.143 -22.567 -16.072 1.00 91.12 430 GLY A C 1
ATOM 3347 O O . GLY A 1 430 ? 7.529 -22.550 -15.010 1.00 91.12 430 GLY A O 1
ATOM 3348 N N . MET A 1 431 ? 9.479 -22.545 -16.115 1.00 93.44 431 MET A N 1
ATOM 3349 C CA . MET A 1 431 ? 10.352 -22.427 -14.939 1.00 93.44 431 MET A CA 1
ATOM 3350 C C . MET A 1 431 ? 10.238 -21.032 -14.309 1.00 93.44 431 MET A C 1
ATOM 3352 O O . MET A 1 431 ? 10.102 -20.919 -13.093 1.00 93.44 431 MET A O 1
ATOM 3356 N N . VAL A 1 432 ? 10.200 -19.976 -15.132 1.00 90.75 432 VAL A N 1
ATOM 3357 C CA . VAL A 1 432 ? 10.010 -18.585 -14.679 1.00 90.75 432 VAL A CA 1
ATOM 3358 C C . VAL A 1 432 ? 8.625 -18.405 -14.042 1.00 90.75 432 VAL A C 1
ATOM 3360 O O . VAL A 1 432 ? 8.510 -17.874 -12.938 1.00 90.75 432 VAL A O 1
ATOM 3363 N N . LEU A 1 433 ? 7.576 -18.915 -14.698 1.00 91.88 433 LEU A N 1
ATOM 3364 C CA . LEU A 1 433 ? 6.202 -18.906 -14.180 1.00 91.88 433 LEU A CA 1
ATOM 3365 C C . LEU A 1 433 ? 6.081 -19.705 -12.872 1.00 91.88 433 LEU A C 1
ATOM 3367 O O . LEU A 1 433 ? 5.456 -19.235 -11.924 1.00 91.88 433 LEU A O 1
ATOM 3371 N N . GLY A 1 434 ? 6.714 -20.881 -12.801 1.00 93.31 434 GLY A N 1
ATOM 3372 C CA . GLY A 1 434 ? 6.778 -21.715 -11.600 1.00 93.31 434 GLY A CA 1
ATOM 3373 C C . GLY A 1 434 ? 7.456 -21.006 -10.425 1.00 93.31 434 GLY A C 1
ATOM 3374 O O . GLY A 1 434 ? 6.944 -21.030 -9.306 1.00 93.31 434 GLY A O 1
ATOM 3375 N N . PHE A 1 435 ? 8.569 -20.314 -10.675 1.00 94.12 435 PHE A N 1
ATOM 3376 C CA . PHE A 1 435 ? 9.285 -19.564 -9.644 1.00 94.12 435 PHE A CA 1
ATOM 3377 C C . PHE A 1 435 ? 8.507 -18.330 -9.164 1.00 94.12 435 PHE A C 1
ATOM 3379 O O . PHE A 1 435 ? 8.543 -18.036 -7.971 1.00 94.12 435 PHE A O 1
ATOM 3386 N N . LEU A 1 436 ? 7.740 -17.650 -10.029 1.00 93.56 436 LEU A N 1
ATOM 3387 C CA . LEU A 1 436 ? 6.911 -16.489 -9.656 1.00 93.56 436 LEU A CA 1
ATOM 3388 C C . LEU A 1 436 ? 5.806 -16.794 -8.627 1.00 93.56 436 LEU A C 1
ATOM 3390 O O . LEU A 1 436 ? 5.379 -15.879 -7.919 1.00 93.56 436 LEU A O 1
ATOM 3394 N N . PHE A 1 437 ? 5.382 -18.052 -8.465 1.00 95.56 437 PHE A N 1
ATOM 3395 C CA . PHE A 1 437 ? 4.496 -18.429 -7.356 1.00 95.56 437 PHE A CA 1
ATOM 3396 C C . PHE A 1 437 ? 5.155 -18.217 -5.982 1.00 95.56 437 PHE A C 1
ATOM 3398 O O . PHE A 1 437 ? 4.466 -17.860 -5.030 1.00 95.56 437 PHE A O 1
ATOM 3405 N N . ILE A 1 438 ? 6.477 -18.388 -5.853 1.00 95.56 438 ILE A N 1
ATOM 3406 C CA . ILE A 1 438 ? 7.188 -18.312 -4.565 1.00 95.56 438 ILE A CA 1
ATOM 3407 C C . ILE A 1 438 ? 7.086 -16.911 -3.922 1.00 95.56 438 ILE A C 1
ATOM 3409 O O . ILE A 1 438 ? 6.592 -16.827 -2.791 1.00 95.56 438 ILE A O 1
ATOM 3413 N N . PRO A 1 439 ? 7.485 -15.798 -4.583 1.00 94.88 439 PRO A N 1
ATOM 3414 C CA . PRO A 1 439 ? 7.338 -14.469 -3.997 1.00 94.88 439 PRO A CA 1
ATOM 3415 C C . PRO A 1 439 ? 5.870 -14.087 -3.794 1.00 94.88 439 PRO A C 1
ATOM 3417 O O . PRO A 1 439 ? 5.558 -13.464 -2.783 1.00 94.88 439 PRO A O 1
ATOM 3420 N N . GLY A 1 440 ? 4.956 -14.504 -4.679 1.00 94.69 440 GLY A N 1
ATOM 3421 C CA . GLY A 1 440 ? 3.526 -14.221 -4.534 1.00 94.69 440 GLY A CA 1
ATOM 3422 C C . GLY A 1 440 ? 2.916 -14.873 -3.293 1.00 94.69 440 GLY A C 1
ATOM 3423 O O . GLY A 1 440 ? 2.332 -14.172 -2.469 1.00 94.69 440 GLY A O 1
ATOM 3424 N N . ILE A 1 441 ? 3.156 -16.173 -3.076 1.00 96.50 441 ILE A N 1
ATOM 3425 C CA . ILE A 1 441 ? 2.790 -16.886 -1.838 1.00 96.50 441 ILE A CA 1
ATOM 3426 C C . ILE A 1 441 ? 3.295 -16.120 -0.606 1.00 96.50 441 ILE A C 1
ATOM 3428 O O . ILE A 1 441 ? 2.530 -15.844 0.321 1.00 96.50 441 ILE A O 1
ATOM 3432 N N . CYS A 1 442 ? 4.573 -15.735 -0.598 1.00 96.31 442 CYS A N 1
ATOM 3433 C CA . CYS A 1 442 ? 5.194 -15.074 0.548 1.00 96.31 442 CYS A CA 1
ATOM 3434 C C . CYS A 1 442 ? 4.630 -13.665 0.803 1.00 96.31 442 CYS A C 1
ATOM 3436 O O . CYS A 1 442 ? 4.360 -13.301 1.948 1.00 96.31 442 CYS A O 1
ATOM 3438 N N . LEU A 1 443 ? 4.378 -12.885 -0.248 1.00 94.31 443 LEU A N 1
ATOM 3439 C CA . LEU A 1 443 ? 3.728 -11.577 -0.138 1.00 94.31 443 LEU A CA 1
ATOM 3440 C C . LEU A 1 443 ? 2.254 -11.711 0.298 1.00 94.31 443 LEU A C 1
ATOM 3442 O O . LEU A 1 443 ? 1.761 -10.867 1.047 1.00 94.31 443 LEU A O 1
ATOM 3446 N N . GLY A 1 444 ? 1.579 -12.810 -0.057 1.00 94.19 444 GLY A N 1
ATOM 3447 C CA . GLY A 1 444 ? 0.245 -13.162 0.442 1.00 94.19 444 GLY A CA 1
ATOM 3448 C C . GLY A 1 444 ? 0.194 -13.353 1.960 1.00 94.19 444 GLY A C 1
ATOM 3449 O O . GLY A 1 444 ? -0.716 -12.844 2.615 1.00 94.19 444 GLY A O 1
ATOM 3450 N N . PHE A 1 445 ? 1.212 -13.992 2.547 1.00 93.25 445 PHE A N 1
ATOM 3451 C CA . PHE A 1 445 ? 1.373 -14.072 4.007 1.00 93.25 445 PHE A CA 1
ATOM 3452 C C . PHE A 1 445 ? 1.632 -12.707 4.673 1.00 93.25 445 PHE A C 1
ATOM 3454 O O . PHE A 1 445 ? 1.317 -12.542 5.849 1.00 93.25 445 PHE A O 1
ATOM 3461 N N . MET A 1 446 ? 2.195 -11.728 3.956 1.00 91.31 446 MET A N 1
ATOM 3462 C CA . MET A 1 446 ? 2.508 -10.392 4.485 1.00 91.31 446 MET A CA 1
ATOM 3463 C C . MET A 1 446 ? 1.312 -9.441 4.488 1.00 91.31 446 MET A C 1
ATOM 3465 O O . MET A 1 446 ? 1.005 -8.826 5.513 1.00 91.31 446 MET A O 1
ATOM 3469 N N . PHE A 1 447 ? 0.682 -9.280 3.322 1.00 86.69 447 PHE A N 1
ATOM 3470 C CA . PHE A 1 447 ? -0.084 -8.082 2.969 1.00 86.69 447 PHE A CA 1
ATOM 3471 C C . PHE A 1 447 ? -1.203 -7.711 3.968 1.00 86.69 447 PHE A C 1
ATOM 3473 O O . PHE A 1 447 ? -1.197 -6.582 4.459 1.00 86.69 447 PHE A O 1
ATOM 3480 N N . PRO A 1 448 ? -2.114 -8.622 4.377 1.00 90.44 448 PRO A N 1
ATOM 3481 C CA . PRO A 1 448 ? -3.151 -8.291 5.357 1.00 90.44 448 PRO A CA 1
ATOM 3482 C C . PRO A 1 448 ? -2.629 -8.243 6.805 1.00 90.44 448 PRO A C 1
ATOM 3484 O O . PRO A 1 448 ? -3.274 -7.640 7.665 1.00 90.44 448 PRO A O 1
ATOM 3487 N N . ILE A 1 449 ? -1.485 -8.876 7.110 1.00 90.88 449 ILE A N 1
ATOM 3488 C CA . ILE A 1 449 ? -0.975 -8.986 8.487 1.00 90.88 449 ILE A CA 1
ATOM 3489 C C . ILE A 1 449 ? -0.290 -7.707 8.936 1.00 90.88 449 ILE A C 1
ATOM 3491 O O . ILE A 1 449 ? -0.509 -7.297 10.073 1.00 90.88 449 ILE A O 1
ATOM 3495 N N . VAL A 1 450 ? 0.528 -7.080 8.086 1.00 93.69 450 VAL A N 1
ATOM 3496 C CA . VAL A 1 450 ? 1.294 -5.882 8.472 1.00 93.69 450 VAL A CA 1
ATOM 3497 C C . VAL A 1 450 ? 0.356 -4.775 8.956 1.00 93.69 450 VAL A C 1
ATOM 3499 O O . VAL A 1 450 ? 0.545 -4.261 10.059 1.00 93.69 450 VAL A O 1
ATOM 3502 N N . THR A 1 451 ? -0.704 -4.483 8.197 1.00 92.44 451 THR A N 1
ATOM 3503 C CA . THR A 1 451 ? -1.705 -3.460 8.536 1.00 92.44 451 THR A CA 1
ATOM 3504 C C . THR A 1 451 ? -2.407 -3.758 9.861 1.00 92.44 451 THR A C 1
ATOM 3506 O O . THR A 1 451 ? -2.480 -2.892 10.729 1.00 92.44 451 THR A O 1
ATOM 3509 N N . VAL A 1 452 ? -2.851 -5.000 10.088 1.00 90.56 452 VAL A N 1
ATOM 3510 C CA . VAL A 1 452 ? -3.438 -5.396 11.383 1.00 90.56 452 VAL A CA 1
ATOM 3511 C C . VAL A 1 452 ? -2.398 -5.325 12.511 1.00 90.56 452 VAL A C 1
ATOM 3513 O O . VAL A 1 452 ? -2.709 -4.879 13.613 1.00 90.56 452 VAL A O 1
ATOM 3516 N N . GLY A 1 453 ? -1.150 -5.712 12.251 1.00 91.19 453 GLY A N 1
ATOM 3517 C CA . GLY A 1 453 ? -0.071 -5.742 13.235 1.00 91.19 453 GLY A CA 1
ATOM 3518 C C . GLY A 1 453 ? 0.335 -4.359 13.746 1.00 91.19 453 GLY A C 1
ATOM 3519 O O . GLY A 1 453 ? 0.520 -4.199 14.956 1.00 91.19 453 GLY A O 1
ATOM 3520 N N . VAL A 1 454 ? 0.429 -3.349 12.870 1.00 93.19 454 VAL A N 1
ATOM 3521 C CA . VAL A 1 454 ? 0.725 -1.971 13.307 1.00 93.19 454 VAL A CA 1
ATOM 3522 C C . VAL A 1 454 ? -0.443 -1.385 14.098 1.00 93.19 454 VAL A C 1
ATOM 3524 O O . VAL A 1 454 ? -0.215 -0.759 15.128 1.00 93.19 454 VAL A O 1
ATOM 3527 N N . GLN A 1 455 ? -1.687 -1.673 13.699 1.00 90.94 455 GLN A N 1
ATOM 3528 C CA . GLN A 1 455 ? -2.895 -1.220 14.399 1.00 90.94 455 GLN A CA 1
ATOM 3529 C C . GLN A 1 455 ? -3.036 -1.832 15.797 1.00 90.94 455 GLN A C 1
ATOM 3531 O O . GLN A 1 455 ? -3.376 -1.125 16.740 1.00 90.94 455 GLN A O 1
ATOM 3536 N N . VAL A 1 456 ? -2.753 -3.131 15.949 1.00 87.62 456 VAL A N 1
ATOM 3537 C CA . VAL A 1 456 ? -2.743 -3.818 17.256 1.00 87.62 456 VAL A CA 1
ATOM 3538 C C . VAL A 1 456 ? -1.609 -3.300 18.151 1.00 87.62 456 VAL A C 1
ATOM 3540 O O . VAL A 1 456 ? -1.752 -3.278 19.372 1.00 87.62 456 VAL A O 1
ATOM 3543 N N . SER A 1 457 ? -0.487 -2.881 17.555 1.00 89.38 457 SER A N 1
ATOM 3544 C CA . SER A 1 457 ? 0.695 -2.391 18.280 1.00 89.38 457 SER A CA 1
ATOM 3545 C C . SER A 1 457 ? 0.635 -0.897 18.640 1.00 89.38 457 SER A C 1
ATOM 3547 O O . SER A 1 457 ? 1.489 -0.428 19.391 1.00 89.38 457 SER A O 1
ATOM 3549 N N . ALA A 1 458 ? -0.329 -0.138 18.111 1.00 89.62 458 ALA A N 1
ATOM 3550 C CA . ALA A 1 458 ? -0.436 1.307 18.307 1.00 89.62 458 ALA A CA 1
ATOM 3551 C C . ALA A 1 458 ? -1.311 1.704 19.505 1.00 89.62 458 ALA A C 1
ATOM 3553 O O . ALA A 1 458 ? -2.268 1.022 19.874 1.00 89.62 458 ALA A O 1
ATOM 3554 N N . LYS A 1 459 ? -1.019 2.881 20.078 1.00 83.56 459 LYS A N 1
ATOM 3555 C CA . LYS A 1 459 ? -1.969 3.597 20.946 1.00 83.56 459 LYS A CA 1
ATOM 3556 C C . LYS A 1 459 ? -3.210 3.970 20.105 1.00 83.56 459 LYS A C 1
ATOM 3558 O O . LYS A 1 459 ? -3.017 4.360 18.952 1.00 83.56 459 LYS A O 1
ATOM 3563 N N . PRO A 1 460 ? -4.448 3.945 20.646 1.00 80.19 460 PRO A N 1
ATOM 3564 C CA . PRO A 1 460 ? -5.668 4.247 19.881 1.00 80.19 460 PRO A CA 1
ATOM 3565 C C . PRO A 1 460 ? -5.604 5.555 19.076 1.00 80.19 460 PRO A C 1
ATOM 3567 O O . PRO A 1 460 ? -5.927 5.569 17.893 1.00 80.19 460 PRO A O 1
ATOM 3570 N N . GLN A 1 461 ? -5.067 6.612 19.691 1.00 81.44 461 GLN A N 1
ATOM 3571 C CA . GLN A 1 461 ? -4.821 7.940 19.108 1.00 81.44 461 GLN A CA 1
ATOM 3572 C C . GLN A 1 461 ? -3.877 7.985 17.885 1.00 81.44 461 GLN A C 1
ATOM 3574 O O . GLN A 1 461 ? -3.741 9.030 17.264 1.00 81.44 461 GLN A O 1
ATOM 3579 N N . HIS A 1 462 ? -3.182 6.893 17.550 1.00 87.88 462 HIS A N 1
ATOM 3580 C CA . HIS A 1 462 ? -2.246 6.833 16.419 1.00 87.88 462 HIS A CA 1
ATOM 3581 C C . HIS A 1 462 ? -2.649 5.792 15.362 1.00 87.88 462 HIS A C 1
ATOM 3583 O O . HIS A 1 462 ? -1.922 5.613 14.386 1.00 87.88 462 HIS A O 1
ATOM 3589 N N . ILE A 1 463 ? -3.791 5.106 15.530 1.00 88.94 463 ILE A N 1
ATOM 3590 C CA . ILE A 1 463 ? -4.223 4.018 14.637 1.00 88.94 463 ILE A CA 1
ATOM 3591 C C . ILE A 1 463 ? -4.364 4.497 13.185 1.00 88.94 463 ILE A C 1
ATOM 3593 O O . ILE A 1 463 ? -3.883 3.800 12.291 1.00 88.94 463 ILE A O 1
ATOM 3597 N N . THR A 1 464 ? -4.943 5.679 12.935 1.00 89.62 464 THR A N 1
ATOM 3598 C CA . THR A 1 464 ? -5.054 6.253 11.581 1.00 89.62 464 THR A CA 1
ATOM 3599 C C . THR A 1 464 ? -3.674 6.427 10.943 1.00 89.62 464 THR A C 1
ATOM 3601 O O . THR A 1 464 ? -3.393 5.818 9.911 1.00 89.62 464 THR A O 1
ATOM 3604 N N . ALA A 1 465 ? -2.786 7.185 11.597 1.00 91.75 465 ALA A N 1
ATOM 3605 C CA . ALA A 1 465 ? -1.471 7.533 11.066 1.00 91.75 465 ALA A CA 1
ATOM 3606 C C . ALA A 1 465 ? -0.603 6.295 10.782 1.00 91.75 465 ALA A C 1
ATOM 3608 O O . ALA A 1 465 ? -0.030 6.179 9.699 1.00 91.75 465 ALA A O 1
ATOM 3609 N N . VAL A 1 466 ? -0.550 5.315 11.696 1.00 93.88 466 VAL A N 1
ATOM 3610 C CA . VAL A 1 466 ? 0.237 4.091 11.445 1.00 93.88 466 VAL A CA 1
ATOM 3611 C C . VAL A 1 466 ? -0.378 3.207 10.362 1.00 93.88 466 VAL A C 1
ATOM 3613 O O . VAL A 1 466 ? 0.355 2.473 9.710 1.00 93.88 466 VAL A O 1
ATOM 3616 N N . THR A 1 467 ? -1.694 3.292 10.134 1.00 93.69 467 THR A N 1
ATOM 3617 C CA . THR A 1 467 ? -2.354 2.597 9.019 1.00 93.69 467 THR A CA 1
ATOM 3618 C C . THR A 1 467 ? -1.924 3.203 7.687 1.00 93.69 467 THR A C 1
ATOM 3620 O O . THR A 1 467 ? -1.560 2.455 6.786 1.00 93.69 467 THR A O 1
ATOM 3623 N N . THR A 1 468 ? -1.869 4.535 7.575 1.00 94.50 468 THR A N 1
ATOM 3624 C CA . THR A 1 468 ? -1.391 5.221 6.360 1.00 94.50 468 THR A CA 1
ATOM 3625 C C . THR A 1 468 ? 0.120 5.110 6.142 1.00 94.50 468 THR A C 1
ATOM 3627 O O . THR A 1 468 ? 0.570 5.176 5.000 1.00 94.50 468 THR A O 1
ATOM 3630 N N . LEU A 1 469 ? 0.911 4.855 7.192 1.00 95.69 469 LEU A N 1
ATOM 3631 C CA . LEU A 1 469 ? 2.343 4.554 7.054 1.00 95.69 469 LEU A CA 1
ATOM 3632 C C . LEU A 1 469 ? 2.631 3.203 6.373 1.00 95.69 469 LEU A C 1
ATOM 3634 O O . LEU A 1 469 ? 3.723 3.040 5.838 1.00 95.69 469 LEU A O 1
ATOM 3638 N N . VAL A 1 470 ? 1.696 2.244 6.362 1.00 96.12 470 VAL A N 1
ATOM 3639 C CA . VAL A 1 470 ? 1.902 0.928 5.721 1.00 96.12 470 VAL A CA 1
ATOM 3640 C C . VAL A 1 470 ? 1.985 1.020 4.190 1.00 96.12 470 VAL A C 1
ATOM 3642 O O . VAL A 1 470 ? 3.026 0.629 3.660 1.00 96.12 470 VAL A O 1
ATOM 3645 N N . PRO A 1 471 ? 0.985 1.561 3.458 1.00 94.69 471 PRO A N 1
ATOM 3646 C CA . PRO A 1 471 ? 1.114 1.740 2.014 1.00 94.69 471 PRO A CA 1
ATOM 3647 C C . PRO A 1 471 ? 2.257 2.697 1.662 1.00 94.69 471 PRO A C 1
ATOM 3649 O O . PRO A 1 471 ? 2.978 2.424 0.708 1.00 94.69 471 PRO A O 1
ATOM 3652 N N . PHE A 1 472 ? 2.504 3.728 2.481 1.00 95.50 472 PHE A N 1
ATOM 3653 C CA . PHE A 1 472 ? 3.653 4.620 2.309 1.00 95.50 472 PHE A CA 1
ATOM 3654 C C . PHE A 1 472 ? 4.988 3.861 2.357 1.00 95.50 472 PHE A C 1
ATOM 3656 O O . PHE A 1 472 ? 5.797 4.002 1.442 1.00 95.50 472 PHE A O 1
ATOM 3663 N N . ALA A 1 473 ? 5.201 3.003 3.363 1.00 96.06 473 ALA A N 1
ATOM 3664 C CA . ALA A 1 473 ? 6.403 2.174 3.474 1.00 96.06 473 ALA A CA 1
ATOM 3665 C C . ALA A 1 473 ? 6.567 1.202 2.289 1.00 96.06 473 ALA A C 1
ATOM 3667 O O . ALA A 1 473 ? 7.694 0.887 1.911 1.00 96.06 473 ALA A O 1
ATOM 3668 N N . PHE A 1 474 ? 5.463 0.758 1.681 1.00 93.62 474 PHE A N 1
ATOM 3669 C CA . PHE A 1 474 ? 5.467 -0.093 0.489 1.00 93.62 474 PHE A CA 1
ATOM 3670 C C . PHE A 1 474 ? 5.770 0.693 -0.801 1.00 93.62 474 PHE A C 1
ATOM 3672 O O . PHE A 1 474 ? 6.550 0.235 -1.635 1.00 93.62 474 PHE A O 1
ATOM 3679 N N . ALA A 1 475 ? 5.206 1.895 -0.953 1.00 92.31 475 ALA A N 1
ATOM 3680 C CA . ALA A 1 475 ? 5.403 2.763 -2.114 1.00 92.31 475 ALA A CA 1
ATOM 3681 C C . ALA A 1 475 ? 6.827 3.345 -2.168 1.00 92.31 475 ALA A C 1
ATOM 3683 O O . ALA A 1 475 ? 7.497 3.252 -3.198 1.00 92.31 475 ALA A O 1
ATOM 3684 N N . ILE A 1 476 ? 7.344 3.847 -1.037 1.00 94.12 476 ILE A N 1
ATOM 3685 C CA . ILE A 1 476 ? 8.720 4.363 -0.953 1.00 94.12 476 ILE A CA 1
ATOM 3686 C C . ILE A 1 476 ? 9.762 3.252 -1.147 1.00 94.12 476 ILE A C 1
ATOM 3688 O O . ILE A 1 476 ? 10.806 3.487 -1.756 1.00 94.12 476 ILE A O 1
ATOM 3692 N N . ALA A 1 477 ? 9.456 2.022 -0.721 1.00 93.69 477 ALA A N 1
ATOM 3693 C CA . ALA A 1 477 ? 10.264 0.848 -1.038 1.00 93.69 477 ALA A CA 1
ATOM 3694 C C . ALA A 1 477 ? 10.291 0.536 -2.538 1.00 93.69 477 ALA A C 1
ATOM 3696 O O . ALA A 1 477 ? 11.353 0.215 -3.067 1.00 93.69 477 ALA A O 1
ATOM 3697 N N . GLY A 1 478 ? 9.156 0.664 -3.229 1.00 87.38 478 GLY A N 1
ATOM 3698 C CA . GLY A 1 478 ? 9.093 0.544 -4.683 1.00 87.38 478 GLY A CA 1
ATOM 3699 C C . GLY A 1 478 ? 9.972 1.576 -5.384 1.00 87.38 478 GLY A C 1
ATOM 3700 O O . GLY A 1 478 ? 10.865 1.207 -6.144 1.00 87.38 478 GLY A O 1
ATOM 3701 N N . ALA A 1 479 ? 9.776 2.860 -5.078 1.00 86.31 479 ALA A N 1
ATOM 3702 C CA . ALA A 1 479 ? 10.487 3.956 -5.735 1.00 86.31 479 ALA A CA 1
ATOM 3703 C C . ALA A 1 479 ? 12.011 3.931 -5.492 1.00 86.31 479 ALA A C 1
ATOM 3705 O O . ALA A 1 479 ? 12.796 3.989 -6.444 1.00 86.31 479 ALA A O 1
ATOM 3706 N N . LEU A 1 480 ? 12.447 3.805 -4.231 1.00 90.50 480 LEU A N 1
ATOM 3707 C CA . LEU A 1 480 ? 13.874 3.756 -3.887 1.00 90.50 480 LEU A CA 1
ATOM 3708 C C . LEU A 1 480 ? 14.510 2.427 -4.311 1.00 90.50 480 LEU A C 1
ATOM 3710 O O . LEU A 1 480 ? 15.591 2.408 -4.899 1.00 90.50 480 LEU A O 1
ATOM 3714 N N . GLY A 1 481 ? 13.828 1.311 -4.043 1.00 89.69 481 GLY A N 1
ATOM 3715 C CA . GLY A 1 481 ? 14.318 -0.033 -4.329 1.00 89.69 481 GLY A CA 1
ATOM 3716 C C . GLY A 1 481 ? 14.519 -0.285 -5.818 1.00 89.69 481 GLY A C 1
ATOM 3717 O O . GLY A 1 481 ? 15.581 -0.761 -6.218 1.00 89.69 481 GLY A O 1
ATOM 3718 N N . LEU A 1 482 ? 13.544 0.092 -6.652 1.00 85.19 482 LEU A N 1
ATOM 3719 C CA . LEU A 1 482 ? 13.653 -0.066 -8.100 1.00 85.19 482 LEU A CA 1
ATOM 3720 C C . LEU A 1 482 ? 14.794 0.786 -8.675 1.00 85.19 482 LEU A C 1
ATOM 3722 O O . LEU A 1 482 ? 15.544 0.292 -9.511 1.00 85.19 482 LEU A O 1
ATOM 3726 N N . SER A 1 483 ? 14.983 2.009 -8.172 1.00 85.69 483 SER A N 1
ATOM 3727 C CA . SER A 1 483 ? 16.076 2.904 -8.581 1.00 85.69 483 SER A CA 1
ATOM 3728 C C . SER A 1 483 ? 17.466 2.350 -8.235 1.00 85.69 483 SER A C 1
ATOM 3730 O O . SER A 1 483 ? 18.372 2.351 -9.073 1.00 85.69 483 SER A O 1
ATOM 3732 N N . ILE A 1 484 ? 17.637 1.812 -7.020 1.00 88.19 484 ILE A N 1
ATOM 3733 C CA . ILE A 1 484 ? 18.890 1.176 -6.580 1.00 88.19 484 ILE A CA 1
ATOM 3734 C C . ILE A 1 484 ? 19.190 -0.056 -7.442 1.00 88.19 484 ILE A C 1
ATOM 3736 O O . ILE A 1 484 ? 20.278 -0.169 -8.009 1.00 88.19 484 ILE A O 1
ATOM 3740 N N . LEU A 1 485 ? 18.219 -0.962 -7.588 1.00 90.62 485 LEU A N 1
ATOM 3741 C CA . LEU A 1 485 ? 18.384 -2.192 -8.367 1.00 90.62 485 LEU A CA 1
ATOM 3742 C C . LEU A 1 485 ? 18.558 -1.909 -9.870 1.00 90.62 485 LEU A C 1
ATOM 3744 O O . LEU A 1 485 ? 19.301 -2.621 -10.542 1.00 90.62 485 LEU A O 1
ATOM 3748 N N . GLY A 1 486 ? 17.959 -0.833 -10.383 1.00 86.12 486 GLY A N 1
ATOM 3749 C CA . GLY A 1 486 ? 18.114 -0.379 -11.766 1.00 86.12 486 GLY A CA 1
ATOM 3750 C C . GLY A 1 486 ? 19.504 0.193 -12.033 1.00 86.12 486 GLY A C 1
ATOM 3751 O O . GLY A 1 486 ? 20.080 -0.051 -13.093 1.00 86.12 486 GLY A O 1
ATOM 3752 N N . SER A 1 487 ? 20.100 0.872 -11.049 1.00 85.00 487 SER A N 1
ATOM 3753 C CA . SER A 1 487 ? 21.513 1.265 -11.091 1.00 85.00 487 SER A CA 1
ATOM 3754 C C . SER A 1 487 ? 22.460 0.064 -11.035 1.00 85.00 487 SER A C 1
ATOM 3756 O O . SER A 1 487 ? 23.447 0.045 -11.771 1.00 85.00 487 SER A O 1
ATOM 3758 N N . VAL A 1 488 ? 22.156 -0.960 -10.226 1.00 88.81 488 VAL A N 1
ATOM 3759 C CA . VAL A 1 488 ? 22.911 -2.230 -10.217 1.00 88.81 488 VAL A CA 1
ATOM 3760 C C . VAL A 1 488 ? 22.849 -2.891 -11.598 1.00 88.81 488 VAL A C 1
ATOM 3762 O O . VAL A 1 488 ? 23.896 -3.113 -12.203 1.00 88.81 488 VAL A O 1
ATOM 3765 N N . LEU A 1 489 ? 21.644 -3.099 -12.144 1.00 88.75 489 LEU A N 1
ATOM 3766 C CA . LEU A 1 489 ? 21.429 -3.640 -13.492 1.00 88.75 489 LEU A CA 1
ATOM 3767 C C . LEU A 1 489 ? 22.213 -2.862 -14.552 1.00 88.75 489 LEU A C 1
ATOM 3769 O O . LEU A 1 489 ? 22.940 -3.454 -15.343 1.00 88.75 489 LEU A O 1
ATOM 3773 N N . THR A 1 490 ? 22.095 -1.534 -14.542 1.00 86.25 490 THR A N 1
ATOM 3774 C CA . THR A 1 490 ? 22.715 -0.653 -15.538 1.00 86.25 490 THR A CA 1
ATOM 3775 C C . THR A 1 490 ? 24.237 -0.729 -15.507 1.00 86.25 490 THR A C 1
ATOM 3777 O O . THR A 1 490 ? 24.865 -0.803 -16.562 1.00 86.25 490 THR A O 1
ATOM 3780 N N . ASN A 1 491 ? 24.842 -0.730 -14.318 1.00 85.62 491 ASN A N 1
ATOM 3781 C CA . ASN A 1 491 ? 26.295 -0.771 -14.179 1.00 85.62 491 ASN A CA 1
ATOM 3782 C C . ASN A 1 491 ? 26.859 -2.161 -14.511 1.00 85.62 491 ASN A C 1
ATOM 3784 O O . ASN A 1 491 ? 27.847 -2.259 -15.238 1.00 85.62 491 ASN A O 1
ATOM 3788 N N . THR A 1 492 ? 26.218 -3.235 -14.040 1.00 89.88 492 THR A N 1
ATOM 3789 C CA . THR A 1 492 ? 26.656 -4.611 -14.322 1.00 89.88 492 THR A CA 1
ATOM 3790 C C . THR A 1 492 ? 26.461 -4.985 -15.788 1.00 89.88 492 THR A C 1
ATOM 3792 O O . THR A 1 492 ? 27.346 -5.617 -16.359 1.00 89.88 492 THR A O 1
ATOM 3795 N N . PHE A 1 493 ? 25.383 -4.526 -16.430 1.00 90.12 493 PHE A N 1
ATOM 3796 C CA . PHE A 1 493 ? 25.165 -4.752 -17.858 1.00 90.12 493 PHE A CA 1
ATOM 3797 C C . PHE A 1 493 ? 26.187 -3.993 -18.707 1.00 90.12 493 PHE A C 1
ATOM 3799 O O . PHE A 1 493 ? 26.816 -4.602 -19.567 1.00 90.12 493 PHE A O 1
ATOM 3806 N N . LYS A 1 494 ? 26.438 -2.705 -18.417 1.00 87.81 494 LYS A N 1
ATOM 3807 C CA . LYS A 1 494 ? 27.474 -1.908 -19.106 1.00 87.81 494 LYS A CA 1
ATOM 3808 C C . LYS A 1 494 ? 28.870 -2.527 -18.982 1.00 87.81 494 LYS A C 1
ATOM 3810 O O . LYS A 1 494 ? 29.605 -2.530 -19.961 1.00 87.81 494 LYS A O 1
ATOM 3815 N N . ALA A 1 495 ? 29.215 -3.090 -17.822 1.00 87.81 495 ALA A N 1
ATOM 3816 C CA . ALA A 1 495 ? 30.449 -3.859 -17.661 1.00 87.81 495 ALA A CA 1
ATOM 3817 C C . ALA A 1 495 ? 30.417 -5.176 -18.462 1.00 87.81 495 ALA A C 1
ATOM 3819 O O . ALA A 1 495 ? 31.376 -5.498 -19.153 1.00 87.81 495 ALA A O 1
ATOM 3820 N N . GLY A 1 496 ? 29.301 -5.913 -18.419 1.00 87.31 496 GLY A N 1
ATOM 3821 C CA . GLY A 1 496 ? 29.124 -7.189 -19.118 1.00 87.31 496 GLY A CA 1
ATOM 3822 C C . GLY A 1 496 ? 29.127 -7.102 -20.649 1.00 87.31 496 GLY A C 1
ATOM 3823 O O . GLY A 1 496 ? 29.436 -8.100 -21.290 1.00 87.31 496 GLY A O 1
ATOM 3824 N N . ILE A 1 497 ? 28.826 -5.934 -21.231 1.00 89.25 497 ILE A N 1
ATOM 3825 C CA . ILE A 1 497 ? 28.940 -5.684 -22.679 1.00 89.25 497 ILE A CA 1
ATOM 3826 C C . ILE A 1 497 ? 30.231 -4.951 -23.083 1.00 89.25 497 ILE A C 1
ATOM 3828 O O . ILE A 1 497 ? 30.387 -4.632 -24.257 1.00 89.25 497 ILE A O 1
ATOM 3832 N N . SER A 1 498 ? 31.161 -4.676 -22.160 1.00 87.06 498 SER A N 1
ATOM 3833 C CA . SER A 1 498 ? 32.400 -3.941 -22.475 1.00 87.06 498 SER A CA 1
ATOM 3834 C C . SER A 1 498 ? 33.267 -4.686 -23.498 1.00 87.06 498 SER A C 1
ATOM 3836 O O . SER A 1 498 ? 33.730 -4.097 -24.474 1.00 87.06 498 SER A O 1
ATOM 3838 N N . ASP A 1 499 ? 33.429 -5.996 -23.310 1.00 83.69 499 ASP A N 1
ATOM 3839 C CA . ASP A 1 499 ? 34.193 -6.851 -24.224 1.00 83.69 499 ASP A CA 1
ATOM 3840 C C . ASP A 1 499 ? 33.428 -7.029 -25.550 1.00 83.69 499 ASP A C 1
ATOM 3842 O O . ASP A 1 499 ? 33.990 -6.881 -26.631 1.00 83.69 499 ASP A O 1
ATOM 3846 N N . PHE A 1 500 ? 32.102 -7.207 -25.472 1.00 85.38 500 PHE A N 1
ATOM 3847 C CA . PHE A 1 500 ? 31.204 -7.279 -26.631 1.00 85.38 500 PHE A CA 1
ATOM 3848 C C . PHE A 1 500 ? 31.281 -6.038 -27.541 1.00 85.38 500 PHE A C 1
ATOM 3850 O O . PHE A 1 500 ? 31.250 -6.173 -28.759 1.00 85.38 500 PHE A O 1
ATOM 3857 N N . ILE A 1 501 ? 31.403 -4.836 -26.970 1.00 84.75 501 ILE A N 1
ATOM 3858 C CA . ILE A 1 501 ? 31.566 -3.575 -27.719 1.00 84.75 501 ILE A CA 1
ATOM 3859 C C . ILE A 1 501 ? 32.898 -3.539 -28.491 1.00 84.75 501 ILE A C 1
ATOM 3861 O O . ILE A 1 501 ? 33.004 -2.842 -29.499 1.00 84.75 501 ILE A O 1
ATOM 3865 N N . THR A 1 502 ? 33.897 -4.304 -28.045 1.00 85.44 502 THR A N 1
ATOM 3866 C CA . THR A 1 502 ? 35.186 -4.455 -28.736 1.00 85.44 502 THR A CA 1
ATOM 3867 C C . THR A 1 502 ? 35.106 -5.513 -29.843 1.00 85.44 502 THR A C 1
ATOM 3869 O O . THR A 1 502 ? 35.642 -5.289 -30.925 1.00 85.44 502 THR A O 1
ATOM 3872 N N . ASP A 1 503 ? 34.394 -6.622 -29.603 1.00 86.69 503 ASP A N 1
ATOM 3873 C CA . ASP A 1 503 ? 34.120 -7.671 -30.603 1.00 86.69 503 ASP A CA 1
ATOM 3874 C C . ASP A 1 503 ? 33.229 -7.178 -31.764 1.00 86.69 503 ASP A C 1
ATOM 3876 O O . ASP A 1 503 ? 33.440 -7.561 -32.912 1.00 86.69 503 ASP A O 1
ATOM 3880 N N . TYR A 1 504 ? 32.208 -6.369 -31.451 1.00 87.00 504 TYR A N 1
ATOM 3881 C CA . TYR A 1 504 ? 31.106 -5.997 -32.347 1.00 87.00 504 TYR A CA 1
ATOM 3882 C C . TYR A 1 504 ? 30.786 -4.485 -32.278 1.00 87.00 504 TYR A C 1
ATOM 3884 O O . TYR A 1 504 ? 29.711 -4.083 -31.800 1.00 87.00 504 TYR A O 1
ATOM 3892 N N . PRO A 1 505 ? 31.704 -3.609 -32.731 1.00 86.19 505 PRO A N 1
ATOM 3893 C CA . PRO A 1 505 ? 31.556 -2.159 -32.615 1.00 86.19 505 PRO A CA 1
ATOM 3894 C C . PRO A 1 505 ? 30.290 -1.616 -33.300 1.00 86.19 505 PRO A C 1
ATOM 3896 O O . PRO A 1 505 ? 29.692 -0.658 -32.802 1.00 86.19 505 PRO A O 1
ATOM 3899 N N . GLU A 1 506 ? 29.822 -2.244 -34.380 1.00 86.44 506 GLU A N 1
ATOM 3900 C CA . GLU A 1 506 ? 28.603 -1.883 -35.111 1.00 86.44 506 GLU A CA 1
ATOM 3901 C C . GLU A 1 506 ? 27.317 -2.025 -34.277 1.00 86.44 506 GLU A C 1
ATOM 3903 O O . GLU A 1 506 ? 26.348 -1.296 -34.500 1.00 86.44 506 GLU A O 1
ATOM 3908 N N . TYR A 1 507 ? 27.310 -2.904 -33.269 1.00 85.19 507 TYR A N 1
ATOM 3909 C CA . TYR A 1 507 ? 26.157 -3.115 -32.390 1.00 85.19 507 TYR A CA 1
ATOM 3910 C C . TYR A 1 507 ? 26.211 -2.301 -31.094 1.00 85.19 507 TYR A C 1
ATOM 3912 O O . TYR A 1 507 ? 25.223 -2.296 -30.357 1.00 85.19 507 TYR A O 1
ATOM 3920 N N . THR A 1 508 ? 27.291 -1.552 -30.833 1.00 83.19 508 THR A N 1
ATOM 3921 C CA . THR A 1 508 ? 27.487 -0.729 -29.619 1.00 83.19 508 THR A CA 1
ATOM 3922 C C . THR A 1 508 ? 26.260 0.107 -29.256 1.00 83.19 508 THR A C 1
ATOM 3924 O O . THR A 1 508 ? 25.795 0.081 -28.116 1.00 83.19 508 THR A O 1
ATOM 3927 N N . GLN A 1 509 ? 25.701 0.827 -30.236 1.00 81.56 509 GLN A N 1
ATOM 3928 C CA . GLN A 1 509 ? 24.572 1.734 -30.018 1.00 81.56 509 GLN A CA 1
ATOM 3929 C C . GLN A 1 509 ? 23.223 1.008 -29.902 1.00 81.56 509 GLN A C 1
ATOM 3931 O O . GLN A 1 509 ? 22.270 1.577 -29.376 1.00 81.56 509 GLN A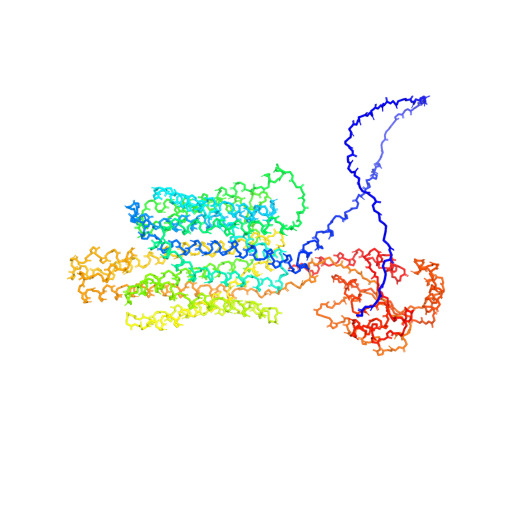 O 1
ATOM 3936 N N . LEU A 1 510 ? 23.113 -0.246 -30.347 1.00 83.94 510 LEU A N 1
ATOM 3937 C CA . LEU A 1 510 ? 21.929 -1.065 -30.082 1.00 83.94 510 LEU A CA 1
ATOM 3938 C C . LEU A 1 510 ? 22.038 -1.679 -28.681 1.00 83.94 510 LEU A C 1
ATOM 3940 O O . LEU A 1 510 ? 21.129 -1.506 -27.872 1.00 83.94 510 LEU A O 1
ATOM 3944 N N . ALA A 1 511 ? 23.179 -2.303 -28.371 1.00 80.50 511 ALA A N 1
ATOM 3945 C CA . ALA A 1 511 ? 23.470 -2.929 -27.084 1.00 80.50 511 ALA A CA 1
ATOM 3946 C C . ALA A 1 511 ? 23.319 -1.950 -25.907 1.00 80.50 511 ALA A C 1
ATOM 3948 O O . ALA A 1 511 ? 22.697 -2.294 -24.905 1.00 80.50 511 ALA A O 1
ATOM 3949 N N . SER A 1 512 ? 23.797 -0.708 -26.039 1.00 78.50 512 SER A N 1
ATOM 3950 C CA . SER A 1 512 ? 23.651 0.324 -25.001 1.00 78.50 512 SER A CA 1
ATOM 3951 C C . SER A 1 512 ? 22.189 0.697 -24.705 1.00 78.50 512 SER A C 1
ATOM 3953 O O . SER A 1 512 ? 21.848 0.948 -23.549 1.00 78.50 512 SER A O 1
ATOM 3955 N N . ASN A 1 513 ? 21.316 0.678 -25.719 1.00 81.31 513 ASN A N 1
ATOM 3956 C CA . ASN A 1 513 ? 19.899 1.049 -25.621 1.00 81.31 513 ASN A CA 1
ATOM 3957 C C . ASN A 1 513 ? 18.968 -0.119 -25.231 1.00 81.31 513 ASN A C 1
ATOM 3959 O O . ASN A 1 513 ? 17.768 0.092 -25.044 1.00 81.31 513 ASN A O 1
ATOM 3963 N N . VAL A 1 514 ? 19.492 -1.339 -25.055 1.00 81.62 514 VAL A N 1
ATOM 3964 C CA . VAL A 1 514 ? 18.720 -2.527 -24.631 1.00 81.62 514 VAL A CA 1
ATOM 3965 C C . VAL A 1 514 ? 17.948 -2.292 -23.334 1.00 81.62 514 VAL A C 1
ATOM 3967 O O . VAL A 1 514 ? 16.810 -2.738 -23.212 1.00 81.62 514 VAL A O 1
ATOM 3970 N N . LEU A 1 515 ? 18.536 -1.591 -22.361 1.00 77.62 515 LEU A N 1
ATOM 3971 C CA . LEU A 1 515 ? 17.895 -1.384 -21.058 1.00 77.62 515 LEU A CA 1
ATOM 3972 C C . LEU A 1 515 ? 16.691 -0.433 -21.123 1.00 77.62 515 LEU A C 1
ATOM 3974 O O . LEU A 1 515 ? 15.752 -0.594 -20.346 1.00 77.62 515 LEU A O 1
ATOM 3978 N N . ASP A 1 516 ? 16.699 0.522 -22.056 1.00 72.56 516 ASP A N 1
ATOM 3979 C CA . ASP A 1 516 ? 15.593 1.459 -22.279 1.00 72.56 516 ASP A CA 1
ATOM 3980 C C . ASP A 1 516 ? 14.555 0.922 -23.278 1.00 72.56 516 ASP A C 1
ATOM 3982 O O . ASP A 1 516 ? 13.372 1.250 -23.173 1.00 72.56 516 ASP A O 1
ATOM 3986 N N . LYS A 1 517 ? 14.959 0.061 -24.224 1.00 76.12 517 LYS A N 1
ATOM 3987 C CA . LYS A 1 517 ? 14.047 -0.610 -25.163 1.00 76.12 517 LYS A CA 1
ATOM 3988 C C . LYS A 1 517 ? 14.438 -2.084 -25.393 1.00 76.12 517 LYS A C 1
ATOM 3990 O O . LYS A 1 517 ? 15.018 -2.413 -26.431 1.00 76.12 517 LYS A O 1
ATOM 3995 N N . PRO A 1 518 ? 14.049 -2.999 -24.481 1.00 78.62 518 PRO A N 1
ATOM 3996 C CA . PRO A 1 518 ? 14.433 -4.417 -24.522 1.00 78.62 518 PRO A CA 1
ATOM 3997 C C . PRO A 1 518 ? 14.126 -5.170 -25.823 1.00 78.62 518 PRO A C 1
ATOM 3999 O O . PRO A 1 518 ? 14.844 -6.101 -26.179 1.00 78.62 518 PRO A O 1
ATOM 4002 N N . SER A 1 519 ? 13.094 -4.760 -26.569 1.00 77.75 519 SER A N 1
ATOM 4003 C CA . SER A 1 519 ? 12.726 -5.398 -27.839 1.00 77.75 519 SER A CA 1
ATOM 4004 C C . SER A 1 519 ? 13.730 -5.179 -28.979 1.00 77.75 519 SER A C 1
ATOM 4006 O O . SER A 1 519 ? 13.652 -5.886 -29.980 1.00 77.75 519 SER A O 1
ATOM 4008 N N . LEU A 1 520 ? 14.692 -4.252 -28.846 1.00 80.25 520 LEU A N 1
ATOM 4009 C CA . LEU A 1 520 ? 15.706 -4.000 -29.882 1.00 80.25 520 LEU A CA 1
ATOM 4010 C C . LEU A 1 520 ? 16.586 -5.226 -30.179 1.00 80.25 520 LEU A C 1
ATOM 4012 O O . LEU A 1 520 ? 17.007 -5.392 -31.322 1.00 80.25 520 LEU A O 1
ATOM 4016 N N . ILE A 1 521 ? 16.808 -6.100 -29.189 1.00 84.19 521 ILE A N 1
ATOM 4017 C CA . ILE A 1 521 ? 17.585 -7.351 -29.307 1.00 84.19 521 ILE A CA 1
ATOM 4018 C C . ILE A 1 521 ? 17.094 -8.241 -30.458 1.00 84.19 521 ILE A C 1
ATOM 4020 O O . ILE A 1 521 ? 17.895 -8.897 -31.123 1.00 84.19 521 ILE A O 1
ATOM 4024 N N . TRP A 1 522 ? 15.786 -8.241 -30.711 1.00 84.06 522 TRP A N 1
ATOM 4025 C CA . TRP A 1 522 ? 15.126 -9.125 -31.673 1.00 84.06 522 TRP A CA 1
ATOM 4026 C C . TRP A 1 522 ? 14.920 -8.484 -33.054 1.00 84.06 522 TRP A C 1
ATOM 4028 O O . TRP A 1 522 ? 14.231 -9.040 -33.907 1.00 84.06 522 TRP A O 1
ATOM 4038 N N . THR A 1 523 ? 15.551 -7.332 -33.299 1.00 81.31 523 THR A N 1
ATOM 4039 C CA . THR A 1 523 ? 15.608 -6.710 -34.629 1.00 81.31 523 THR A CA 1
ATOM 4040 C C . THR A 1 523 ? 16.446 -7.575 -35.576 1.00 81.31 523 THR A C 1
ATOM 4042 O O . THR A 1 523 ? 17.499 -8.089 -35.197 1.00 81.31 523 THR A O 1
ATOM 4045 N N . SER A 1 524 ? 16.029 -7.688 -36.840 1.00 73.56 524 SER A N 1
ATOM 4046 C CA . SER A 1 524 ? 16.721 -8.467 -37.882 1.00 73.56 524 SER A CA 1
ATOM 4047 C C . SER A 1 524 ? 18.130 -7.970 -38.237 1.00 73.56 524 SER A C 1
ATOM 4049 O O . SER A 1 524 ? 18.814 -8.608 -39.030 1.00 73.56 524 SER A O 1
ATOM 4051 N N . SER A 1 525 ? 18.562 -6.838 -37.678 1.00 76.75 525 SER A N 1
ATOM 4052 C CA . SER A 1 525 ? 19.885 -6.247 -37.879 1.00 76.75 525 SER A CA 1
ATOM 4053 C C . SER A 1 525 ? 20.997 -6.877 -37.036 1.00 76.75 525 SER A C 1
ATOM 4055 O O . SER A 1 525 ? 22.152 -6.586 -37.309 1.00 76.75 525 SER A O 1
ATOM 4057 N N . ILE A 1 526 ? 20.683 -7.690 -36.017 1.00 85.06 526 ILE A N 1
ATOM 4058 C CA . ILE A 1 526 ? 21.677 -8.313 -35.123 1.00 85.06 526 ILE A CA 1
ATOM 4059 C C . ILE A 1 526 ? 21.879 -9.799 -35.447 1.00 85.06 526 ILE A C 1
ATOM 4061 O O . ILE A 1 526 ? 20.905 -10.555 -35.548 1.00 85.06 526 ILE A O 1
ATOM 4065 N N . SER A 1 527 ? 23.147 -10.217 -35.544 1.00 87.25 527 SER A N 1
ATOM 4066 C CA . SER A 1 527 ? 23.561 -11.619 -35.689 1.00 87.25 527 SER A CA 1
ATOM 4067 C C . SER A 1 527 ? 23.269 -12.449 -34.430 1.00 87.25 527 SER A C 1
ATOM 4069 O O . SER A 1 527 ? 23.136 -11.919 -33.328 1.00 87.25 527 SER A O 1
ATOM 4071 N N . GLU A 1 528 ? 23.151 -13.770 -34.579 1.00 87.06 528 GLU A N 1
ATOM 4072 C CA . GLU A 1 528 ? 22.702 -14.645 -33.487 1.00 87.06 528 GLU A CA 1
ATOM 4073 C C . GLU A 1 528 ? 23.719 -14.761 -32.336 1.00 87.06 528 GLU A C 1
ATOM 4075 O O . GLU A 1 528 ? 23.326 -14.659 -31.175 1.00 87.06 528 GLU A O 1
ATOM 4080 N N . ASP A 1 529 ? 25.023 -14.867 -32.627 1.00 88.06 529 ASP A N 1
ATOM 4081 C CA . ASP A 1 529 ? 26.076 -14.833 -31.593 1.00 88.06 529 ASP A CA 1
ATOM 4082 C C . ASP A 1 529 ? 26.064 -13.508 -30.820 1.00 88.06 529 ASP A C 1
ATOM 4084 O O . ASP A 1 529 ? 26.049 -13.502 -29.587 1.00 88.06 529 ASP A O 1
ATOM 4088 N N . ALA A 1 530 ? 25.975 -12.381 -31.535 1.00 88.12 530 ALA A N 1
ATOM 4089 C CA . ALA A 1 530 ? 25.919 -11.068 -30.909 1.00 88.12 530 ALA A CA 1
ATOM 4090 C C . ALA A 1 530 ? 24.680 -10.913 -30.013 1.00 88.12 530 ALA A C 1
ATOM 4092 O O . ALA A 1 530 ? 24.774 -10.403 -28.895 1.00 88.12 530 ALA A O 1
ATOM 4093 N N . ARG A 1 531 ? 23.525 -11.420 -30.469 1.00 90.19 531 ARG A N 1
ATOM 4094 C CA . ARG A 1 531 ? 22.288 -11.469 -29.681 1.00 90.19 531 ARG A CA 1
ATOM 4095 C C . ARG A 1 531 ? 22.479 -12.270 -28.397 1.00 90.19 531 ARG A C 1
ATOM 4097 O O . ARG A 1 531 ? 22.121 -11.792 -27.323 1.00 90.19 531 ARG A O 1
ATOM 4104 N N . ASN A 1 532 ? 23.074 -13.455 -28.503 1.00 89.88 532 ASN A N 1
ATOM 4105 C CA . ASN A 1 532 ? 23.291 -14.351 -27.374 1.00 89.88 532 ASN A CA 1
ATOM 4106 C C . ASN A 1 532 ? 24.256 -13.744 -26.344 1.00 89.88 532 ASN A C 1
ATOM 4108 O O . ASN A 1 532 ? 23.894 -13.682 -25.171 1.00 89.88 532 ASN A O 1
ATOM 4112 N N . LYS A 1 533 ? 25.396 -13.172 -26.767 1.00 89.69 533 LYS A N 1
ATOM 4113 C CA . LYS A 1 533 ? 26.320 -12.443 -25.872 1.00 89.69 533 LYS A CA 1
ATOM 4114 C C . LYS A 1 533 ? 25.619 -11.315 -25.098 1.00 89.69 533 LYS A C 1
ATOM 4116 O O . LYS A 1 533 ? 25.804 -11.200 -23.885 1.00 89.69 533 LYS A O 1
ATOM 4121 N N . ILE A 1 534 ? 24.778 -10.516 -25.765 1.00 90.06 534 ILE A N 1
ATOM 4122 C CA . ILE A 1 534 ? 23.988 -9.451 -25.118 1.00 90.06 534 ILE A CA 1
ATOM 4123 C C . ILE A 1 534 ? 22.992 -10.035 -24.100 1.00 90.06 534 ILE A C 1
ATOM 4125 O O . ILE A 1 534 ? 22.887 -9.521 -22.982 1.00 90.06 534 ILE A O 1
ATOM 4129 N N . ILE A 1 535 ? 22.263 -11.100 -24.453 1.00 90.94 535 ILE A N 1
ATOM 4130 C CA . ILE A 1 535 ? 21.284 -11.722 -23.548 1.00 90.94 535 ILE A CA 1
ATOM 4131 C C . ILE A 1 535 ? 21.985 -12.355 -22.335 1.00 90.94 535 ILE A C 1
ATOM 4133 O O . ILE A 1 535 ? 21.509 -12.187 -21.214 1.00 90.94 535 ILE A O 1
ATOM 4137 N N . ASP A 1 536 ? 23.128 -13.020 -22.509 1.00 90.81 536 ASP A N 1
ATOM 4138 C CA . ASP A 1 536 ? 23.886 -13.612 -21.401 1.00 90.81 536 ASP A CA 1
ATOM 4139 C C . ASP A 1 536 ? 24.443 -12.541 -20.448 1.00 90.81 536 ASP A C 1
ATOM 4141 O O . ASP A 1 536 ? 24.332 -12.682 -19.225 1.00 90.81 536 ASP A O 1
ATOM 4145 N N . ALA A 1 537 ? 24.951 -11.420 -20.977 1.00 91.38 537 ALA A N 1
ATOM 4146 C CA . ALA A 1 537 ? 25.334 -10.259 -20.170 1.00 91.38 537 ALA A CA 1
ATOM 4147 C C . ALA A 1 537 ? 24.137 -9.678 -19.390 1.00 91.38 537 ALA A C 1
ATOM 4149 O O . ALA A 1 537 ? 24.271 -9.302 -18.219 1.00 91.38 537 ALA A O 1
ATOM 4150 N N . PHE A 1 538 ? 22.948 -9.646 -19.999 1.00 91.19 538 PHE A N 1
ATOM 4151 C CA . PHE A 1 538 ? 21.718 -9.194 -19.349 1.00 91.19 538 PHE A CA 1
ATOM 4152 C C . PHE A 1 538 ? 21.244 -10.151 -18.241 1.00 91.19 538 PHE A C 1
ATOM 4154 O O . PHE A 1 538 ? 20.998 -9.710 -17.118 1.00 91.19 538 PHE A O 1
ATOM 4161 N N . VAL A 1 539 ? 21.192 -11.462 -18.498 1.00 91.62 539 VAL A N 1
ATOM 4162 C CA . VAL A 1 539 ? 20.806 -12.486 -17.506 1.00 91.62 539 VAL A CA 1
ATOM 4163 C C . VAL A 1 539 ? 21.774 -12.494 -16.318 1.00 91.62 539 VAL A C 1
ATOM 4165 O O . VAL A 1 539 ? 21.333 -12.469 -15.168 1.00 91.62 539 VAL A O 1
ATOM 4168 N N . LYS A 1 540 ? 23.087 -12.414 -16.571 1.00 91.88 540 LYS A N 1
ATOM 4169 C CA . LYS A 1 540 ? 24.124 -12.277 -15.531 1.00 91.88 540 LYS A CA 1
ATOM 4170 C C . LYS A 1 540 ? 23.949 -11.006 -14.688 1.00 91.88 540 LYS A C 1
ATOM 4172 O O . LYS A 1 540 ? 24.240 -11.010 -13.493 1.00 91.88 540 LYS A O 1
ATOM 4177 N N . SER A 1 541 ? 23.438 -9.928 -15.282 1.00 92.06 541 SER A N 1
ATOM 4178 C CA . SER A 1 541 ? 23.134 -8.684 -14.564 1.00 92.06 541 SER A CA 1
ATOM 4179 C C . SER A 1 541 ? 21.861 -8.801 -13.716 1.00 92.06 541 SER A C 1
ATOM 4181 O O . SER A 1 541 ? 21.832 -8.315 -12.585 1.00 92.06 541 SER A O 1
ATOM 4183 N N . LEU A 1 542 ? 20.838 -9.516 -14.200 1.00 91.12 542 LEU A N 1
ATOM 4184 C CA . LEU A 1 542 ? 19.648 -9.856 -13.413 1.00 91.12 542 LEU A CA 1
ATOM 4185 C C . LEU A 1 542 ? 19.959 -10.786 -12.232 1.00 91.12 542 LEU A C 1
ATOM 4187 O O . LEU A 1 542 ? 19.367 -10.624 -11.166 1.00 91.12 542 LEU A O 1
ATOM 4191 N N . HIS A 1 543 ? 20.921 -11.708 -12.356 1.00 92.69 543 HIS A N 1
ATOM 4192 C CA . HIS A 1 543 ? 21.379 -12.516 -11.216 1.00 92.69 543 HIS A CA 1
ATOM 4193 C C . HIS A 1 543 ? 21.853 -11.648 -10.051 1.00 92.69 543 HIS A C 1
ATOM 4195 O O . HIS A 1 543 ? 21.533 -11.953 -8.904 1.00 92.69 543 HIS A O 1
ATOM 4201 N N . LEU A 1 544 ? 22.537 -10.530 -10.318 1.00 93.06 544 LEU A N 1
ATOM 4202 C CA . LEU A 1 544 ? 22.966 -9.612 -9.261 1.00 93.06 544 LEU A CA 1
ATOM 4203 C C . LEU A 1 544 ? 21.788 -8.878 -8.596 1.00 93.06 544 LEU A C 1
ATOM 4205 O O . LEU A 1 544 ? 21.827 -8.656 -7.386 1.00 93.06 544 LEU A O 1
ATOM 4209 N N . ILE A 1 545 ? 20.705 -8.594 -9.334 1.00 93.19 545 ILE A N 1
ATOM 4210 C CA . ILE A 1 545 ? 19.435 -8.139 -8.738 1.00 93.19 545 ILE A CA 1
ATOM 4211 C C . ILE A 1 545 ? 18.864 -9.222 -7.821 1.00 93.19 545 ILE A C 1
ATOM 4213 O O . ILE A 1 545 ? 18.448 -8.919 -6.708 1.00 93.19 545 ILE A O 1
ATOM 4217 N N . PHE A 1 546 ? 18.862 -10.489 -8.240 1.00 92.31 546 PHE A N 1
ATOM 4218 C CA . PHE A 1 546 ? 18.323 -11.583 -7.430 1.00 92.31 546 PHE A CA 1
ATOM 4219 C C . PHE A 1 546 ? 19.175 -11.879 -6.178 1.00 92.31 546 PHE A C 1
ATOM 4221 O O . PHE A 1 546 ? 18.612 -12.132 -5.111 1.00 92.31 546 PHE A O 1
ATOM 4228 N N . TYR A 1 547 ? 20.503 -11.725 -6.239 1.00 94.38 547 TYR A N 1
ATOM 4229 C CA . TYR A 1 547 ? 21.366 -11.731 -5.048 1.00 94.38 547 TYR A CA 1
ATOM 4230 C C . TYR A 1 547 ? 21.094 -10.531 -4.123 1.00 94.38 547 TYR A C 1
ATOM 4232 O O . TYR A 1 547 ? 20.981 -10.707 -2.908 1.00 94.38 547 TYR A O 1
ATOM 4240 N N . ALA A 1 548 ? 20.917 -9.322 -4.670 1.00 94.19 548 ALA A N 1
ATOM 4241 C CA . ALA A 1 548 ? 20.538 -8.146 -3.884 1.00 94.19 548 ALA A CA 1
ATOM 4242 C C . ALA A 1 548 ? 19.152 -8.319 -3.229 1.00 94.19 548 ALA A C 1
ATOM 4244 O O . ALA A 1 548 ? 18.988 -8.021 -2.045 1.00 94.19 548 ALA A O 1
ATOM 4245 N N . ASN A 1 549 ? 18.182 -8.890 -3.952 1.00 94.12 549 ASN A N 1
ATOM 4246 C CA . ASN A 1 549 ? 16.875 -9.270 -3.420 1.00 94.12 549 ASN A CA 1
ATOM 4247 C C . ASN A 1 549 ? 17.019 -10.260 -2.253 1.00 94.12 549 ASN A C 1
ATOM 4249 O O . ASN A 1 549 ? 16.429 -10.043 -1.193 1.00 94.12 549 ASN A O 1
ATOM 4253 N N . ALA A 1 550 ? 17.837 -11.310 -2.401 1.00 94.75 550 ALA A N 1
ATOM 4254 C CA . ALA A 1 550 ? 18.083 -12.295 -1.346 1.00 94.75 550 ALA A CA 1
ATOM 4255 C C . ALA A 1 550 ? 18.673 -11.654 -0.075 1.00 94.75 550 ALA A C 1
ATOM 4257 O O . ALA A 1 550 ? 18.247 -11.992 1.032 1.00 94.75 550 ALA A O 1
ATOM 4258 N N . GLY A 1 551 ? 19.576 -10.677 -0.226 1.00 95.19 551 GLY A N 1
ATOM 4259 C CA . GLY A 1 551 ? 20.132 -9.892 0.881 1.00 95.19 551 GLY A CA 1
ATOM 4260 C C . GLY A 1 551 ? 19.112 -8.967 1.559 1.00 95.19 551 GLY A C 1
ATOM 4261 O O . GLY A 1 551 ? 18.983 -8.981 2.783 1.00 95.19 551 GLY A O 1
ATOM 4262 N N . ILE A 1 552 ? 18.333 -8.203 0.785 1.00 95.81 552 ILE A N 1
ATOM 4263 C CA . ILE A 1 552 ? 17.313 -7.268 1.306 1.00 95.81 552 ILE A CA 1
ATOM 4264 C C . ILE A 1 552 ? 16.182 -8.022 2.020 1.00 95.81 552 ILE A C 1
ATOM 4266 O O . ILE A 1 552 ? 15.726 -7.610 3.090 1.00 95.81 552 ILE A O 1
ATOM 4270 N N . SER A 1 553 ? 15.749 -9.156 1.471 1.00 95.31 553 SER A N 1
ATOM 4271 C CA . SER A 1 553 ? 14.768 -10.030 2.122 1.00 95.31 553 SER A CA 1
ATOM 4272 C C . SER A 1 553 ? 15.356 -10.806 3.308 1.00 95.31 553 SER A C 1
ATOM 4274 O O . SER A 1 553 ? 14.650 -11.005 4.295 1.00 95.31 553 SER A O 1
ATOM 4276 N N . GLY A 1 554 ? 16.649 -11.149 3.283 1.00 96.75 554 GLY A N 1
ATOM 4277 C CA . GLY A 1 554 ? 17.384 -11.693 4.430 1.00 96.75 554 GLY A CA 1
ATOM 4278 C C . GLY A 1 554 ? 17.475 -10.709 5.606 1.00 96.75 554 GLY A C 1
ATOM 4279 O O . GLY A 1 554 ? 17.239 -11.089 6.753 1.00 96.75 554 GLY A O 1
ATOM 4280 N N . LEU A 1 555 ? 17.701 -9.418 5.333 1.00 97.06 555 LEU A N 1
ATOM 4281 C CA . LEU A 1 555 ? 17.594 -8.355 6.338 1.00 97.06 555 LEU A CA 1
ATOM 4282 C C . LEU A 1 555 ? 16.168 -8.272 6.906 1.00 97.06 555 LEU A C 1
ATOM 4284 O O . LEU A 1 555 ? 15.991 -8.261 8.124 1.00 97.06 555 LEU A O 1
ATOM 4288 N N . GLY A 1 556 ? 15.144 -8.287 6.048 1.00 96.62 556 GLY A N 1
ATOM 4289 C CA . GLY A 1 556 ? 13.746 -8.333 6.490 1.00 96.62 556 GLY A CA 1
ATOM 4290 C C . GLY A 1 556 ? 13.411 -9.583 7.319 1.00 96.62 556 GLY A C 1
ATOM 4291 O O . GLY A 1 556 ? 12.649 -9.494 8.280 1.00 96.62 556 GLY A O 1
ATOM 4292 N N . PHE A 1 557 ? 14.026 -10.735 7.030 1.00 97.44 557 PHE A N 1
ATOM 4293 C CA . PHE A 1 557 ? 13.915 -11.938 7.858 1.00 97.44 557 PHE A CA 1
ATOM 4294 C C . PHE A 1 557 ? 14.494 -11.700 9.258 1.00 97.44 557 PHE A C 1
ATOM 4296 O O . PHE A 1 557 ? 13.779 -11.900 10.241 1.00 97.44 557 PHE A O 1
ATOM 4303 N N . ILE A 1 558 ? 15.717 -11.173 9.366 1.00 97.69 558 ILE A N 1
ATOM 4304 C CA . ILE A 1 558 ? 16.347 -10.819 10.652 1.00 97.69 558 ILE A CA 1
ATOM 4305 C C . ILE A 1 558 ? 15.475 -9.826 11.446 1.00 97.69 558 ILE A C 1
ATOM 4307 O O . ILE A 1 558 ? 15.232 -10.027 12.639 1.00 97.69 558 ILE A O 1
ATOM 4311 N N . LEU A 1 559 ? 14.923 -8.801 10.786 1.00 97.12 559 LEU A N 1
ATOM 4312 C CA . LEU A 1 559 ? 13.995 -7.842 11.398 1.00 97.12 559 LEU A CA 1
ATOM 4313 C C . LEU A 1 559 ? 12.703 -8.519 11.893 1.00 97.12 559 LEU A C 1
ATOM 4315 O O . LEU A 1 559 ? 12.251 -8.247 13.010 1.00 97.12 559 LEU A O 1
ATOM 4319 N N . SER A 1 560 ? 12.142 -9.452 11.118 1.00 96.06 560 SER A N 1
ATOM 4320 C CA . SER A 1 560 ? 10.922 -10.188 11.478 1.00 96.06 560 SER A CA 1
ATOM 4321 C C . SER A 1 560 ? 11.098 -11.102 12.700 1.00 96.06 560 SER A C 1
ATOM 4323 O O . SER A 1 560 ? 10.186 -11.205 13.528 1.00 96.06 560 SER A O 1
ATOM 4325 N N . LEU A 1 561 ? 12.287 -11.693 12.897 1.00 96.00 561 LEU A N 1
ATOM 4326 C CA . LEU A 1 561 ? 12.624 -12.430 14.123 1.00 96.00 561 LEU A CA 1
ATOM 4327 C C . LEU A 1 561 ? 12.519 -11.522 15.360 1.00 96.00 561 LEU A C 1
ATOM 4329 O O . LEU A 1 561 ? 12.105 -11.971 16.433 1.00 96.00 561 LEU A O 1
ATOM 4333 N N . GLY A 1 562 ? 12.821 -10.231 15.205 1.00 94.38 562 GLY A N 1
ATOM 4334 C CA . GLY A 1 562 ? 12.748 -9.224 16.259 1.00 94.38 562 GLY A CA 1
ATOM 4335 C C . GLY A 1 562 ? 11.334 -8.867 16.741 1.00 94.38 562 GLY A C 1
ATOM 4336 O O . GLY A 1 562 ? 11.220 -8.214 17.786 1.00 94.38 562 GLY A O 1
ATOM 4337 N N . LEU A 1 563 ? 10.270 -9.270 16.036 1.00 93.75 563 LEU A N 1
ATOM 4338 C CA . LEU A 1 563 ? 8.880 -8.967 16.401 1.00 93.75 563 LEU A CA 1
ATOM 4339 C C . LEU A 1 563 ? 8.463 -9.668 17.703 1.00 93.75 563 LEU A C 1
ATOM 4341 O O . LEU A 1 563 ? 8.681 -10.869 17.867 1.00 93.75 563 LEU A O 1
ATOM 4345 N N . LYS A 1 564 ? 7.785 -8.954 18.612 1.00 89.81 564 LYS A N 1
ATOM 4346 C CA . LYS A 1 564 ? 7.104 -9.564 19.769 1.00 89.81 564 LYS A CA 1
ATOM 4347 C C . LYS A 1 564 ? 5.729 -10.092 19.343 1.00 89.81 564 LYS A C 1
ATOM 4349 O O . LYS A 1 564 ? 5.029 -9.431 18.575 1.00 89.81 564 LYS A O 1
ATOM 4354 N N . LYS A 1 565 ? 5.312 -11.255 19.868 1.00 82.56 565 LYS A N 1
ATOM 4355 C CA . LYS A 1 565 ? 3.944 -11.780 19.673 1.00 82.56 565 LYS A CA 1
ATOM 4356 C C . LYS A 1 565 ? 2.927 -10.753 20.189 1.00 82.56 565 LYS A C 1
ATOM 4358 O O . LYS A 1 565 ? 2.924 -10.455 21.379 1.00 82.56 565 LYS A O 1
ATOM 4363 N N . PHE A 1 566 ? 2.058 -10.259 19.314 1.00 73.56 566 PHE A N 1
ATOM 4364 C CA . PHE A 1 566 ? 0.903 -9.445 19.684 1.00 73.56 566 PHE A CA 1
ATOM 4365 C C . PHE A 1 566 ? -0.359 -10.316 19.700 1.00 73.56 566 PHE A C 1
ATOM 4367 O O . PHE A 1 566 ? -0.564 -11.129 18.799 1.00 73.56 566 PHE A O 1
ATOM 4374 N N . LYS A 1 567 ? -1.198 -10.168 20.732 1.00 66.62 567 LYS A N 1
ATOM 4375 C CA . LYS A 1 567 ? -2.547 -10.753 20.755 1.00 66.62 567 LYS A CA 1
ATOM 4376 C C . LYS A 1 567 ? -3.491 -9.793 20.031 1.00 66.62 567 LYS A C 1
ATOM 4378 O O . LYS A 1 567 ? -3.444 -8.596 20.304 1.00 66.62 567 LYS A O 1
ATOM 4383 N N . LEU A 1 568 ? -4.373 -10.300 19.167 1.00 62.53 568 LEU A N 1
ATOM 4384 C CA . LEU A 1 568 ? -5.532 -9.517 18.730 1.00 62.53 568 LEU A CA 1
ATOM 4385 C C . LEU A 1 568 ? -6.324 -9.095 19.969 1.00 62.53 568 LEU A C 1
ATOM 4387 O O . LEU A 1 568 ? -6.674 -9.941 20.795 1.00 62.53 568 LEU A O 1
ATOM 4391 N N . ARG A 1 569 ? -6.617 -7.799 20.089 1.00 50.56 569 ARG A N 1
ATOM 4392 C CA . ARG A 1 569 ? -7.556 -7.310 21.098 1.00 50.56 569 ARG A CA 1
ATOM 4393 C C . ARG A 1 569 ? -8.920 -7.944 20.839 1.00 50.56 569 ARG A C 1
ATOM 4395 O O . ARG A 1 569 ? -9.454 -7.837 19.734 1.00 50.56 569 ARG A O 1
ATOM 4402 N N . SER A 1 570 ? -9.464 -8.627 21.845 1.00 41.53 570 SER A N 1
ATOM 4403 C CA . SER A 1 570 ? -10.840 -9.117 21.781 1.00 41.53 570 SER A CA 1
ATOM 4404 C C . SER A 1 570 ? -11.803 -7.935 21.647 1.00 41.53 570 SER A C 1
ATOM 4406 O O . SER A 1 570 ? -11.538 -6.840 22.156 1.00 41.53 570 SER A O 1
ATOM 4408 N N . LEU A 1 571 ? -12.939 -8.173 20.989 1.00 38.50 571 LEU A N 1
ATOM 4409 C CA . LEU A 1 571 ? -14.047 -7.218 20.857 1.00 38.50 571 LEU A CA 1
ATOM 4410 C C . LEU A 1 571 ? -14.465 -6.609 22.206 1.00 38.50 571 LEU A C 1
ATOM 4412 O O . LEU A 1 571 ? -14.890 -5.457 22.259 1.00 38.50 571 LEU A O 1
ATOM 4416 N N . SER A 1 572 ? -14.278 -7.361 23.287 1.00 39.38 572 SER A N 1
ATOM 4417 C CA . SER A 1 572 ? -14.554 -6.959 24.661 1.00 39.38 572 SER A CA 1
ATOM 4418 C C . SER A 1 572 ? -13.708 -5.809 25.204 1.00 39.38 572 SER A C 1
ATOM 4420 O O . SER A 1 572 ? -14.121 -5.129 26.133 1.00 39.38 572 SER A O 1
ATOM 4422 N N . THR A 1 573 ? -12.547 -5.537 24.613 1.00 39.50 573 THR A N 1
ATOM 4423 C CA . THR A 1 573 ? -11.616 -4.499 25.099 1.00 39.50 573 THR A CA 1
ATOM 4424 C C . THR A 1 573 ? -11.833 -3.110 24.484 1.00 39.50 573 THR A C 1
ATOM 4426 O O . THR A 1 573 ? -11.025 -2.211 24.710 1.00 39.50 573 THR A O 1
ATOM 4429 N N . LEU A 1 574 ? -12.886 -2.936 23.674 1.00 38.47 574 LEU A N 1
ATOM 4430 C CA . LEU A 1 574 ? -13.213 -1.678 22.979 1.00 38.47 574 LEU A CA 1
ATOM 4431 C C . LEU A 1 574 ? -14.680 -1.236 23.117 1.00 38.47 574 LEU A C 1
ATOM 4433 O O . LEU A 1 574 ? -15.022 -0.145 22.669 1.00 38.47 574 LEU A O 1
ATOM 4437 N N . ARG A 1 575 ? -15.548 -2.055 23.719 1.00 50.72 575 ARG A N 1
ATOM 4438 C CA . ARG A 1 575 ? -16.922 -1.663 24.066 1.00 50.72 575 ARG A CA 1
ATOM 4439 C C . ARG A 1 575 ? -16.943 -1.161 25.513 1.00 50.72 575 ARG A C 1
ATOM 4441 O O . ARG A 1 575 ? -16.159 -1.676 26.315 1.00 50.72 575 ARG A O 1
ATOM 4448 N N . PRO A 1 576 ? -17.794 -0.183 25.873 1.00 58.75 576 PRO A N 1
ATOM 4449 C CA . PRO A 1 576 ? -17.922 0.233 27.263 1.00 58.75 576 PRO A CA 1
ATOM 4450 C C . PRO A 1 576 ? -18.320 -0.973 28.120 1.00 58.75 576 PRO A C 1
ATOM 4452 O O . PRO A 1 576 ? -19.229 -1.729 27.766 1.00 58.75 576 PRO A O 1
ATOM 4455 N N . ASN A 1 577 ? -17.631 -1.164 29.247 1.00 71.56 577 ASN A N 1
ATOM 4456 C CA . ASN A 1 577 ? -18.068 -2.150 30.226 1.00 71.56 577 ASN A CA 1
ATOM 4457 C C . ASN A 1 577 ? -19.451 -1.741 30.739 1.00 71.56 577 ASN A C 1
ATOM 4459 O O . ASN A 1 577 ? -19.680 -0.587 31.091 1.00 71.56 577 ASN A O 1
ATOM 4463 N N . GLN A 1 578 ? -20.356 -2.706 30.785 1.00 87.69 578 GLN A N 1
ATOM 4464 C CA . GLN A 1 578 ? -21.655 -2.599 31.425 1.00 87.69 578 GLN A CA 1
ATOM 4465 C C . GLN A 1 578 ? -21.659 -3.491 32.671 1.00 87.69 578 GLN A C 1
ATOM 4467 O O . GLN A 1 578 ? -20.807 -4.372 32.841 1.00 87.69 578 GLN A O 1
ATOM 4472 N N . VAL A 1 579 ? -22.656 -3.280 33.523 1.00 91.06 579 VAL A N 1
ATOM 4473 C CA . VAL A 1 579 ? -23.085 -4.265 34.518 1.00 91.06 579 VAL A CA 1
ATOM 4474 C C . VAL A 1 579 ? -24.537 -4.647 34.246 1.00 91.06 579 VAL A C 1
ATOM 4476 O O . VAL A 1 579 ? -25.275 -3.884 33.625 1.00 91.06 579 VAL A O 1
ATOM 4479 N N . THR A 1 580 ? -24.943 -5.835 34.681 1.00 93.94 580 THR A N 1
ATOM 4480 C CA . THR A 1 580 ? -26.351 -6.238 34.750 1.00 93.94 580 THR A CA 1
ATOM 4481 C C . THR A 1 580 ? -26.605 -6.971 36.058 1.00 93.94 580 THR A C 1
ATOM 4483 O O . THR A 1 580 ? -25.765 -7.759 36.508 1.00 93.94 580 THR A O 1
ATOM 4486 N N . LEU A 1 581 ? -27.772 -6.740 36.662 1.00 93.56 581 LEU A N 1
ATOM 4487 C CA . LEU A 1 581 ? -28.292 -7.660 37.661 1.00 93.56 581 LEU A CA 1
ATOM 4488 C C . LEU A 1 581 ? -28.777 -8.930 36.950 1.00 93.56 581 LEU A C 1
ATOM 4490 O O . LEU A 1 581 ? -29.565 -8.867 36.006 1.00 93.56 581 LEU A O 1
ATOM 4494 N N . ALA A 1 582 ? -28.349 -10.085 37.445 1.00 94.56 582 ALA A N 1
ATOM 4495 C CA . ALA A 1 582 ? -28.818 -11.397 37.031 1.00 94.56 582 ALA A CA 1
ATOM 4496 C C . ALA A 1 582 ? -29.422 -12.118 38.241 1.00 94.56 582 ALA A C 1
ATOM 4498 O O . ALA A 1 582 ? -28.738 -12.300 39.248 1.00 94.56 582 ALA A O 1
ATOM 4499 N N . LEU A 1 583 ? -30.689 -12.538 38.155 1.00 93.94 583 LEU A N 1
ATOM 4500 C CA . LEU A 1 583 ? -31.324 -13.348 39.205 1.00 93.94 583 LEU A CA 1
ATOM 4501 C C . LEU A 1 583 ? -31.638 -14.745 38.683 1.00 93.94 583 LEU A C 1
ATOM 4503 O O . LEU A 1 583 ? -32.228 -14.881 37.609 1.00 93.94 583 LEU A O 1
ATOM 4507 N N . LEU A 1 584 ? -31.312 -15.758 39.478 1.00 94.19 584 LEU A N 1
ATOM 4508 C CA . LEU A 1 584 ? -31.809 -17.124 39.347 1.00 94.19 584 LEU A CA 1
ATOM 4509 C C . LEU A 1 584 ? -32.978 -17.260 40.323 1.00 94.19 584 LEU A C 1
ATOM 4511 O O . LEU A 1 584 ? -32.787 -17.039 41.515 1.00 94.19 584 LEU A O 1
ATOM 4515 N N . LYS A 1 585 ? -34.188 -17.528 39.827 1.00 93.12 585 LYS A N 1
ATOM 4516 C CA . LYS A 1 585 ? -35.428 -17.494 40.626 1.00 93.12 585 LYS A CA 1
ATOM 4517 C C . LYS A 1 585 ? -35.636 -18.804 41.420 1.00 93.12 585 LYS A C 1
ATOM 4519 O O . LYS A 1 585 ? -34.970 -19.793 41.106 1.00 93.12 585 LYS A O 1
ATOM 4524 N N . PRO A 1 586 ? -36.549 -18.849 42.418 1.00 92.50 586 PRO A N 1
ATOM 4525 C CA . PRO A 1 586 ? -36.662 -19.995 43.333 1.00 92.50 586 PRO A CA 1
ATOM 4526 C C . PRO A 1 586 ? -36.906 -21.364 42.669 1.00 92.50 586 PRO A C 1
ATOM 4528 O O . PRO A 1 586 ? -36.427 -22.379 43.165 1.00 92.50 586 PRO A O 1
ATOM 4531 N N . ASP A 1 587 ? -37.588 -21.407 41.519 1.00 88.69 587 ASP A N 1
ATOM 4532 C CA . ASP A 1 587 ? -37.766 -22.612 40.692 1.00 88.69 587 ASP A CA 1
ATOM 4533 C C . ASP A 1 587 ? -36.447 -23.192 40.170 1.00 88.69 587 ASP A C 1
ATOM 4535 O O . ASP A 1 587 ? -36.306 -24.410 40.112 1.00 88.69 587 ASP A O 1
ATOM 4539 N N . LEU A 1 588 ? -35.481 -22.340 39.814 1.00 89.44 588 LEU A N 1
ATOM 4540 C CA . LEU A 1 588 ? -34.146 -22.781 39.417 1.00 89.44 588 LEU A CA 1
ATOM 4541 C C . LEU A 1 588 ? -33.297 -23.144 40.639 1.00 89.44 588 LEU A C 1
ATOM 4543 O O . LEU A 1 588 ? -32.600 -24.153 40.624 1.00 89.44 588 LEU A O 1
ATOM 4547 N N . CYS A 1 589 ? -33.362 -22.333 41.699 1.00 90.06 589 CYS A N 1
ATOM 4548 C CA . CYS A 1 589 ? -32.564 -22.523 42.912 1.00 90.06 589 CYS A CA 1
ATOM 4549 C C . CYS A 1 589 ? -32.923 -23.800 43.689 1.00 90.06 589 CYS A C 1
ATOM 4551 O O . CYS A 1 589 ? -32.066 -24.338 44.384 1.00 90.06 589 CYS A O 1
ATOM 4553 N N . ALA A 1 590 ? -34.128 -24.346 43.495 1.00 87.25 590 ALA A N 1
ATOM 4554 C CA . ALA A 1 590 ? -34.509 -25.674 43.975 1.00 87.25 590 ALA A CA 1
ATOM 4555 C C . ALA A 1 590 ? -33.725 -26.840 43.321 1.00 87.25 590 ALA A C 1
ATOM 4557 O O . ALA A 1 590 ? -33.810 -27.968 43.803 1.00 87.25 590 ALA A O 1
ATOM 4558 N N . SER A 1 591 ? -32.961 -26.602 42.244 1.00 90.31 591 SER A N 1
ATOM 4559 C CA . SER A 1 591 ? -32.091 -27.597 41.603 1.00 90.31 591 SER A CA 1
ATOM 4560 C C . SER A 1 591 ? -30.636 -27.123 41.556 1.00 90.31 591 SER A C 1
ATOM 4562 O O . SER A 1 591 ? -30.258 -26.263 40.756 1.00 90.31 591 SER A O 1
ATOM 4564 N N . ALA A 1 592 ? -29.790 -27.739 42.386 1.00 88.38 592 ALA A N 1
ATOM 4565 C CA . ALA A 1 592 ? -28.353 -27.466 42.412 1.00 88.38 592 ALA A CA 1
ATOM 4566 C C . ALA A 1 592 ? -27.689 -27.703 41.041 1.00 88.38 592 ALA A C 1
ATOM 4568 O O . ALA A 1 592 ? -26.877 -26.889 40.607 1.00 88.38 592 ALA A O 1
ATOM 4569 N N . GLU A 1 593 ? -28.097 -28.754 40.319 1.00 89.38 593 GLU A N 1
ATOM 4570 C CA . GLU A 1 593 ? -27.607 -29.062 38.968 1.00 89.38 593 GLU A CA 1
ATOM 4571 C C . GLU A 1 593 ? -27.965 -27.954 37.961 1.00 89.38 593 GLU A C 1
ATOM 4573 O O . GLU A 1 593 ? -27.127 -27.543 37.156 1.00 89.38 593 GLU A O 1
ATOM 4578 N N . ALA A 1 594 ? -29.187 -27.409 38.024 1.00 88.88 594 ALA A N 1
ATOM 4579 C CA . ALA A 1 594 ? -29.619 -26.322 37.144 1.00 88.88 594 ALA A CA 1
ATOM 4580 C C . ALA A 1 594 ? -28.847 -25.015 37.408 1.00 88.88 594 ALA A C 1
ATOM 4582 O O . ALA A 1 594 ? -28.474 -24.304 36.466 1.00 88.88 594 ALA A O 1
ATOM 4583 N N . VAL A 1 595 ? -28.555 -24.721 38.680 1.00 91.44 595 VAL A N 1
ATOM 4584 C CA . VAL A 1 595 ? -27.701 -23.595 39.088 1.00 91.44 595 VAL A CA 1
ATOM 4585 C C . VAL A 1 595 ? -26.258 -23.804 38.620 1.00 91.44 595 VAL A C 1
ATOM 4587 O O . VAL A 1 595 ? -25.684 -22.904 38.008 1.00 91.44 595 VAL A O 1
ATOM 4590 N N . GLU A 1 596 ? -25.670 -24.982 38.841 1.00 91.38 596 GLU A N 1
ATOM 4591 C CA . GLU A 1 596 ? -24.293 -25.285 38.433 1.00 91.38 596 GLU A CA 1
ATOM 4592 C C . GLU A 1 596 ? -24.129 -25.233 36.907 1.00 91.38 596 GLU A C 1
ATOM 4594 O O . GLU A 1 596 ? -23.213 -24.583 36.401 1.00 91.38 596 GLU A O 1
ATOM 4599 N N . LYS A 1 597 ? -25.063 -25.834 36.157 1.00 89.62 597 LYS A N 1
ATOM 4600 C CA . LYS A 1 597 ? -25.095 -25.772 34.690 1.00 89.62 597 LYS A CA 1
ATOM 4601 C C . LYS A 1 597 ? -25.221 -24.332 34.191 1.00 89.62 597 LYS A C 1
ATOM 4603 O O . LYS A 1 597 ? -24.564 -23.971 33.215 1.00 89.62 597 LYS A O 1
ATOM 4608 N N . THR A 1 598 ? -26.004 -23.490 34.867 1.00 90.31 598 THR A N 1
ATOM 4609 C CA . THR A 1 598 ? -26.108 -22.056 34.545 1.00 90.31 598 THR A CA 1
ATOM 4610 C C . THR A 1 598 ? -24.773 -21.335 34.746 1.00 90.31 598 THR A C 1
ATOM 4612 O O . THR A 1 598 ? -24.327 -20.632 33.842 1.00 90.31 598 THR A O 1
ATOM 4615 N N . LEU A 1 599 ? -24.108 -21.534 35.889 1.00 90.06 599 LEU A N 1
ATOM 4616 C CA . LEU A 1 599 ? -22.817 -20.901 36.196 1.00 90.06 599 LEU A CA 1
ATOM 4617 C C . LEU A 1 599 ? -21.730 -21.334 35.201 1.00 90.06 599 LEU A C 1
ATOM 4619 O O . LEU A 1 599 ? -21.113 -20.483 34.564 1.00 90.06 599 LEU A O 1
ATOM 4623 N N . LYS A 1 600 ? -21.604 -22.645 34.954 1.00 88.06 600 LYS A N 1
ATOM 4624 C CA . LYS A 1 600 ? -20.715 -23.199 33.920 1.00 88.06 600 LYS A CA 1
ATOM 4625 C C . LYS A 1 600 ? -21.005 -22.628 32.532 1.00 88.06 600 LYS A C 1
ATOM 4627 O O . LYS A 1 600 ? -20.074 -22.390 31.771 1.00 88.06 600 LYS A O 1
ATOM 4632 N N . THR A 1 601 ? -22.271 -22.363 32.199 1.00 86.31 601 THR A N 1
ATOM 4633 C CA . THR A 1 601 ? -22.629 -21.736 30.916 1.00 86.31 601 THR A CA 1
ATOM 4634 C C . THR A 1 601 ? -22.060 -20.313 30.817 1.00 86.31 601 THR A C 1
ATOM 4636 O O . THR A 1 601 ? -21.429 -19.997 29.810 1.00 86.31 601 THR A O 1
ATOM 4639 N N . ILE A 1 602 ? -22.206 -19.489 31.865 1.00 85.31 602 ILE A N 1
ATOM 4640 C CA . ILE A 1 602 ? -21.668 -18.113 31.930 1.00 85.31 602 ILE A CA 1
ATOM 4641 C C . ILE A 1 602 ? -20.133 -18.105 31.804 1.00 85.31 602 ILE A C 1
ATOM 4643 O O . ILE A 1 602 ? -19.570 -17.280 31.080 1.00 85.31 602 ILE A O 1
ATOM 4647 N N . GLU A 1 603 ? -19.463 -19.042 32.478 1.00 82.12 603 GLU A N 1
ATOM 4648 C CA . GLU A 1 603 ? -18.003 -19.210 32.455 1.00 82.12 603 GLU A CA 1
ATOM 4649 C C . GLU A 1 603 ? -17.480 -19.754 31.112 1.00 82.12 603 GLU A C 1
ATOM 4651 O O . GLU A 1 603 ? -16.353 -19.451 30.724 1.00 82.12 603 GLU A O 1
ATOM 4656 N N . SER A 1 604 ? -18.291 -20.531 30.385 1.00 75.81 604 SER A N 1
ATOM 4657 C CA . SER A 1 604 ? -17.912 -21.174 29.115 1.00 75.81 604 SER A CA 1
ATOM 4658 C C . SER A 1 604 ? -18.038 -20.296 27.862 1.00 75.81 604 SER A C 1
ATOM 4660 O O . SER A 1 604 ? -17.678 -20.741 26.769 1.00 75.81 604 SER A O 1
ATOM 4662 N N . GLU A 1 605 ? -18.558 -19.067 27.972 1.00 71.50 605 GLU A N 1
ATOM 4663 C CA . GLU A 1 605 ? -18.635 -18.167 26.817 1.00 71.50 605 GLU A CA 1
ATOM 4664 C C . GLU A 1 605 ? -17.239 -17.805 26.273 1.00 71.50 605 GLU A C 1
ATOM 4666 O O . GLU A 1 605 ? -16.250 -17.733 26.995 1.00 71.50 605 GLU A O 1
ATOM 4671 N N . ILE A 1 606 ? -17.171 -17.490 24.973 1.00 50.38 606 ILE A N 1
ATOM 4672 C CA . ILE A 1 606 ? -15.937 -17.102 24.248 1.00 50.38 606 ILE A CA 1
ATOM 4673 C C . ILE A 1 606 ? -15.249 -15.854 24.857 1.00 50.38 606 ILE A C 1
ATOM 4675 O O . ILE A 1 606 ? -14.090 -15.567 24.560 1.00 50.38 606 ILE A O 1
ATOM 4679 N N . ASP A 1 607 ? -15.966 -15.114 25.700 1.00 64.38 607 ASP A N 1
ATOM 4680 C CA . ASP A 1 607 ? -15.528 -13.912 26.404 1.00 64.38 607 ASP A CA 1
ATOM 4681 C C . ASP A 1 607 ? -16.210 -13.858 27.791 1.00 64.38 607 ASP A C 1
ATOM 4683 O O . ASP A 1 607 ? -17.199 -13.147 27.929 1.00 64.38 607 ASP A O 1
ATOM 4687 N N . PRO A 1 608 ? -15.805 -14.655 28.796 1.00 74.12 608 PRO A N 1
ATOM 4688 C CA . PRO A 1 608 ? -16.633 -14.942 29.977 1.00 74.12 608 PRO A CA 1
ATOM 4689 C C . PRO A 1 608 ? -17.169 -13.698 30.706 1.00 74.12 608 PRO A C 1
ATOM 4691 O O . PRO A 1 608 ? -16.431 -12.739 30.937 1.00 74.12 608 PRO A O 1
ATOM 4694 N N . MET A 1 609 ? -18.453 -13.708 31.094 1.00 86.06 609 MET A N 1
ATOM 4695 C CA . MET A 1 609 ? -19.027 -12.599 31.873 1.00 86.06 609 MET A CA 1
ATOM 4696 C C . MET A 1 609 ? -18.498 -12.676 33.308 1.00 86.06 609 MET A C 1
ATOM 4698 O O . MET A 1 609 ? -18.651 -13.701 33.973 1.00 86.06 609 MET A O 1
ATOM 4702 N N . GLN A 1 610 ? -17.888 -11.603 33.811 1.00 88.50 610 GLN A N 1
ATOM 4703 C CA . GLN A 1 610 ? -17.298 -11.614 35.146 1.00 88.50 610 GLN A CA 1
ATOM 4704 C C . GLN A 1 610 ? -18.401 -11.518 36.206 1.00 88.50 610 GLN A C 1
ATOM 4706 O O . GLN A 1 610 ? -19.052 -10.481 36.328 1.00 88.50 610 GLN A O 1
ATOM 4711 N N . ILE A 1 611 ? -18.578 -12.563 37.016 1.00 90.44 611 ILE A N 1
ATOM 4712 C CA . ILE A 1 611 ? -19.375 -12.480 38.247 1.00 90.44 611 ILE A CA 1
ATOM 4713 C C . ILE A 1 611 ? -18.580 -11.623 39.242 1.00 90.44 611 ILE A C 1
ATOM 4715 O O . ILE A 1 611 ? -17.534 -12.049 39.726 1.00 90.44 611 ILE A O 1
ATOM 4719 N N . VAL A 1 612 ? -19.038 -10.398 39.511 1.00 89.81 612 VAL A N 1
ATOM 4720 C CA . VAL A 1 612 ? -18.368 -9.473 40.450 1.00 89.81 612 VAL A CA 1
ATOM 4721 C C . VAL A 1 612 ? -18.869 -9.676 41.876 1.00 89.81 612 VAL A C 1
ATOM 4723 O O . VAL A 1 612 ? -18.098 -9.578 42.824 1.00 89.81 612 VAL A O 1
ATOM 4726 N N . ALA A 1 613 ? -20.153 -10.000 42.024 1.00 90.44 613 ALA A N 1
ATOM 4727 C CA . ALA A 1 613 ? -20.765 -10.345 43.298 1.00 90.44 613 ALA A CA 1
ATOM 4728 C C . ALA A 1 613 ? -21.865 -11.390 43.100 1.00 90.44 613 ALA A C 1
ATOM 4730 O O . ALA A 1 613 ? -22.496 -11.450 42.042 1.00 90.44 613 ALA A O 1
ATOM 4731 N N . LYS A 1 614 ? -22.093 -12.206 44.130 1.00 93.81 614 LYS A N 1
ATOM 4732 C CA . LYS A 1 614 ? -23.111 -13.259 44.179 1.00 93.81 614 LYS A CA 1
ATOM 4733 C C . LYS A 1 614 ? -23.562 -13.443 45.626 1.00 93.81 614 LYS A C 1
ATOM 4735 O O . LYS A 1 614 ? -22.712 -13.543 46.504 1.00 93.81 614 LYS A O 1
ATOM 4740 N N . ARG A 1 615 ? -24.871 -13.537 45.871 1.00 93.19 615 ARG A N 1
ATOM 4741 C CA . ARG A 1 615 ? -25.432 -13.932 47.177 1.00 93.19 615 ARG A CA 1
ATOM 4742 C C . ARG A 1 615 ? -26.738 -14.711 47.005 1.00 93.19 615 ARG A C 1
ATOM 4744 O O . ARG A 1 615 ? -27.437 -14.506 46.013 1.00 93.19 615 ARG A O 1
ATOM 4751 N N . SER A 1 616 ? -27.063 -15.581 47.961 1.00 93.12 616 SER A N 1
ATOM 4752 C CA . SER A 1 616 ? -28.441 -16.069 48.107 1.00 93.12 616 SER A CA 1
ATOM 4753 C C . SER A 1 616 ? -29.279 -15.003 48.812 1.00 93.12 616 SER A C 1
ATOM 4755 O O . SER A 1 616 ? -28.740 -14.201 49.581 1.00 93.12 616 SER A O 1
ATOM 4757 N N . VAL A 1 617 ? -30.573 -14.948 48.513 1.00 92.62 617 VAL A N 1
ATOM 4758 C CA . VAL A 1 617 ? -31.504 -13.943 49.033 1.00 92.62 617 VAL A CA 1
ATOM 4759 C C . VAL A 1 617 ? -32.854 -14.592 49.303 1.00 92.62 617 VAL A C 1
ATOM 4761 O O . VAL A 1 617 ? -33.391 -15.295 48.450 1.00 92.62 617 VAL A O 1
ATOM 4764 N N . LEU A 1 618 ? -33.430 -14.286 50.462 1.00 93.50 618 LEU A N 1
ATOM 4765 C CA . LEU A 1 618 ? -34.840 -14.498 50.766 1.00 93.50 618 LEU A CA 1
ATOM 4766 C C . LEU A 1 618 ? -35.476 -13.114 50.950 1.00 93.50 618 LEU A C 1
ATOM 4768 O O . LEU A 1 618 ? -34.965 -12.309 51.727 1.00 93.50 618 LEU A O 1
ATOM 4772 N N . TRP A 1 619 ? -36.543 -12.814 50.210 1.00 93.19 619 TRP A N 1
ATOM 4773 C CA . TRP A 1 619 ? -37.233 -11.520 50.276 1.00 93.19 619 TRP A CA 1
ATOM 4774 C C . TRP A 1 619 ? -38.491 -11.586 51.140 1.00 93.19 619 TRP A C 1
ATOM 4776 O O . TRP A 1 619 ? -39.255 -12.551 51.070 1.00 93.19 619 TRP A O 1
ATOM 4786 N N . SER A 1 620 ? -38.759 -10.508 51.878 1.00 92.25 620 SER A N 1
ATOM 4787 C CA . SER A 1 620 ? -40.096 -10.228 52.394 1.00 92.25 620 SER A CA 1
ATOM 4788 C C . SER A 1 620 ? -41.028 -9.759 51.268 1.00 92.25 620 SER A C 1
ATOM 4790 O O . SER A 1 620 ? -40.599 -9.396 50.169 1.00 92.25 620 SER A O 1
ATOM 4792 N N . ILE A 1 621 ? -42.333 -9.721 51.552 1.00 90.50 621 ILE A N 1
ATOM 4793 C CA . ILE A 1 621 ? -43.336 -9.185 50.617 1.00 90.50 621 ILE A CA 1
ATOM 4794 C C . ILE A 1 621 ? -43.028 -7.724 50.259 1.00 90.50 621 ILE A C 1
ATOM 4796 O O . ILE A 1 621 ? -43.190 -7.349 49.100 1.00 90.50 621 ILE A O 1
ATOM 4800 N N . ASN A 1 622 ? -42.521 -6.935 51.209 1.00 91.00 622 ASN A N 1
ATOM 4801 C CA . ASN A 1 622 ? -42.207 -5.523 51.003 1.00 91.00 622 ASN A CA 1
ATOM 4802 C C . ASN A 1 622 ? -41.023 -5.349 50.036 1.00 91.00 622 ASN A C 1
ATOM 4804 O O . ASN A 1 622 ? -41.113 -4.560 49.099 1.00 91.00 622 ASN A O 1
ATOM 4808 N N . ASP A 1 623 ? -39.952 -6.135 50.198 1.00 90.56 623 ASP A N 1
ATOM 4809 C CA . ASP A 1 623 ? -38.767 -6.064 49.325 1.00 90.56 623 ASP A CA 1
ATOM 4810 C C . ASP A 1 623 ? -39.117 -6.438 47.876 1.00 90.56 623 ASP A C 1
ATOM 4812 O O . ASP A 1 623 ? -38.716 -5.773 46.918 1.00 90.56 623 ASP A O 1
ATOM 4816 N N . ALA A 1 624 ? -39.924 -7.493 47.712 1.00 89.69 624 ALA A N 1
ATOM 4817 C CA . ALA A 1 624 ? -40.404 -7.936 46.409 1.00 89.69 624 ALA A CA 1
ATOM 4818 C C . ALA A 1 624 ? -41.411 -6.947 45.785 1.00 89.69 624 ALA A C 1
ATOM 4820 O O . ALA A 1 624 ? -41.459 -6.819 44.560 1.00 89.69 624 ALA A O 1
ATOM 4821 N N . GLN A 1 625 ? -42.205 -6.232 46.590 1.00 91.25 625 GLN A N 1
ATOM 4822 C CA . GLN A 1 625 ? -43.074 -5.154 46.106 1.00 91.25 625 GLN A CA 1
ATOM 4823 C C . GLN A 1 625 ? -42.268 -3.950 45.615 1.00 91.25 625 GLN A C 1
ATOM 4825 O O . GLN A 1 625 ? -42.562 -3.456 44.526 1.00 91.25 625 GLN A O 1
ATOM 4830 N N . GLU A 1 626 ? -41.248 -3.530 46.371 1.00 88.94 626 GLU A N 1
ATOM 4831 C CA . GLU A 1 626 ? -40.356 -2.418 46.030 1.00 88.94 626 GLU A CA 1
ATOM 4832 C C . GLU A 1 626 ? -39.609 -2.691 44.719 1.00 88.94 626 GLU A C 1
ATOM 4834 O O . GLU A 1 626 ? -39.706 -1.912 43.769 1.00 88.94 626 GLU A O 1
ATOM 4839 N N . PHE A 1 627 ? -38.942 -3.847 44.623 1.00 88.12 627 PHE A N 1
ATOM 4840 C CA . PHE A 1 627 ? -38.167 -4.228 43.440 1.00 88.12 627 PHE A CA 1
ATOM 4841 C C . PHE A 1 627 ? -39.025 -4.291 42.164 1.00 88.12 627 PHE A C 1
ATOM 4843 O O . PHE A 1 627 ? -38.576 -3.897 41.089 1.00 88.12 627 PHE A O 1
ATOM 4850 N N . TYR A 1 628 ? -40.278 -4.750 42.268 1.00 87.56 628 TYR A N 1
ATOM 4851 C CA . TYR A 1 628 ? -41.203 -4.842 41.133 1.00 87.56 628 TYR A CA 1
ATOM 4852 C C . TYR A 1 628 ? -42.230 -3.697 41.063 1.00 87.56 628 TYR A C 1
ATOM 4854 O O . TYR A 1 628 ? -43.237 -3.855 40.370 1.00 87.56 628 TYR A O 1
ATOM 4862 N N . ARG A 1 629 ? -42.011 -2.540 41.711 1.00 87.56 629 ARG A N 1
ATOM 4863 C CA . ARG A 1 629 ? -42.975 -1.414 41.727 1.00 87.56 629 ARG A CA 1
ATOM 4864 C C . ARG A 1 629 ? -43.415 -0.967 40.324 1.00 87.56 629 ARG A C 1
ATOM 4866 O O . ARG A 1 629 ? -44.594 -0.723 40.097 1.00 87.56 629 ARG A O 1
ATOM 4873 N N . GLU A 1 630 ? -42.529 -0.994 39.326 1.00 83.19 630 GLU A N 1
ATOM 4874 C CA . GLU A 1 630 ? -42.865 -0.721 37.909 1.00 83.19 630 GLU A CA 1
ATOM 4875 C C . GLU A 1 630 ? -43.845 -1.722 37.266 1.00 83.19 630 GLU A C 1
ATOM 4877 O O . GLU A 1 630 ? -44.161 -1.645 36.071 1.00 83.19 630 GLU A O 1
ATOM 4882 N N . HIS A 1 631 ? -44.237 -2.766 37.988 1.00 86.00 631 HIS A N 1
ATOM 4883 C CA . HIS A 1 631 ? -45.206 -3.766 37.561 1.00 86.00 631 HIS A CA 1
ATOM 4884 C C . HIS A 1 631 ? -46.505 -3.696 38.367 1.00 86.00 631 HIS A C 1
ATOM 4886 O O . HIS A 1 631 ? -47.423 -4.453 38.059 1.00 86.00 631 HIS A O 1
ATOM 4892 N N . GLU A 1 632 ? -46.622 -2.768 39.318 1.00 87.31 632 GLU A N 1
ATOM 4893 C CA . GLU A 1 632 ? -47.870 -2.474 40.013 1.00 87.31 632 GLU A CA 1
ATOM 4894 C C . GLU A 1 632 ? -49.013 -2.174 39.020 1.00 87.31 632 GLU A C 1
ATOM 4896 O O . GLU A 1 632 ? -48.801 -1.749 37.881 1.00 87.31 632 GLU A O 1
ATOM 4901 N N . GLY A 1 633 ? -50.240 -2.541 39.394 1.00 86.00 633 GLY A N 1
ATOM 4902 C CA . GLY A 1 633 ? -51.409 -2.528 38.505 1.00 86.00 633 GLY A CA 1
ATOM 4903 C C . GLY A 1 633 ? -51.448 -3.629 37.426 1.00 86.00 633 GLY A C 1
ATOM 4904 O O . GLY A 1 633 ? -52.530 -3.953 36.937 1.00 86.00 633 GLY A O 1
ATOM 4905 N N . LYS A 1 634 ? -50.328 -4.277 37.061 1.00 87.94 634 LYS A N 1
ATOM 4906 C CA . LYS A 1 634 ? -50.330 -5.346 36.037 1.00 87.94 634 LYS A CA 1
ATOM 4907 C C . LYS A 1 634 ? -50.926 -6.643 36.597 1.00 87.94 634 LYS A C 1
ATOM 4909 O O . LYS A 1 634 ? -50.614 -7.058 37.712 1.00 87.94 634 LYS A O 1
ATOM 4914 N N . PHE A 1 635 ? -51.719 -7.356 35.791 1.00 88.38 635 PHE A N 1
ATOM 4915 C CA . PHE A 1 635 ? -52.480 -8.551 36.213 1.00 88.38 635 PHE A CA 1
ATOM 4916 C C . PHE A 1 635 ? -51.638 -9.693 36.826 1.00 88.38 635 PHE A C 1
ATOM 4918 O O . PHE A 1 635 ? -52.164 -10.550 37.539 1.00 88.38 635 PHE A O 1
ATOM 4925 N N . PHE A 1 636 ? -50.335 -9.732 36.538 1.00 83.25 636 PHE A N 1
ATOM 4926 C CA . PHE A 1 636 ? -49.397 -10.727 37.059 1.00 83.25 636 PHE A CA 1
ATOM 4927 C C . PHE A 1 636 ? -48.620 -10.264 38.304 1.00 83.25 636 PHE A C 1
ATOM 4929 O O . PHE A 1 636 ? -47.955 -11.094 38.917 1.00 83.25 636 PHE A O 1
ATOM 4936 N N . TYR A 1 637 ? -48.718 -8.993 38.717 1.00 88.88 637 TYR A N 1
ATOM 4937 C CA . TYR A 1 637 ? -47.910 -8.389 39.788 1.00 88.88 637 TYR A CA 1
ATOM 4938 C C . TYR A 1 637 ? -47.967 -9.170 41.102 1.00 88.88 637 TYR A C 1
ATOM 4940 O O . TYR A 1 637 ? -46.950 -9.691 41.552 1.00 88.88 637 TYR A O 1
ATOM 4948 N N . LYS A 1 638 ? -49.172 -9.367 41.658 1.00 90.25 638 LYS A N 1
ATOM 4949 C CA . LYS A 1 638 ? -49.369 -10.127 42.906 1.00 90.25 638 LYS A CA 1
ATOM 4950 C C . LYS A 1 638 ? -48.829 -11.563 42.818 1.00 90.25 638 LYS A C 1
ATOM 4952 O O . LYS A 1 638 ? -48.347 -12.093 43.813 1.00 90.25 638 LYS A O 1
ATOM 4957 N N . ARG A 1 639 ? -48.864 -12.180 41.626 1.00 88.75 639 ARG A N 1
ATOM 4958 C CA . ARG A 1 639 ? -48.302 -13.522 41.388 1.00 88.75 639 ARG A CA 1
ATOM 4959 C C . ARG A 1 639 ? -46.777 -13.507 41.303 1.00 88.75 639 ARG A C 1
ATOM 4961 O O . ARG A 1 639 ? -46.168 -14.491 41.686 1.00 88.75 639 ARG A O 1
ATOM 4968 N N . LEU A 1 640 ? -46.172 -12.438 40.784 1.00 86.00 640 LEU A N 1
ATOM 4969 C CA . LEU A 1 640 ? -44.719 -12.276 40.676 1.00 86.00 640 LEU A CA 1
ATOM 4970 C C . LEU A 1 640 ? -44.088 -11.961 42.038 1.00 86.00 640 LEU A C 1
ATOM 4972 O O . LEU A 1 640 ? -43.118 -12.615 42.406 1.00 86.00 640 LEU A O 1
ATOM 4976 N N . VAL A 1 641 ? -44.686 -11.036 42.799 1.00 89.69 641 VAL A N 1
ATOM 4977 C CA . VAL A 1 641 ? -44.298 -10.716 44.184 1.00 89.69 641 VAL A CA 1
ATOM 4978 C C . VAL A 1 641 ? -44.364 -11.978 45.042 1.00 89.69 641 VAL A C 1
ATOM 4980 O O . VAL A 1 641 ? -43.331 -12.455 45.498 1.00 89.69 641 VAL A O 1
ATOM 4983 N N . GLY A 1 642 ? -45.551 -12.590 45.159 1.00 89.06 642 GLY A N 1
ATOM 4984 C CA . GLY A 1 642 ? -45.737 -13.803 45.961 1.00 89.06 642 GLY A CA 1
ATOM 4985 C C . GLY A 1 642 ? -44.941 -15.013 45.460 1.00 89.06 642 GLY A C 1
ATOM 4986 O O . GLY A 1 642 ? -44.714 -15.950 46.212 1.00 89.06 642 GLY A O 1
ATOM 4987 N N . TYR A 1 643 ? -44.493 -15.018 44.201 1.00 88.19 643 TYR A N 1
ATOM 4988 C CA . TYR A 1 643 ? -43.599 -16.057 43.696 1.00 88.19 643 TYR A CA 1
ATOM 4989 C C . TYR A 1 643 ? -42.150 -15.861 44.167 1.00 88.19 643 TYR A C 1
ATOM 4991 O O . TYR A 1 643 ? -41.501 -16.832 44.547 1.00 88.19 643 TYR A O 1
ATOM 4999 N N . MET A 1 644 ? -41.655 -14.622 44.180 1.00 90.88 644 MET A N 1
ATOM 5000 C CA . MET A 1 644 ? -40.282 -14.302 44.587 1.00 90.88 644 MET A CA 1
ATOM 5001 C C . MET A 1 644 ? -40.068 -14.311 46.111 1.00 90.88 644 MET A C 1
ATOM 5003 O O . MET A 1 644 ? -38.925 -14.284 46.552 1.00 90.88 644 MET A O 1
ATOM 5007 N N . THR A 1 645 ? -41.139 -14.399 46.907 1.00 91.88 645 THR A N 1
ATOM 5008 C CA . THR A 1 645 ? -41.091 -14.595 48.369 1.00 91.88 645 THR A CA 1
ATOM 5009 C C . THR A 1 645 ? -41.218 -16.059 48.810 1.00 91.88 645 THR A C 1
ATOM 5011 O O . THR A 1 645 ? -41.118 -16.345 49.997 1.00 91.88 645 THR A O 1
ATOM 5014 N N . ASN A 1 646 ? -41.472 -17.002 47.893 1.00 89.44 646 ASN A N 1
ATOM 5015 C CA . ASN A 1 646 ? -41.761 -18.407 48.234 1.00 89.44 646 ASN A CA 1
ATOM 5016 C C . ASN A 1 646 ? -40.516 -19.285 48.478 1.00 89.44 646 ASN A C 1
ATOM 5018 O O . ASN A 1 646 ? -40.654 -20.491 48.674 1.00 89.44 646 ASN A O 1
ATOM 5022 N N . GLY A 1 647 ? -39.311 -18.721 48.426 1.00 89.25 647 GLY A N 1
ATOM 5023 C CA . GLY A 1 647 ? -38.061 -19.447 48.644 1.00 89.25 647 GLY A CA 1
ATOM 5024 C C . GLY A 1 647 ? -36.843 -18.602 48.290 1.00 89.25 647 GLY A C 1
ATOM 5025 O O . GLY A 1 647 ? -36.981 -17.490 47.777 1.00 89.25 647 GLY A O 1
ATOM 5026 N N . GLU A 1 648 ? -35.654 -19.134 48.561 1.00 92.38 648 GLU A N 1
ATOM 5027 C CA . GLU A 1 648 ? -34.402 -18.459 48.219 1.00 92.38 648 GLU A CA 1
ATOM 5028 C C . GLU A 1 648 ? -34.201 -18.326 46.703 1.00 92.38 648 GLU A C 1
ATOM 5030 O O . GLU A 1 648 ? -34.561 -19.206 45.916 1.00 92.38 648 GLU A O 1
ATOM 5035 N N . PHE A 1 649 ? -33.576 -17.223 46.302 1.00 94.00 649 PHE A N 1
ATOM 5036 C CA . PHE A 1 649 ? -33.159 -16.947 44.934 1.00 94.00 649 PHE A CA 1
ATOM 5037 C C . PHE A 1 649 ? -31.718 -16.417 44.926 1.00 94.00 649 PHE A C 1
ATOM 5039 O O . PHE A 1 649 ? -31.286 -15.732 45.854 1.00 94.00 649 PHE A O 1
ATOM 5046 N N . ILE A 1 650 ? -30.950 -16.717 43.878 1.00 94.75 650 ILE A N 1
ATOM 5047 C CA . ILE A 1 650 ? -29.548 -16.283 43.782 1.00 94.75 650 ILE A CA 1
ATOM 5048 C C . ILE A 1 650 ? -29.478 -14.988 42.978 1.00 94.75 650 ILE A C 1
ATOM 5050 O O . ILE A 1 650 ? -29.845 -14.956 41.802 1.00 94.75 650 ILE A O 1
ATOM 5054 N N . ALA A 1 651 ? -28.956 -13.933 43.600 1.00 94.12 651 ALA A N 1
ATOM 5055 C CA . ALA A 1 651 ? -28.645 -12.666 42.952 1.00 94.12 651 ALA A CA 1
ATOM 5056 C C . ALA A 1 651 ? -27.164 -12.611 42.556 1.00 94.12 651 ALA A C 1
ATOM 5058 O O . ALA A 1 651 ? -26.294 -13.019 43.330 1.00 94.12 651 ALA A O 1
ATOM 5059 N N . MET A 1 652 ? -26.869 -12.084 41.367 1.00 95.31 652 MET A N 1
ATOM 5060 C CA . MET A 1 652 ? -25.512 -11.896 40.846 1.00 95.31 652 MET A CA 1
ATOM 5061 C C . MET A 1 652 ? -25.369 -10.547 40.138 1.00 95.31 652 MET A C 1
ATOM 5063 O O . MET A 1 652 ? -26.258 -10.135 39.395 1.00 95.31 652 MET A O 1
ATOM 5067 N N . VAL A 1 653 ? -24.217 -9.898 40.308 1.00 93.50 653 VAL A N 1
ATOM 5068 C CA . VAL A 1 653 ? -23.784 -8.771 39.470 1.00 93.50 653 VAL A CA 1
ATOM 5069 C C . VAL A 1 653 ? -22.836 -9.315 38.410 1.00 93.50 653 VAL A C 1
ATOM 5071 O O . VAL A 1 653 ? -21.730 -9.752 38.735 1.00 93.50 653 VAL A O 1
ATOM 5074 N N . LEU A 1 654 ? -23.261 -9.287 37.146 1.00 92.75 654 LEU A N 1
ATOM 5075 C CA . LEU A 1 654 ? -22.412 -9.646 36.010 1.00 92.75 654 LEU A CA 1
ATOM 5076 C C . LEU A 1 654 ? -21.817 -8.373 35.403 1.00 92.75 654 LEU A C 1
ATOM 5078 O O . LEU A 1 654 ? -22.549 -7.432 35.100 1.00 92.75 654 LEU A O 1
ATOM 5082 N N . LYS A 1 655 ? -20.501 -8.353 35.194 1.00 89.56 655 LYS A N 1
ATOM 5083 C CA . LYS A 1 655 ? -19.761 -7.291 34.505 1.00 89.56 655 LYS A CA 1
ATOM 5084 C C . LYS A 1 655 ? -19.270 -7.784 33.152 1.00 89.56 655 LYS A C 1
ATOM 5086 O O . LYS A 1 655 ? -18.763 -8.899 33.026 1.00 89.56 655 LYS A O 1
ATOM 5091 N N . GLY A 1 656 ? -19.345 -6.908 32.159 1.00 83.88 656 GLY A N 1
ATOM 5092 C CA . GLY A 1 656 ? -18.682 -7.120 30.883 1.00 83.88 656 GLY A CA 1
ATOM 5093 C C . GLY A 1 656 ? -19.175 -6.189 29.776 1.00 83.88 656 GLY A C 1
ATOM 5094 O O . GLY A 1 656 ? -20.142 -5.444 29.950 1.00 83.88 656 GLY A O 1
ATOM 5095 N N . PRO A 1 657 ? -18.538 -6.251 28.605 1.00 76.62 657 PRO A N 1
ATOM 5096 C CA . PRO A 1 657 ? -18.956 -5.512 27.425 1.00 76.62 657 PRO A CA 1
ATOM 5097 C C . PRO A 1 657 ? -20.237 -6.124 26.859 1.00 76.62 657 PRO A C 1
ATOM 5099 O O . PRO A 1 657 ? -20.326 -7.340 26.666 1.00 76.62 657 PRO A O 1
ATOM 5102 N N . ASP A 1 658 ? -21.228 -5.268 26.616 1.00 79.88 658 ASP A N 1
ATOM 5103 C CA . ASP A 1 658 ? -22.608 -5.616 26.251 1.00 79.88 658 ASP A CA 1
ATOM 5104 C C . ASP A 1 658 ? -23.282 -6.627 27.203 1.00 79.88 658 ASP A C 1
ATOM 5106 O O . ASP A 1 658 ? -24.182 -7.360 26.781 1.00 79.88 658 ASP A O 1
ATOM 5110 N N . VAL A 1 659 ? -22.849 -6.729 28.471 1.00 88.25 659 VAL A N 1
ATOM 5111 C CA . VAL A 1 659 ? -23.264 -7.829 29.367 1.00 88.25 659 VAL A CA 1
ATOM 5112 C C . VAL A 1 659 ? -24.780 -7.902 29.560 1.00 88.25 659 VAL A C 1
ATOM 5114 O O . VAL A 1 659 ? -25.323 -8.999 29.640 1.00 88.25 659 VAL A O 1
ATOM 5117 N N . ILE A 1 660 ? -25.482 -6.763 29.512 1.00 88.81 660 ILE A N 1
ATOM 5118 C CA . ILE A 1 660 ? -26.950 -6.692 29.536 1.00 88.81 660 ILE A CA 1
ATOM 5119 C C . ILE A 1 660 ? -27.535 -7.447 28.331 1.00 88.81 660 ILE A C 1
ATOM 5121 O O . ILE A 1 660 ? -28.336 -8.367 28.485 1.00 88.81 660 ILE A O 1
ATOM 5125 N N . SER A 1 661 ? -27.101 -7.100 27.117 1.00 85.44 661 SER A N 1
ATOM 5126 C CA . SER A 1 661 ? -27.564 -7.725 25.870 1.00 85.44 661 SER A CA 1
ATOM 5127 C C . SER A 1 661 ? -27.203 -9.214 25.807 1.00 85.44 661 SER A C 1
ATOM 5129 O O . SER A 1 661 ? -28.021 -10.051 25.420 1.00 85.44 661 SER A O 1
ATOM 5131 N N . ARG A 1 662 ? -25.993 -9.564 26.255 1.00 88.38 662 ARG A N 1
ATOM 5132 C CA . ARG A 1 662 ? -25.480 -10.939 26.259 1.00 88.38 662 ARG A CA 1
ATOM 5133 C C . ARG A 1 662 ? -26.202 -11.830 27.261 1.00 88.38 662 ARG A C 1
ATOM 5135 O O . ARG A 1 662 ? -26.686 -12.885 26.864 1.00 88.38 662 ARG A O 1
ATOM 5142 N N . TRP A 1 663 ? -26.361 -11.388 28.509 1.00 92.19 663 TRP A N 1
ATOM 5143 C CA . TRP A 1 663 ? -27.132 -12.112 29.521 1.00 92.19 663 TRP A CA 1
ATOM 5144 C C . TRP A 1 663 ? -28.583 -12.309 29.070 1.00 92.19 663 TRP A C 1
ATOM 5146 O O . TRP A 1 663 ? -29.085 -13.431 29.096 1.00 92.19 663 TRP A O 1
ATOM 5156 N N . ARG A 1 664 ? -29.231 -11.257 28.540 1.00 90.38 664 ARG A N 1
ATOM 5157 C CA . ARG A 1 664 ? -30.588 -11.338 27.965 1.00 90.38 664 ARG A CA 1
ATOM 5158 C C . ARG A 1 664 ? -30.691 -12.326 26.804 1.00 90.38 664 ARG A C 1
ATOM 5160 O O . ARG A 1 664 ? -31.705 -13.013 26.695 1.00 90.38 664 ARG A O 1
ATOM 5167 N N . LYS A 1 665 ? -29.664 -12.419 25.955 1.00 88.94 665 LYS A N 1
ATOM 5168 C CA . LYS A 1 665 ? -29.596 -13.418 24.883 1.00 88.94 665 LYS A CA 1
ATOM 5169 C C . LYS A 1 665 ? -29.432 -14.832 25.447 1.00 88.94 665 LYS A C 1
ATOM 5171 O O . LYS A 1 665 ? -30.163 -15.718 25.027 1.00 88.94 665 LYS A O 1
ATOM 5176 N N . LEU A 1 666 ? -28.535 -15.030 26.414 1.00 89.56 666 LEU A N 1
ATOM 5177 C CA . LEU A 1 666 ? -28.256 -16.337 27.013 1.00 89.56 666 LEU A CA 1
ATOM 5178 C C . LEU A 1 666 ? -29.478 -16.918 27.745 1.00 89.56 666 LEU A C 1
ATOM 5180 O O . LEU A 1 666 ? -29.793 -18.101 27.601 1.00 89.56 666 LEU A O 1
ATOM 5184 N N . ILE A 1 667 ? -30.218 -16.081 28.481 1.00 91.94 667 ILE A N 1
ATOM 5185 C CA . ILE A 1 667 ? -31.485 -16.494 29.103 1.00 91.94 667 ILE A CA 1
ATOM 5186 C C . ILE A 1 667 ? -32.631 -16.597 28.091 1.00 91.94 667 ILE A C 1
ATOM 5188 O O . ILE A 1 667 ? -33.539 -17.391 28.305 1.00 91.94 667 ILE A O 1
ATOM 5192 N N . GLY A 1 668 ? -32.597 -15.850 26.987 1.00 88.75 668 GLY A N 1
ATOM 5193 C CA . GLY A 1 668 ? -33.586 -15.916 25.911 1.00 88.75 668 GLY A CA 1
ATOM 5194 C C . GLY A 1 668 ? -34.932 -15.233 26.219 1.00 88.75 668 GLY A C 1
ATOM 5195 O O . GLY A 1 668 ? -35.080 -14.522 27.222 1.00 88.75 668 GLY A O 1
ATOM 5196 N N . PRO A 1 669 ? -35.944 -15.411 25.346 1.00 86.38 669 PRO A N 1
ATOM 5197 C CA . PRO A 1 669 ? -37.236 -14.724 25.437 1.00 86.38 669 PRO A CA 1
ATOM 5198 C C . PRO A 1 669 ? -37.966 -14.912 26.775 1.00 86.38 669 PRO A C 1
ATOM 5200 O O . PRO A 1 669 ? -38.041 -16.013 27.311 1.00 86.38 669 PRO A O 1
ATOM 5203 N N . THR A 1 670 ? -38.590 -13.844 27.283 1.00 85.56 670 THR A N 1
ATOM 5204 C CA . THR A 1 670 ? -39.236 -13.794 28.613 1.00 85.56 670 THR A CA 1
ATOM 5205 C C . THR A 1 670 ? -40.329 -14.848 28.839 1.00 85.56 670 THR A C 1
ATOM 5207 O O . THR A 1 670 ? -40.559 -15.234 29.983 1.00 85.56 670 THR A O 1
ATOM 5210 N N . ARG A 1 671 ? -40.990 -15.311 27.767 1.00 84.94 671 ARG A N 1
ATOM 5211 C CA . ARG A 1 671 ? -42.002 -16.381 27.783 1.00 84.94 671 ARG A CA 1
ATOM 5212 C C . ARG A 1 671 ? -41.357 -17.729 27.427 1.00 84.94 671 ARG A C 1
ATOM 5214 O O . ARG A 1 671 ? -40.981 -17.886 26.260 1.00 84.94 671 ARG A O 1
ATOM 5221 N N . PRO A 1 672 ? -41.286 -18.720 28.336 1.00 88.56 672 PRO A N 1
ATOM 5222 C CA . PRO A 1 672 ? -40.652 -20.010 28.044 1.00 88.56 672 PRO A CA 1
ATOM 5223 C C . PRO A 1 672 ? -41.203 -20.755 26.811 1.00 88.56 672 PRO A C 1
ATOM 5225 O O . PRO A 1 672 ? -40.390 -21.245 26.027 1.00 88.56 672 PRO A O 1
ATOM 5228 N N . PRO A 1 673 ? -42.526 -20.778 26.523 1.00 86.25 673 PRO A N 1
ATOM 5229 C CA . PRO A 1 673 ? -43.035 -21.404 25.297 1.00 86.25 673 PRO A CA 1
ATOM 5230 C C . PRO A 1 673 ? -42.513 -20.746 24.012 1.00 86.25 673 PRO A C 1
ATOM 5232 O O . PRO A 1 673 ? -42.252 -21.434 23.031 1.00 86.25 673 PRO A O 1
ATOM 5235 N N . ARG A 1 674 ? -42.303 -19.419 24.019 1.00 86.50 674 ARG A N 1
ATOM 5236 C CA . ARG A 1 674 ? -41.691 -18.705 22.886 1.00 86.50 674 ARG A CA 1
ATOM 5237 C C . ARG A 1 674 ? -40.195 -18.994 22.802 1.00 86.50 674 ARG A C 1
ATOM 5239 O O . ARG A 1 674 ? -39.700 -19.201 21.700 1.00 86.50 674 ARG A O 1
ATOM 5246 N N . ALA A 1 675 ? -39.497 -19.044 23.941 1.00 86.56 675 ALA A N 1
ATOM 5247 C CA . ALA A 1 675 ? -38.081 -19.402 23.995 1.00 86.56 675 ALA A CA 1
ATOM 5248 C C . ALA A 1 675 ? -37.831 -20.776 23.351 1.00 86.56 675 ALA A C 1
ATOM 5250 O O . ALA A 1 675 ? -37.037 -20.862 22.424 1.00 86.56 675 ALA A O 1
ATOM 5251 N N . ARG A 1 676 ? -38.602 -21.809 23.718 1.00 88.94 676 ARG A N 1
ATOM 5252 C CA . ARG A 1 676 ? -38.496 -23.164 23.134 1.00 88.94 676 ARG A CA 1
ATOM 5253 C C . ARG A 1 676 ? -38.716 -23.240 21.616 1.00 88.94 676 ARG A C 1
ATOM 5255 O O . ARG A 1 676 ? -38.317 -24.232 21.019 1.00 88.94 676 ARG A O 1
ATOM 5262 N N . ILE A 1 677 ? -39.336 -22.231 20.998 1.00 85.88 677 ILE A N 1
ATOM 5263 C CA . ILE A 1 677 ? -39.554 -22.162 19.543 1.00 85.88 677 ILE A CA 1
ATOM 5264 C C . ILE A 1 677 ? -38.475 -21.312 18.855 1.00 85.88 677 ILE A C 1
ATOM 5266 O O . ILE A 1 677 ? -37.926 -21.733 17.843 1.00 85.88 677 ILE A O 1
ATOM 5270 N N . SER A 1 678 ? -38.174 -20.112 19.368 1.00 85.50 678 SER A N 1
ATOM 5271 C CA . SER A 1 678 ? -37.274 -19.164 18.686 1.00 85.50 678 SER A CA 1
ATOM 5272 C C . SER A 1 678 ? -35.807 -19.234 19.116 1.00 85.50 678 SER A C 1
ATOM 5274 O O . SER A 1 678 ? -34.952 -18.729 18.397 1.00 85.50 678 SER A O 1
ATOM 5276 N N . ASP A 1 679 ? -35.515 -19.802 20.288 1.00 86.62 679 ASP A N 1
ATOM 5277 C CA . ASP A 1 679 ? -34.157 -20.049 20.790 1.00 86.62 679 ASP A CA 1
ATOM 5278 C C . ASP A 1 679 ? -34.151 -21.270 21.741 1.00 86.62 679 ASP A C 1
ATOM 5280 O O . ASP A 1 679 ? -34.103 -21.109 22.969 1.00 86.62 679 ASP A O 1
ATOM 5284 N N . PRO A 1 680 ? -34.240 -22.506 21.200 1.00 88.00 680 PRO A N 1
ATOM 5285 C CA . PRO A 1 680 ? -34.396 -23.724 22.003 1.00 88.00 680 PRO A CA 1
ATOM 5286 C C . PRO A 1 680 ? -33.236 -24.003 22.969 1.00 88.00 680 PRO A C 1
ATOM 5288 O O . PRO A 1 680 ? -33.408 -24.744 23.933 1.00 88.00 680 PRO A O 1
ATOM 5291 N N . ASN A 1 681 ? -32.065 -23.408 22.721 1.00 88.69 681 ASN A N 1
ATOM 5292 C CA . ASN A 1 681 ? -30.863 -23.598 23.530 1.00 88.69 681 ASN A CA 1
ATOM 5293 C C . ASN A 1 681 ? -30.769 -22.605 24.701 1.00 88.69 681 ASN A C 1
ATOM 5295 O O . ASN A 1 681 ? -30.006 -22.848 25.637 1.00 88.69 681 ASN A O 1
ATOM 5299 N N . SER A 1 682 ? -31.536 -21.510 24.680 1.00 90.94 682 SER A N 1
ATOM 5300 C CA . SER A 1 682 ? -31.541 -20.505 25.751 1.00 90.94 682 SER A CA 1
ATOM 5301 C C . SER A 1 682 ? -31.953 -21.074 27.117 1.00 90.94 682 SER A C 1
ATOM 5303 O O . SER A 1 682 ? -32.736 -22.023 27.216 1.00 90.94 682 SER A O 1
ATOM 5305 N N . LEU A 1 683 ? -31.463 -20.475 28.207 1.00 90.94 683 LEU A N 1
ATOM 5306 C CA . LEU A 1 683 ? -31.703 -21.005 29.557 1.00 90.94 683 LEU A CA 1
ATOM 5307 C C . LEU A 1 683 ? -33.204 -21.015 29.929 1.00 90.94 683 LEU A C 1
ATOM 5309 O O . LEU A 1 683 ? -33.668 -21.953 30.578 1.00 90.94 683 LEU A O 1
ATOM 5313 N N . ARG A 1 684 ? -34.013 -20.050 29.455 1.00 92.31 684 ARG A N 1
ATOM 5314 C CA . ARG A 1 684 ? -35.482 -20.073 29.634 1.00 92.31 684 ARG A CA 1
ATOM 5315 C C . ARG A 1 684 ? -36.187 -21.137 28.802 1.00 92.31 684 ARG A C 1
ATOM 5317 O O . ARG A 1 684 ? -37.269 -21.557 29.203 1.00 92.31 684 ARG A O 1
ATOM 5324 N N . ALA A 1 685 ? -35.623 -21.576 27.677 1.00 89.31 685 ALA A N 1
ATOM 5325 C CA . ALA A 1 685 ? -36.173 -22.710 26.939 1.00 89.31 685 ALA A CA 1
ATOM 5326 C C . ALA A 1 685 ? -35.971 -24.020 27.719 1.00 89.31 685 ALA A C 1
ATOM 5328 O O . ALA A 1 685 ? -36.915 -24.806 27.832 1.00 89.31 685 ALA A O 1
ATOM 5329 N N . GLN A 1 686 ? -34.776 -24.196 28.300 1.00 89.12 686 GLN A N 1
ATOM 5330 C CA . GLN A 1 686 ? -34.386 -25.379 29.076 1.00 89.12 686 GLN A CA 1
ATOM 5331 C C . GLN A 1 686 ? -35.119 -25.493 30.424 1.00 89.12 686 GLN A C 1
ATOM 5333 O O . GLN A 1 686 ? -35.652 -26.556 30.730 1.00 89.12 686 GLN A O 1
ATOM 5338 N N . PHE A 1 687 ? -35.157 -24.420 31.225 1.00 90.56 687 PHE A N 1
ATOM 5339 C CA . PHE A 1 687 ? -35.643 -24.478 32.615 1.00 90.56 687 PHE A CA 1
ATOM 5340 C C . PHE A 1 687 ? -36.978 -23.758 32.861 1.00 90.56 687 PHE A C 1
ATOM 5342 O O . PHE A 1 687 ? -37.699 -24.098 33.795 1.00 90.56 687 PHE A O 1
ATOM 5349 N N . GLY A 1 688 ? -37.330 -22.773 32.029 1.00 85.25 688 GLY A N 1
ATOM 5350 C CA . GLY A 1 688 ? -38.516 -21.942 32.238 1.00 85.25 688 GLY A CA 1
ATOM 5351 C C . GLY A 1 688 ? -39.815 -22.739 32.131 1.00 85.25 688 GLY A C 1
ATOM 5352 O O . GLY A 1 688 ? -40.035 -23.443 31.145 1.00 85.25 688 GLY A O 1
ATOM 5353 N N . ILE A 1 689 ? -40.707 -22.591 33.113 1.00 81.25 689 ILE A N 1
ATOM 5354 C CA . ILE A 1 689 ? -41.954 -23.366 33.220 1.00 81.25 689 ILE A CA 1
ATOM 5355 C C . ILE A 1 689 ? -43.150 -22.584 32.654 1.00 81.25 689 ILE A C 1
ATOM 5357 O O . ILE A 1 689 ? -43.915 -23.111 31.849 1.00 81.25 689 ILE A O 1
ATOM 5361 N N . THR A 1 690 ? -43.320 -21.320 33.057 1.00 78.06 690 THR A N 1
ATOM 5362 C CA . THR A 1 690 ? -44.452 -20.449 32.672 1.00 78.06 690 THR A CA 1
ATOM 5363 C C . THR A 1 690 ? -44.011 -18.990 32.518 1.00 78.06 690 THR A C 1
ATOM 5365 O O . THR A 1 690 ? -42.896 -18.633 32.884 1.00 78.06 690 THR A O 1
ATOM 5368 N N . ASP A 1 691 ? -44.890 -18.117 32.019 1.00 71.38 691 ASP A N 1
ATOM 5369 C CA . ASP A 1 691 ? -44.618 -16.676 31.884 1.00 71.38 691 ASP A CA 1
ATOM 5370 C C . ASP A 1 691 ? -44.195 -15.985 33.199 1.00 71.38 691 ASP A C 1
ATOM 5372 O O . ASP A 1 691 ? -43.406 -15.043 33.157 1.00 71.38 691 ASP A O 1
ATOM 5376 N N . THR A 1 692 ? -44.681 -16.443 34.363 1.00 67.44 692 THR A N 1
ATOM 5377 C CA . THR A 1 692 ? -44.256 -15.927 35.680 1.00 67.44 692 THR A CA 1
ATOM 5378 C C . THR A 1 692 ? -43.119 -16.747 36.296 1.00 67.44 692 THR A C 1
ATOM 5380 O O . THR A 1 692 ? -42.162 -16.166 36.810 1.00 67.44 692 THR A O 1
ATOM 5383 N N . ARG A 1 693 ? -43.174 -18.085 36.201 1.00 81.00 693 ARG A N 1
ATOM 5384 C CA . ARG A 1 693 ? -42.060 -18.991 36.552 1.00 81.00 693 ARG A CA 1
ATOM 5385 C C . ARG A 1 693 ? -41.142 -19.183 35.347 1.00 81.00 693 ARG A C 1
ATOM 5387 O O . ARG A 1 693 ? -41.124 -20.243 34.721 1.00 81.00 693 ARG A O 1
ATOM 5394 N N . ASN A 1 694 ? -40.447 -18.106 34.989 1.00 83.94 694 ASN A N 1
ATOM 5395 C CA . ASN A 1 694 ? -39.514 -18.052 33.864 1.00 83.94 694 ASN A CA 1
ATOM 5396 C C . ASN A 1 694 ? -38.037 -18.093 34.295 1.00 83.94 694 ASN A C 1
ATOM 5398 O O . ASN A 1 694 ? -37.179 -17.669 33.522 1.00 83.94 694 ASN A O 1
ATOM 5402 N N . SER A 1 695 ? -37.772 -18.562 35.521 1.00 87.69 695 SER A N 1
ATOM 5403 C CA . SER A 1 695 ? -36.480 -18.978 36.101 1.00 87.69 695 SER A CA 1
ATOM 5404 C C . SER A 1 695 ? -35.326 -17.966 36.175 1.00 87.69 695 SER A C 1
ATOM 5406 O O . SER A 1 695 ? -34.426 -18.126 36.993 1.00 87.69 695 SER A O 1
ATOM 5408 N N . PHE A 1 696 ? -35.369 -16.884 35.396 1.00 92.25 696 PHE A N 1
ATOM 5409 C CA . PHE A 1 696 ? -34.284 -15.918 35.243 1.00 92.25 696 PHE A CA 1
ATOM 5410 C C . PHE A 1 696 ? -34.806 -14.480 35.218 1.00 92.25 696 PHE A C 1
ATOM 5412 O O . PHE A 1 696 ? -35.817 -14.188 34.568 1.00 92.25 696 PHE A O 1
ATOM 5419 N N . HIS A 1 697 ? -34.074 -13.564 35.849 1.00 91.19 697 HIS A N 1
ATOM 5420 C CA . HIS A 1 697 ? -34.176 -12.117 35.627 1.00 91.19 697 HIS A CA 1
ATOM 5421 C C . HIS A 1 697 ? -32.900 -11.573 34.984 1.00 91.19 697 HIS A C 1
ATOM 5423 O O . HIS A 1 697 ? -31.817 -12.136 35.146 1.00 91.19 697 HIS A O 1
ATOM 5429 N N . GLY A 1 698 ? -33.043 -10.460 34.277 1.00 90.06 698 GLY A N 1
ATOM 5430 C CA . GLY A 1 698 ? -31.941 -9.685 33.730 1.00 90.06 698 GLY A CA 1
ATOM 5431 C C . GLY A 1 698 ? -32.438 -8.290 33.390 1.00 90.06 698 GLY A C 1
ATOM 5432 O O . GLY A 1 698 ? -33.462 -8.179 32.704 1.00 90.06 698 GLY A O 1
ATOM 5433 N N . SER A 1 699 ? -31.722 -7.261 33.845 1.00 89.44 699 SER A N 1
ATOM 5434 C CA . SER A 1 699 ? -32.002 -5.854 33.524 1.00 89.44 699 SER A CA 1
ATOM 5435 C C . SER A 1 699 ? -32.148 -5.662 32.006 1.00 89.44 699 SER A C 1
ATOM 5437 O O . SER A 1 699 ? -31.621 -6.452 31.218 1.00 89.44 699 SER A O 1
ATOM 5439 N N . ASP A 1 700 ? -32.897 -4.657 31.554 1.00 85.88 700 ASP A N 1
ATOM 5440 C CA . ASP A 1 700 ? -33.105 -4.373 30.124 1.00 85.88 700 ASP A CA 1
ATOM 5441 C C . ASP A 1 700 ? -32.295 -3.192 29.585 1.00 85.88 700 ASP A C 1
ATOM 5443 O O . ASP A 1 700 ? -31.960 -3.190 28.400 1.00 85.88 700 ASP A O 1
ATOM 5447 N N . SER A 1 701 ? -31.909 -2.261 30.454 1.00 86.31 701 SER A N 1
ATOM 5448 C CA . SER A 1 701 ? -31.037 -1.127 30.154 1.00 86.31 701 SER A CA 1
ATOM 5449 C C . SER A 1 701 ? -29.971 -0.930 31.241 1.00 86.31 701 SER A C 1
ATOM 5451 O O . SER A 1 701 ? -30.039 -1.528 32.320 1.00 86.31 701 SER A O 1
ATOM 5453 N N . MET A 1 702 ? -28.981 -0.075 30.965 1.00 84.44 702 MET A N 1
ATOM 5454 C CA . MET A 1 702 ? -27.967 0.309 31.955 1.00 84.44 702 MET A CA 1
ATOM 5455 C C . MET A 1 702 ? -28.584 1.126 33.101 1.00 84.44 702 MET A C 1
ATOM 5457 O O . MET A 1 702 ? -28.200 0.945 34.250 1.00 84.44 702 MET A O 1
ATOM 5461 N N . GLU A 1 703 ? -29.579 1.965 32.806 1.00 84.00 703 GLU A N 1
ATOM 5462 C CA . GLU A 1 703 ? -30.348 2.735 33.791 1.00 84.00 703 GLU A CA 1
ATOM 5463 C C . GLU A 1 703 ? -31.112 1.804 34.745 1.00 84.00 703 GLU A C 1
ATOM 5465 O O . GLU A 1 703 ? -30.966 1.897 35.965 1.00 84.00 703 GLU A O 1
ATOM 5470 N N . THR A 1 704 ? -31.810 0.808 34.189 1.00 85.75 704 THR A N 1
ATOM 5471 C CA . THR A 1 704 ? -32.464 -0.266 34.948 1.00 85.75 704 THR A CA 1
ATOM 5472 C C . THR A 1 704 ? -31.455 -0.997 35.834 1.00 85.75 704 THR A C 1
ATOM 5474 O O . THR A 1 704 ? -31.710 -1.186 37.019 1.00 85.75 704 THR A O 1
ATOM 5477 N N . SER A 1 705 ? -30.278 -1.358 35.306 1.00 88.56 705 SER A N 1
ATOM 5478 C CA . SER A 1 705 ? -29.249 -2.048 36.096 1.00 88.56 705 SER A CA 1
ATOM 5479 C C . SER A 1 705 ? -28.659 -1.186 37.217 1.00 88.56 705 SER A C 1
ATOM 5481 O O . SER A 1 705 ? -28.369 -1.718 38.288 1.00 88.56 705 SER A O 1
ATOM 5483 N N . LEU A 1 706 ? -28.459 0.115 36.990 1.00 86.62 706 LEU A N 1
ATOM 5484 C CA . LEU A 1 706 ? -27.943 1.050 37.997 1.00 86.62 706 LEU A CA 1
ATOM 5485 C C . LEU A 1 706 ? -28.936 1.258 39.150 1.00 86.62 706 LEU A C 1
ATOM 5487 O O . LEU A 1 706 ? -28.512 1.513 40.273 1.00 86.62 706 LEU A O 1
ATOM 5491 N N . ARG A 1 707 ? -30.238 1.098 38.887 1.00 85.94 707 ARG A N 1
ATOM 5492 C CA . ARG A 1 707 ? -31.308 1.130 39.892 1.00 85.94 707 ARG A CA 1
ATOM 5493 C C . ARG A 1 707 ? -31.523 -0.219 40.590 1.00 85.94 707 ARG A C 1
ATOM 5495 O O . ARG A 1 707 ? -31.759 -0.254 41.792 1.00 85.94 707 ARG A O 1
ATOM 5502 N N . GLU A 1 708 ? -31.466 -1.326 39.852 1.00 89.88 708 GLU A N 1
ATOM 5503 C CA . GLU A 1 708 ? -31.730 -2.675 40.376 1.00 89.88 708 GLU A CA 1
ATOM 5504 C C . GLU A 1 708 ? -30.600 -3.223 41.262 1.00 89.88 708 GLU A C 1
ATOM 5506 O O . GLU A 1 708 ? -30.880 -3.924 42.234 1.00 89.88 708 GLU A O 1
ATOM 5511 N N . ILE A 1 709 ? -29.330 -2.938 40.941 1.00 91.38 709 ILE A N 1
ATOM 5512 C CA . ILE A 1 709 ? -28.185 -3.498 41.680 1.00 91.38 709 ILE A CA 1
ATOM 5513 C C . ILE A 1 709 ? -28.140 -3.020 43.145 1.00 91.38 709 ILE A C 1
ATOM 5515 O O . ILE A 1 709 ? -28.044 -3.891 44.011 1.00 91.38 709 ILE A O 1
ATOM 5519 N N . PRO A 1 710 ? -28.261 -1.716 43.481 1.00 90.06 710 PRO A N 1
ATOM 5520 C CA . PRO A 1 710 ? -28.161 -1.249 44.870 1.00 90.06 710 PRO A CA 1
ATOM 5521 C C . PRO A 1 710 ? -29.213 -1.839 45.821 1.00 90.06 710 PRO A C 1
ATOM 5523 O O . PRO A 1 710 ? -28.922 -2.033 46.997 1.00 90.06 710 PRO A O 1
ATOM 5526 N N . LEU A 1 711 ? -30.401 -2.209 45.319 1.00 87.94 711 LEU A N 1
ATOM 5527 C CA . LEU A 1 711 ? -31.449 -2.883 46.106 1.00 87.94 711 LEU A CA 1
ATOM 5528 C C . LEU A 1 711 ? -31.022 -4.273 46.619 1.00 87.94 711 LEU A C 1
ATOM 5530 O O . LEU A 1 711 ? -31.594 -4.795 47.575 1.00 87.94 711 LEU A O 1
ATOM 5534 N N . LEU A 1 712 ? -30.031 -4.894 45.974 1.00 88.56 712 LEU A N 1
ATOM 5535 C CA . LEU A 1 712 ? -29.506 -6.215 46.327 1.00 88.56 712 LEU A CA 1
ATOM 5536 C C . LEU A 1 712 ? -28.017 -6.210 46.689 1.00 88.56 712 LEU A C 1
ATOM 5538 O O . LEU A 1 712 ? -27.523 -7.204 47.213 1.00 88.56 712 LEU A O 1
ATOM 5542 N N . PHE A 1 713 ? -27.312 -5.111 46.443 1.00 91.00 713 PHE A N 1
ATOM 5543 C CA . PHE A 1 713 ? -25.889 -4.948 46.710 1.00 91.00 713 PHE A CA 1
ATOM 5544 C C . PHE A 1 713 ? -25.586 -3.477 47.072 1.00 91.00 713 PHE A C 1
ATOM 5546 O O . PHE A 1 713 ? -24.945 -2.778 46.287 1.00 91.00 713 PHE A O 1
ATOM 5553 N N . PRO A 1 714 ? -26.068 -2.977 48.227 1.00 86.25 714 PRO A N 1
ATOM 5554 C CA . PRO A 1 714 ? -25.910 -1.569 48.609 1.00 86.25 714 PRO A CA 1
ATOM 5555 C C . PRO A 1 714 ? -24.443 -1.183 48.851 1.00 86.25 714 PRO A C 1
ATOM 5557 O O . PRO A 1 714 ? -24.057 -0.047 48.600 1.00 86.25 714 PRO A O 1
ATOM 5560 N N . ASP A 1 715 ? -23.614 -2.142 49.268 1.00 85.38 715 ASP A N 1
ATOM 5561 C CA . ASP A 1 715 ? -22.184 -1.963 49.554 1.00 85.38 715 ASP A CA 1
ATOM 5562 C C . ASP A 1 715 ? -21.308 -1.891 48.284 1.00 85.38 715 ASP A C 1
ATOM 5564 O O . ASP A 1 715 ? -20.082 -1.801 48.368 1.00 85.38 715 ASP A O 1
ATOM 5568 N N . ILE A 1 716 ? -21.914 -1.982 47.093 1.00 84.06 716 ILE A N 1
ATOM 5569 C CA . ILE A 1 716 ? -21.205 -2.046 45.815 1.00 84.06 716 ILE A CA 1
ATOM 5570 C C . ILE A 1 716 ? -21.243 -0.698 45.089 1.00 84.06 716 ILE A C 1
ATOM 5572 O O . ILE A 1 716 ? -22.245 -0.328 44.476 1.00 84.06 716 ILE A O 1
ATOM 5576 N N . ASP A 1 717 ? -20.097 -0.009 45.049 1.00 84.56 717 ASP A N 1
ATOM 5577 C CA . ASP A 1 717 ? -19.912 1.113 44.128 1.00 84.56 717 ASP A CA 1
ATOM 5578 C C . ASP A 1 717 ? -19.722 0.624 42.682 1.00 84.56 717 ASP A C 1
ATOM 5580 O O . ASP A 1 717 ? -18.662 0.140 42.265 1.00 84.56 717 ASP A O 1
ATOM 5584 N N . ILE A 1 718 ? -20.776 0.812 41.892 1.00 82.38 718 ILE A N 1
ATOM 5585 C CA . ILE A 1 718 ? -20.805 0.486 40.470 1.00 82.38 718 ILE A CA 1
ATOM 5586 C C . ILE A 1 718 ? -19.826 1.370 39.674 1.00 82.38 718 ILE A C 1
ATOM 5588 O O . ILE A 1 718 ? -19.256 0.882 38.697 1.00 82.38 718 ILE A O 1
ATOM 5592 N N . LYS A 1 719 ? -19.558 2.624 40.082 1.00 76.56 719 LYS A N 1
ATOM 5593 C CA . LYS A 1 719 ? -18.596 3.495 39.377 1.00 76.56 719 LYS A CA 1
ATOM 5594 C C . LYS A 1 719 ? -17.186 2.920 39.463 1.00 76.56 719 LYS A C 1
ATOM 5596 O O . LYS A 1 719 ? -16.593 2.620 38.427 1.00 76.56 719 LYS A O 1
ATOM 5601 N N . THR A 1 720 ? -16.703 2.629 40.673 1.00 77.56 720 THR A N 1
ATOM 5602 C CA . THR A 1 720 ? -15.415 1.953 40.897 1.00 77.56 720 THR A CA 1
ATOM 5603 C C . THR A 1 720 ? -15.313 0.637 40.115 1.00 77.56 720 THR A C 1
ATOM 5605 O O . THR A 1 720 ? -14.285 0.382 39.483 1.00 77.56 720 THR A O 1
ATOM 5608 N N . ILE A 1 721 ? -16.369 -0.188 40.078 1.00 75.56 721 ILE A N 1
ATOM 5609 C CA . ILE A 1 721 ? -16.377 -1.435 39.287 1.00 75.56 721 ILE A CA 1
ATOM 5610 C C . ILE A 1 721 ? -16.147 -1.174 37.794 1.00 75.56 721 ILE A C 1
ATOM 5612 O O . ILE A 1 721 ? -15.410 -1.928 37.148 1.00 75.56 721 ILE A O 1
ATOM 5616 N N . LEU A 1 722 ? -16.761 -0.138 37.225 1.00 72.12 722 LEU A N 1
ATOM 5617 C CA . LEU A 1 722 ? -16.589 0.222 35.818 1.00 72.12 722 LEU A CA 1
ATOM 5618 C C . LEU A 1 722 ? -15.181 0.796 35.564 1.00 72.12 722 LEU A C 1
ATOM 5620 O O . LEU A 1 722 ? -14.494 0.353 34.638 1.00 72.12 722 LEU A O 1
ATOM 5624 N N . GLU A 1 723 ? -14.707 1.690 36.433 1.00 64.50 723 GLU A N 1
ATOM 5625 C CA . GLU A 1 723 ? -13.431 2.413 36.314 1.00 64.50 723 GLU A CA 1
ATOM 5626 C C . GLU A 1 723 ? -12.178 1.541 36.512 1.00 64.50 723 GLU A C 1
ATOM 5628 O O . GLU A 1 723 ? -11.179 1.731 35.809 1.00 64.50 723 GLU A O 1
ATOM 5633 N N . GLN A 1 724 ? -12.223 0.530 37.394 1.00 56.47 724 GLN A N 1
ATOM 5634 C CA . GLN A 1 724 ? -11.101 -0.397 37.654 1.00 56.47 724 GLN A CA 1
ATOM 5635 C C . GLN A 1 724 ? -10.541 -1.070 36.383 1.00 56.47 724 GLN A C 1
ATOM 5637 O O . GLN A 1 724 ? -9.387 -1.500 36.354 1.00 56.47 724 GLN A O 1
ATOM 5642 N N . THR A 1 725 ? -11.335 -1.117 35.309 1.00 47.03 725 THR A N 1
ATOM 5643 C CA . THR A 1 725 ? -10.958 -1.626 33.981 1.00 47.03 725 THR A CA 1
ATOM 5644 C C . THR A 1 725 ? -9.688 -0.970 33.409 1.00 47.03 725 THR A C 1
ATOM 5646 O O . THR A 1 725 ? -8.927 -1.637 32.702 1.00 47.03 725 THR A O 1
ATOM 5649 N N . ASN A 1 726 ? -9.432 0.307 33.729 1.00 38.72 726 ASN A N 1
ATOM 5650 C CA . ASN A 1 726 ? -8.360 1.097 33.110 1.00 38.72 726 ASN A CA 1
ATOM 5651 C C . ASN A 1 726 ? -6.954 0.839 33.676 1.00 38.72 726 ASN A C 1
ATOM 5653 O O . ASN A 1 726 ? -5.982 1.045 32.956 1.00 38.72 726 ASN A O 1
ATOM 5657 N N . LYS A 1 727 ? -6.805 0.372 34.926 1.00 33.12 727 LYS A N 1
ATOM 5658 C CA . LYS A 1 727 ? -5.467 0.155 35.519 1.00 33.12 727 LYS A CA 1
ATOM 5659 C C . LYS A 1 727 ? -4.832 -1.160 35.059 1.00 33.12 727 LYS A C 1
ATOM 5661 O O . LYS A 1 727 ? -3.708 -1.150 34.561 1.00 33.12 727 LYS A O 1
ATOM 5666 N N . ASN A 1 728 ? -5.575 -2.267 35.120 1.00 29.36 728 ASN A N 1
ATOM 5667 C CA . ASN A 1 728 ? -5.046 -3.616 34.859 1.00 29.36 728 ASN A CA 1
ATOM 5668 C C . ASN A 1 728 ? -4.874 -3.970 33.364 1.00 29.36 728 ASN A C 1
ATOM 5670 O O . ASN A 1 728 ? -4.438 -5.073 33.052 1.00 29.36 728 ASN A O 1
ATOM 5674 N N . ASN A 1 729 ? -5.204 -3.054 32.445 1.00 35.38 729 ASN A N 1
ATOM 5675 C CA . ASN A 1 729 ? -4.975 -3.197 30.997 1.00 35.38 729 ASN A CA 1
ATOM 5676 C C . ASN A 1 729 ? -3.954 -2.179 30.444 1.00 35.38 729 ASN A C 1
ATOM 5678 O O . ASN A 1 729 ? -3.869 -1.972 29.229 1.00 35.38 729 ASN A O 1
ATOM 5682 N N . SER A 1 730 ? -3.179 -1.548 31.331 1.00 23.41 730 SER A N 1
ATOM 5683 C CA . SER A 1 730 ? -1.974 -0.794 30.964 1.00 23.41 730 SER A CA 1
ATOM 5684 C C . SER A 1 730 ? -0.908 -1.752 30.390 1.00 23.41 730 SER A C 1
ATOM 5686 O O . SER A 1 730 ? -0.812 -2.878 30.882 1.00 23.41 730 SER A O 1
ATOM 5688 N N . PRO A 1 731 ? -0.145 -1.356 29.352 1.00 33.22 731 PRO A N 1
ATOM 5689 C CA . PRO A 1 731 ? 0.895 -2.191 28.738 1.00 33.22 731 PRO A CA 1
ATOM 5690 C C . PRO A 1 731 ? 2.203 -2.256 29.542 1.00 33.22 731 PRO A C 1
ATOM 5692 O O . PRO A 1 731 ? 2.504 -1.272 30.253 1.00 33.22 731 PRO A O 1
#